Protein AF-A0A931KC04-F1 (afdb_monomer_lite)

Struc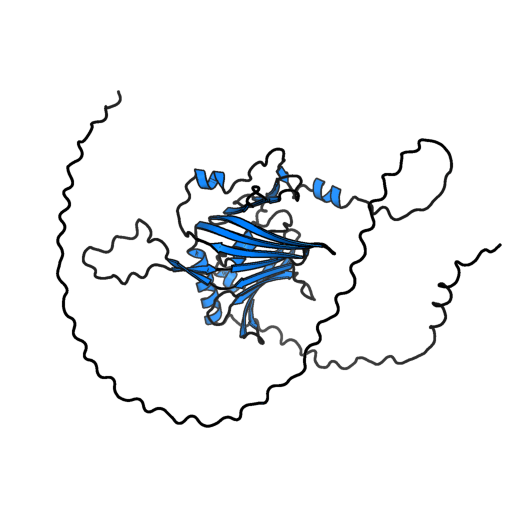ture (mmCIF, N/CA/C/O backbone):
data_AF-A0A931KC04-F1
#
_entry.id   AF-A0A931KC04-F1
#
loop_
_atom_site.group_PDB
_atom_site.id
_atom_site.type_symbol
_atom_site.label_atom_id
_atom_site.label_alt_id
_atom_site.label_comp_id
_atom_site.label_asym_id
_atom_site.label_entity_id
_atom_site.label_seq_id
_atom_site.pdbx_PDB_ins_code
_atom_site.Cartn_x
_atom_site.Cartn_y
_atom_site.Cartn_z
_atom_site.occupancy
_atom_site.B_iso_or_equiv
_atom_site.auth_seq_id
_atom_site.auth_comp_id
_atom_site.auth_asym_id
_atom_site.auth_atom_id
_atom_site.pdbx_PDB_model_num
ATOM 1 N N . MET A 1 1 ? 3.715 -12.683 71.658 1.00 38.19 1 MET A N 1
ATOM 2 C CA . MET A 1 1 ? 3.706 -13.572 70.476 1.00 38.19 1 MET A CA 1
ATOM 3 C C . MET A 1 1 ? 3.802 -12.689 69.244 1.00 38.19 1 MET A C 1
ATOM 5 O O . MET A 1 1 ? 2.843 -12.028 68.892 1.00 38.19 1 MET A O 1
ATOM 9 N N . GLU A 1 2 ? 5.024 -12.230 68.994 1.00 35.19 2 GLU A N 1
ATOM 10 C CA . GLU A 1 2 ? 5.916 -12.643 67.892 1.00 35.19 2 GLU A CA 1
ATOM 11 C C . GLU A 1 2 ? 5.737 -11.756 66.652 1.00 35.19 2 GLU A C 1
ATOM 13 O O . GLU A 1 2 ? 4.983 -12.035 65.729 1.00 35.19 2 GLU A O 1
ATOM 18 N N . ARG A 1 3 ? 6.481 -10.642 66.679 1.00 44.88 3 ARG A N 1
ATOM 19 C CA . ARG A 1 3 ? 6.839 -9.821 65.523 1.00 44.88 3 ARG A CA 1
ATOM 20 C C . ARG A 1 3 ? 8.064 -10.453 64.848 1.00 44.88 3 ARG A C 1
ATOM 22 O O . ARG A 1 3 ? 9.144 -10.430 65.430 1.00 44.88 3 ARG A O 1
ATOM 29 N N . ARG A 1 4 ? 7.896 -10.988 63.638 1.00 40.84 4 ARG A N 1
ATOM 30 C CA . ARG A 1 4 ? 8.939 -11.389 62.667 1.00 40.84 4 ARG A CA 1
ATOM 31 C C . ARG A 1 4 ? 8.294 -11.279 61.274 1.00 40.84 4 ARG A C 1
ATOM 33 O O . ARG A 1 4 ? 7.141 -11.650 61.143 1.00 40.84 4 ARG A O 1
ATOM 40 N N . GLY A 1 5 ? 8.897 -10.782 60.203 1.00 35.97 5 GLY A N 1
ATOM 41 C CA . GLY A 1 5 ? 10.205 -10.194 59.984 1.00 35.97 5 GLY A CA 1
ATOM 42 C C . GLY A 1 5 ? 10.139 -9.404 58.673 1.00 35.97 5 GLY A C 1
ATOM 43 O O . GLY A 1 5 ? 9.755 -9.945 57.643 1.00 35.97 5 GLY A O 1
ATOM 44 N N . SER A 1 6 ? 10.512 -8.129 58.734 1.00 50.41 6 SER A N 1
ATOM 45 C CA . SER A 1 6 ? 10.625 -7.234 57.578 1.00 50.41 6 SER A CA 1
ATOM 46 C C . SER A 1 6 ? 11.955 -6.489 57.624 1.00 50.41 6 SER A C 1
ATOM 48 O O . SER A 1 6 ? 11.953 -5.276 57.552 1.00 50.41 6 SER A O 1
ATOM 50 N N . TYR A 1 7 ? 13.088 -7.181 57.794 1.00 43.81 7 TYR A N 1
ATOM 51 C CA . TYR A 1 7 ? 14.429 -6.570 57.701 1.00 43.81 7 TYR A CA 1
ATOM 52 C C . TYR A 1 7 ? 15.500 -7.612 57.332 1.00 43.81 7 TYR A C 1
ATOM 54 O O . TYR A 1 7 ? 16.426 -7.856 58.099 1.00 43.81 7 TYR A O 1
ATOM 62 N N . LEU A 1 8 ? 15.383 -8.259 56.163 1.00 41.00 8 LEU A N 1
ATOM 63 C CA . LEU A 1 8 ? 16.445 -9.148 55.658 1.00 41.00 8 LEU A CA 1
ATOM 64 C C . LEU A 1 8 ? 16.651 -9.108 54.131 1.00 41.00 8 LEU A C 1
ATOM 66 O O . LEU A 1 8 ? 16.967 -10.129 53.536 1.00 41.00 8 LEU A O 1
ATOM 70 N N . ILE A 1 9 ? 16.487 -7.950 53.479 1.00 41.47 9 ILE A N 1
ATOM 71 C CA . ILE A 1 9 ? 16.925 -7.767 52.070 1.00 41.47 9 ILE A CA 1
ATOM 72 C C . ILE A 1 9 ? 17.733 -6.465 51.861 1.00 41.47 9 ILE A C 1
ATOM 74 O O . ILE A 1 9 ? 18.232 -6.205 50.775 1.00 41.47 9 ILE A O 1
ATOM 78 N N . ILE A 1 10 ? 17.984 -5.667 52.909 1.00 43.97 10 ILE A N 1
ATOM 79 C CA . ILE A 1 10 ? 18.759 -4.410 52.786 1.00 43.97 10 ILE A CA 1
ATOM 80 C C . ILE A 1 10 ? 20.227 -4.555 53.252 1.00 43.97 10 ILE A C 1
ATOM 82 O O . ILE A 1 10 ? 21.033 -3.659 53.041 1.00 43.97 10 ILE A O 1
ATOM 86 N N . VAL A 1 11 ? 20.645 -5.718 53.770 1.00 43.50 11 VAL A N 1
ATOM 87 C CA . VAL A 1 11 ? 22.047 -5.953 54.201 1.00 43.50 11 VAL A CA 1
ATOM 88 C C . VAL A 1 11 ? 22.865 -6.799 53.205 1.00 43.50 11 VAL A C 1
ATOM 90 O O . VAL A 1 11 ? 24.074 -6.922 53.354 1.00 43.50 11 VAL A O 1
ATOM 93 N N . LEU A 1 12 ? 22.274 -7.290 52.107 1.00 36.44 12 LEU A N 1
ATOM 94 C CA . LEU A 1 12 ? 23.018 -8.022 51.061 1.00 36.44 12 LEU A CA 1
ATOM 95 C C . LEU A 1 12 ? 23.485 -7.143 49.875 1.00 36.44 12 LEU A C 1
ATOM 97 O O . LEU A 1 12 ? 23.971 -7.663 48.878 1.00 36.44 12 LEU A O 1
ATOM 101 N N . MET A 1 13 ? 23.362 -5.815 49.977 1.00 39.72 13 MET A N 1
ATOM 102 C CA . MET A 1 13 ? 23.770 -4.840 48.943 1.00 39.72 13 MET A CA 1
ATOM 103 C C . MET A 1 13 ? 24.879 -3.881 49.418 1.00 39.72 13 MET A C 1
ATOM 105 O O . MET A 1 13 ? 25.086 -2.826 48.827 1.00 39.72 13 MET A O 1
ATOM 109 N N . ALA A 1 14 ? 25.606 -4.235 50.485 1.00 45.31 14 ALA A N 1
ATOM 110 C CA . ALA A 1 14 ? 26.661 -3.392 51.065 1.00 45.31 14 ALA A CA 1
ATOM 111 C C . ALA A 1 14 ? 27.985 -4.136 51.348 1.00 45.31 14 ALA A C 1
ATOM 113 O O . ALA A 1 14 ? 28.768 -3.699 52.185 1.00 45.31 14 ALA A O 1
ATOM 114 N N . ALA A 1 15 ? 28.259 -5.245 50.651 1.00 43.62 15 ALA A N 1
ATOM 115 C CA . ALA A 1 15 ? 29.505 -6.008 50.811 1.00 43.62 15 ALA A CA 1
ATOM 116 C C . ALA A 1 15 ? 30.060 -6.561 49.482 1.00 43.62 15 ALA A C 1
ATOM 118 O O . ALA A 1 15 ? 30.470 -7.713 49.408 1.00 43.62 15 ALA A O 1
ATOM 119 N N . LEU A 1 16 ? 30.062 -5.743 48.423 1.00 43.81 16 LEU A N 1
ATOM 120 C CA . LEU A 1 16 ? 30.743 -6.043 47.148 1.00 43.81 16 LEU A CA 1
ATOM 121 C C . LEU A 1 16 ? 31.359 -4.781 46.511 1.00 43.81 16 LEU A C 1
ATOM 123 O O . LEU A 1 16 ? 31.417 -4.628 45.295 1.00 43.81 16 LEU A O 1
ATOM 127 N N . ALA A 1 17 ? 31.851 -3.873 47.356 1.00 50.50 17 ALA A N 1
ATOM 128 C CA . ALA A 1 17 ? 32.826 -2.861 46.967 1.00 50.50 17 ALA A CA 1
ATOM 129 C C . ALA A 1 17 ? 34.198 -3.298 47.503 1.00 50.50 17 ALA A C 1
ATOM 131 O O . ALA A 1 17 ? 34.289 -3.718 48.652 1.00 50.50 17 ALA A O 1
ATOM 132 N N . PHE A 1 18 ? 35.232 -3.164 46.669 1.00 50.66 18 PHE A N 1
ATOM 133 C CA . PHE A 1 18 ? 36.649 -3.507 46.889 1.00 50.66 18 PHE A CA 1
ATOM 134 C C . PHE A 1 18 ? 37.103 -4.918 46.480 1.00 50.66 18 PHE A C 1
ATOM 136 O O . PHE A 1 18 ? 37.644 -5.682 47.272 1.00 50.66 18 PHE A O 1
ATOM 143 N N . ALA A 1 19 ? 37.027 -5.191 45.175 1.00 43.69 19 ALA A N 1
ATOM 144 C CA . ALA A 1 19 ? 38.070 -5.951 44.487 1.00 43.69 19 ALA A CA 1
ATOM 145 C C . ALA A 1 19 ? 38.654 -5.073 43.358 1.00 43.69 19 ALA A C 1
ATOM 147 O O . ALA A 1 19 ? 37.919 -4.714 42.434 1.00 43.69 19 ALA A O 1
ATOM 148 N N . PRO A 1 20 ? 39.942 -4.678 43.404 1.00 54.75 20 PRO A N 1
ATOM 149 C CA . PRO A 1 20 ? 40.611 -4.046 42.275 1.00 54.75 20 PRO A CA 1
ATOM 150 C C . PRO A 1 20 ? 40.942 -5.141 41.254 1.00 54.75 20 PRO A C 1
ATOM 152 O O . PRO A 1 20 ? 41.969 -5.805 41.343 1.00 54.75 20 PRO A O 1
ATOM 155 N N . GLY A 1 21 ? 40.029 -5.372 40.312 1.00 38.53 21 GLY A N 1
ATOM 156 C CA . GLY A 1 21 ? 40.157 -6.392 39.273 1.00 38.53 21 GLY A CA 1
ATOM 157 C C . GLY A 1 21 ? 40.035 -5.790 37.878 1.00 38.53 21 GLY A C 1
ATOM 158 O O . GLY A 1 21 ? 38.947 -5.434 37.448 1.00 38.53 21 GLY A O 1
ATOM 159 N N . CYS A 1 22 ? 41.173 -5.679 37.196 1.00 47.25 22 CYS A N 1
ATOM 160 C CA . CYS A 1 22 ? 41.347 -5.697 35.741 1.00 47.25 22 CYS A CA 1
ATOM 161 C C . CYS A 1 22 ? 40.380 -4.860 34.876 1.00 47.25 22 CYS A C 1
ATOM 163 O O . CYS A 1 22 ? 39.430 -5.364 34.283 1.00 47.25 22 CYS A O 1
ATOM 165 N N . ARG A 1 23 ? 40.760 -3.597 34.636 1.00 45.41 23 ARG A N 1
ATOM 166 C CA . ARG A 1 23 ? 40.491 -2.935 33.351 1.00 45.41 23 ARG A CA 1
ATOM 167 C C . ARG A 1 23 ? 41.344 -3.598 32.262 1.00 45.41 23 ARG A C 1
ATOM 169 O O . ARG A 1 23 ? 42.451 -3.146 31.989 1.00 45.41 23 ARG A O 1
ATOM 176 N N . THR A 1 24 ? 40.833 -4.646 31.630 1.00 45.47 24 THR A N 1
ATOM 177 C CA . THR A 1 24 ? 41.227 -4.986 30.257 1.00 45.47 24 THR A CA 1
ATOM 178 C C . THR A 1 24 ? 40.381 -4.086 29.348 1.00 45.47 24 THR A C 1
ATOM 180 O O . THR A 1 24 ? 39.177 -4.248 29.198 1.00 45.47 24 THR A O 1
ATOM 183 N N . LEU A 1 25 ? 40.889 -2.923 28.937 1.00 47.66 25 LEU A N 1
ATOM 184 C CA . LEU A 1 25 ? 41.586 -2.790 27.656 1.00 47.66 25 LEU A CA 1
ATOM 185 C C . LEU A 1 25 ? 40.969 -3.696 26.585 1.00 47.66 25 LEU A C 1
ATOM 187 O O . LEU A 1 25 ? 41.619 -4.582 26.047 1.00 47.66 25 LEU A O 1
ATOM 191 N N . ASN A 1 26 ? 39.711 -3.424 26.237 1.00 41.78 26 ASN A N 1
ATOM 192 C CA . ASN A 1 26 ? 39.147 -3.834 24.955 1.00 41.78 26 ASN A CA 1
ATOM 193 C C . ASN A 1 26 ? 39.674 -2.883 23.855 1.00 41.78 26 ASN A C 1
ATOM 195 O O . ASN A 1 26 ? 38.928 -2.198 23.163 1.00 41.78 26 ASN A O 1
ATOM 199 N N . LEU A 1 27 ? 41.006 -2.792 23.765 1.00 46.50 27 LEU A N 1
ATOM 200 C CA . LEU A 1 27 ? 41.762 -2.238 22.648 1.00 46.50 27 LEU A CA 1
ATOM 201 C C . LEU A 1 27 ? 42.165 -3.424 21.773 1.00 46.50 27 LEU A C 1
ATOM 203 O O . LEU A 1 27 ? 43.303 -3.862 21.833 1.00 46.50 27 LEU A O 1
ATOM 207 N N . ASN A 1 28 ? 41.199 -4.018 21.072 1.00 43.28 28 ASN A N 1
ATOM 208 C CA . ASN A 1 28 ? 41.420 -4.850 19.886 1.00 43.28 28 ASN A CA 1
ATOM 209 C C . ASN A 1 28 ? 40.065 -5.267 19.297 1.00 43.28 28 ASN A C 1
ATOM 211 O O . ASN A 1 28 ? 39.621 -6.406 19.386 1.00 43.28 28 ASN A O 1
ATOM 215 N N . SER A 1 29 ? 39.407 -4.320 18.636 1.00 40.38 29 SER A N 1
ATOM 216 C CA . SER A 1 29 ? 38.662 -4.657 17.424 1.00 40.38 29 SER A CA 1
ATOM 217 C C . SER A 1 29 ? 39.290 -3.891 16.264 1.00 40.38 29 SER A C 1
ATOM 219 O O . SER A 1 29 ? 38.784 -2.834 15.894 1.00 40.38 29 SER A O 1
ATOM 221 N N . PRO A 1 30 ? 40.381 -4.408 15.666 1.00 48.75 30 PRO A N 1
ATOM 222 C CA . PRO A 1 30 ? 40.899 -3.898 14.397 1.00 48.75 30 PRO A CA 1
ATOM 223 C C . PRO A 1 30 ? 39.979 -4.228 13.202 1.00 48.75 30 PRO A C 1
ATOM 225 O O . PRO A 1 30 ? 40.338 -3.963 12.066 1.00 48.75 30 PRO A O 1
ATOM 228 N N . ASN A 1 31 ? 38.764 -4.739 13.444 1.00 44.75 31 ASN A N 1
ATOM 229 C CA . ASN A 1 31 ? 37.735 -4.952 12.424 1.00 44.75 31 ASN A CA 1
ATOM 230 C C . ASN A 1 31 ? 36.616 -3.895 12.458 1.00 44.75 31 ASN A C 1
ATOM 232 O O . ASN A 1 31 ? 35.504 -4.158 12.006 1.00 44.75 31 ASN A O 1
ATOM 236 N N . ARG A 1 32 ? 36.900 -2.657 12.888 1.00 43.62 32 ARG A N 1
ATOM 237 C CA . ARG A 1 32 ? 36.335 -1.530 12.132 1.00 43.62 32 ARG A CA 1
ATOM 238 C C . ARG A 1 32 ? 37.148 -1.450 10.849 1.00 43.62 32 ARG A C 1
ATOM 240 O O . ARG A 1 32 ? 38.044 -0.629 10.725 1.00 43.62 32 ARG A O 1
ATOM 247 N N . LEU A 1 33 ? 36.828 -2.351 9.917 1.00 49.19 33 LEU A N 1
ATOM 248 C CA . LEU A 1 33 ? 36.960 -2.021 8.512 1.00 49.19 33 LEU A CA 1
ATOM 249 C C . LEU A 1 33 ? 36.303 -0.656 8.391 1.00 49.19 33 LEU A C 1
ATOM 251 O O . LEU A 1 33 ? 35.097 -0.529 8.633 1.00 49.19 33 LEU A O 1
ATOM 255 N N . ASP A 1 34 ? 37.122 0.354 8.120 1.00 42.31 34 ASP A N 1
ATOM 256 C CA . ASP A 1 34 ? 36.675 1.556 7.455 1.00 42.31 34 ASP A CA 1
ATOM 257 C C . ASP A 1 34 ? 35.666 1.087 6.423 1.00 42.31 34 ASP A C 1
ATOM 259 O O . ASP A 1 34 ? 36.009 0.356 5.491 1.00 42.31 34 ASP A O 1
ATOM 263 N N . ARG A 1 35 ? 34.386 1.381 6.674 1.00 44.12 35 ARG A N 1
ATOM 264 C CA . ARG A 1 35 ? 33.354 1.190 5.668 1.00 44.12 35 ARG A CA 1
ATOM 265 C C . ARG A 1 35 ? 33.909 1.990 4.499 1.00 44.12 35 ARG A C 1
ATOM 267 O O . ARG A 1 35 ? 34.032 3.204 4.688 1.00 44.12 35 ARG A O 1
ATOM 274 N N . PRO A 1 36 ? 34.346 1.345 3.395 1.00 46.69 36 PRO A N 1
ATOM 275 C CA . PRO A 1 36 ? 34.955 2.062 2.290 1.00 46.69 36 PRO A CA 1
ATOM 276 C C . PRO A 1 36 ? 33.978 3.178 1.995 1.00 46.69 36 PRO A C 1
ATOM 278 O O . PRO A 1 36 ? 32.783 2.879 1.856 1.00 46.69 36 PRO A O 1
ATOM 281 N N . GLY A 1 37 ? 34.454 4.426 2.109 1.00 47.09 37 GLY A N 1
ATOM 282 C CA . GLY A 1 37 ? 33.617 5.612 1.983 1.00 47.09 37 GLY A CA 1
ATOM 283 C C . GLY A 1 37 ? 32.679 5.341 0.834 1.00 47.09 37 GLY A C 1
ATOM 284 O O . GLY A 1 37 ? 33.176 4.946 -0.216 1.00 47.09 37 GLY A O 1
ATOM 285 N N . ALA A 1 38 ? 31.372 5.345 1.126 1.00 52.09 38 ALA A N 1
ATOM 286 C CA . ALA A 1 38 ? 30.349 4.842 0.231 1.00 52.09 38 ALA A CA 1
ATOM 287 C C . ALA A 1 38 ? 30.604 5.465 -1.134 1.00 52.09 38 ALA A C 1
ATOM 289 O O . ALA A 1 38 ? 30.276 6.630 -1.357 1.00 52.09 38 ALA A O 1
ATOM 290 N N . ASP A 1 39 ? 31.272 4.696 -1.996 1.00 46.88 39 ASP A N 1
ATOM 291 C CA . ASP A 1 39 ? 31.352 4.955 -3.409 1.00 46.88 39 ASP A CA 1
ATOM 292 C C . ASP A 1 39 ? 29.879 5.057 -3.744 1.00 46.88 39 ASP A C 1
ATOM 294 O O . ASP A 1 39 ? 29.155 4.058 -3.644 1.00 46.88 39 ASP A O 1
ATOM 298 N N . GLN A 1 40 ? 29.408 6.277 -3.999 1.00 49.22 40 GLN A N 1
ATOM 299 C CA . GLN A 1 40 ? 28.133 6.506 -4.649 1.00 49.22 40 GLN A CA 1
ATOM 300 C C . GLN A 1 40 ? 28.307 5.844 -6.005 1.00 49.22 40 GLN A C 1
ATOM 302 O O . GLN A 1 40 ? 28.717 6.472 -6.983 1.00 49.22 40 GLN A O 1
ATOM 307 N N . ARG A 1 41 ? 28.161 4.516 -6.019 1.00 54.69 41 ARG A N 1
ATOM 308 C CA . ARG A 1 41 ? 28.345 3.693 -7.191 1.00 54.69 41 ARG A CA 1
ATOM 309 C C . ARG A 1 41 ? 27.283 4.209 -8.116 1.00 54.69 41 ARG A C 1
ATOM 311 O O . ARG A 1 41 ? 26.097 4.010 -7.863 1.00 54.69 41 ARG A O 1
ATOM 318 N N . ARG A 1 42 ? 27.732 4.930 -9.146 1.00 58.44 42 ARG A N 1
ATOM 319 C CA . ARG A 1 42 ? 26.898 5.293 -10.281 1.00 58.44 42 ARG A CA 1
ATOM 320 C C . ARG A 1 42 ? 26.044 4.074 -10.587 1.00 58.44 42 ARG A C 1
ATOM 322 O O . ARG A 1 42 ? 26.592 2.981 -10.763 1.00 58.44 42 ARG A O 1
ATOM 329 N N . LEU A 1 43 ? 24.732 4.284 -10.546 1.00 65.75 43 LEU A N 1
ATOM 330 C CA . LEU A 1 43 ? 23.727 3.280 -10.848 1.00 65.75 43 LEU A CA 1
ATOM 331 C C . LEU A 1 43 ? 24.211 2.507 -12.073 1.00 65.75 43 LEU A C 1
ATOM 333 O O . LEU A 1 43 ? 24.533 3.118 -13.098 1.00 65.75 43 LEU A O 1
ATOM 337 N N . SER A 1 44 ? 24.350 1.185 -11.959 1.00 79.69 44 SER A N 1
ATOM 338 C CA . SER A 1 44 ? 24.633 0.421 -13.166 1.00 79.69 44 SER A CA 1
ATOM 339 C C . SER A 1 44 ? 23.433 0.623 -14.097 1.00 79.69 44 SER A C 1
ATOM 341 O O . SER A 1 44 ? 22.295 0.575 -13.620 1.00 79.69 44 SER A O 1
ATOM 343 N N . PRO A 1 45 ? 23.638 0.843 -15.405 1.00 83.62 45 PRO A N 1
ATOM 344 C CA . PRO A 1 45 ? 22.525 1.023 -16.336 1.00 83.62 45 PRO A CA 1
ATOM 345 C C . PRO A 1 45 ? 21.484 -0.102 -16.241 1.00 83.62 45 PRO A C 1
ATOM 347 O O . PRO A 1 45 ? 20.290 0.141 -16.361 1.00 83.62 45 PRO A O 1
ATOM 350 N N . ALA A 1 46 ? 21.931 -1.323 -15.931 1.00 86.75 46 ALA A N 1
ATOM 351 C CA . ALA A 1 46 ? 21.064 -2.473 -15.704 1.00 86.75 46 ALA A CA 1
ATOM 352 C C . ALA A 1 46 ? 20.144 -2.322 -14.476 1.00 86.75 46 ALA A C 1
ATOM 354 O O . ALA A 1 46 ? 18.988 -2.727 -14.532 1.00 86.75 46 ALA A O 1
ATOM 355 N N . ALA A 1 47 ? 20.626 -1.748 -13.370 1.00 87.69 47 ALA A N 1
ATOM 356 C CA . ALA A 1 47 ? 19.805 -1.567 -12.175 1.00 87.69 47 ALA A CA 1
ATOM 357 C C . ALA A 1 47 ? 18.730 -0.491 -12.386 1.00 87.69 47 ALA A C 1
ATOM 359 O O . ALA A 1 47 ? 17.588 -0.683 -11.975 1.00 87.69 47 ALA A O 1
ATOM 360 N N . THR A 1 48 ? 19.070 0.596 -13.085 1.00 88.50 48 THR A N 1
ATOM 361 C CA . THR A 1 48 ? 18.107 1.637 -13.475 1.00 88.50 48 THR A CA 1
ATOM 362 C C . THR A 1 48 ? 17.003 1.065 -14.363 1.00 88.50 48 THR A C 1
ATOM 364 O O . THR A 1 48 ? 15.831 1.264 -14.060 1.00 88.50 48 THR A O 1
ATOM 367 N N . GLN A 1 49 ? 17.358 0.265 -15.376 1.00 92.12 49 GLN A N 1
ATOM 368 C CA . GLN A 1 49 ? 16.386 -0.385 -16.268 1.00 92.12 49 GLN A CA 1
ATOM 369 C C . GLN A 1 49 ? 15.384 -1.274 -15.519 1.00 92.12 49 GLN A C 1
ATOM 371 O O . GLN A 1 49 ? 14.230 -1.393 -15.924 1.00 92.12 49 GLN A O 1
ATOM 376 N N . ILE A 1 50 ? 15.804 -1.905 -14.419 1.00 93.06 50 ILE A N 1
ATOM 377 C CA . ILE A 1 50 ? 14.919 -2.748 -13.608 1.00 93.06 50 ILE A CA 1
ATOM 378 C C . ILE A 1 50 ? 13.901 -1.894 -12.839 1.00 93.06 50 ILE A C 1
ATOM 380 O O . ILE A 1 50 ? 12.717 -2.231 -12.827 1.00 93.06 50 ILE A O 1
ATOM 384 N N . VAL A 1 51 ? 14.324 -0.764 -12.261 1.00 93.00 51 VAL A N 1
ATOM 385 C CA . VAL A 1 51 ? 13.399 0.176 -11.598 1.00 93.00 51 VAL A CA 1
ATOM 386 C C . VAL A 1 51 ? 12.448 0.811 -12.603 1.00 93.00 51 VAL A C 1
ATOM 388 O O . VAL A 1 51 ? 11.261 0.921 -12.316 1.00 93.00 51 VAL A O 1
ATOM 391 N N . GLU A 1 52 ? 12.946 1.195 -13.779 1.00 94.00 52 GLU A N 1
ATOM 392 C CA . GLU A 1 52 ? 12.129 1.739 -14.868 1.00 94.00 52 GLU A CA 1
ATOM 393 C C . GLU A 1 52 ? 11.063 0.731 -15.298 1.00 94.00 52 GLU A C 1
ATOM 395 O O . GLU A 1 52 ? 9.883 1.058 -15.273 1.00 94.00 52 GLU A O 1
ATOM 400 N N . LYS A 1 53 ? 11.438 -0.530 -15.551 1.00 94.19 53 LYS A N 1
ATOM 401 C CA . LYS A 1 53 ? 10.484 -1.601 -15.882 1.00 94.19 53 LYS A CA 1
ATOM 402 C C . LYS A 1 53 ? 9.409 -1.778 -14.804 1.00 94.19 53 LYS A C 1
ATOM 404 O O . LYS A 1 53 ? 8.238 -1.988 -15.127 1.00 94.19 53 LYS A O 1
ATOM 409 N N . TRP A 1 54 ? 9.789 -1.727 -13.528 1.00 95.00 54 TRP A N 1
ATOM 410 C CA . TRP A 1 54 ? 8.838 -1.824 -12.419 1.00 95.00 54 TRP A CA 1
ATOM 411 C C . TRP A 1 54 ? 7.909 -0.601 -12.352 1.00 95.00 54 TRP A C 1
ATOM 413 O O . TRP A 1 54 ? 6.694 -0.766 -12.236 1.00 95.00 54 TRP A O 1
ATOM 423 N N . SER A 1 55 ? 8.459 0.605 -12.508 1.00 95.56 55 SER A N 1
ATOM 424 C CA . SER A 1 55 ? 7.699 1.859 -12.580 1.00 95.56 55 SER A CA 1
ATOM 425 C C . SER A 1 55 ? 6.730 1.863 -13.768 1.00 95.56 55 SER A C 1
ATOM 427 O O . SER A 1 55 ? 5.577 2.257 -13.614 1.00 95.56 55 SER A O 1
ATOM 429 N N . ASP A 1 56 ? 7.140 1.338 -14.924 1.00 96.12 56 ASP A N 1
ATOM 430 C CA . ASP A 1 56 ? 6.306 1.195 -16.120 1.00 96.12 56 ASP A CA 1
ATOM 431 C C . ASP A 1 56 ? 5.172 0.187 -15.900 1.00 96.12 56 ASP A C 1
ATOM 433 O O . ASP A 1 56 ? 4.023 0.445 -16.265 1.00 96.12 56 ASP A O 1
ATOM 437 N N . ASN A 1 57 ? 5.457 -0.956 -15.264 1.00 96.62 57 ASN A N 1
ATOM 438 C CA . ASN A 1 57 ? 4.419 -1.909 -14.866 1.00 96.62 57 ASN A CA 1
ATOM 439 C C . ASN A 1 57 ? 3.399 -1.252 -13.931 1.00 96.62 57 ASN A C 1
ATOM 441 O O . ASN A 1 57 ? 2.192 -1.392 -14.139 1.00 96.62 57 ASN A O 1
ATOM 445 N N . ALA A 1 58 ? 3.875 -0.491 -12.942 1.00 96.75 58 ALA A N 1
ATOM 446 C CA . ALA A 1 58 ? 3.006 0.292 -12.087 1.00 96.75 58 ALA A CA 1
ATOM 447 C C . ALA A 1 58 ? 2.191 1.276 -12.937 1.00 96.75 58 ALA A C 1
ATOM 449 O O . ALA A 1 58 ? 0.966 1.279 -12.823 1.00 96.75 58 ALA A O 1
ATOM 450 N N . ALA A 1 59 ? 2.815 2.080 -13.804 1.00 96.50 59 ALA A N 1
ATOM 451 C CA . ALA A 1 59 ? 2.186 3.119 -14.629 1.00 96.50 59 ALA A CA 1
ATOM 452 C C . ALA A 1 59 ? 0.960 2.609 -15.412 1.00 96.50 59 ALA A C 1
ATOM 454 O O . ALA A 1 59 ? -0.051 3.308 -15.503 1.00 96.50 59 ALA A O 1
ATOM 455 N N . LYS A 1 60 ? 0.999 1.353 -15.864 1.00 96.62 60 LYS A N 1
ATOM 456 C CA . LYS A 1 60 ? -0.097 0.684 -16.583 1.00 96.62 60 LYS A CA 1
ATOM 457 C C . LYS A 1 60 ? -1.347 0.426 -15.742 1.00 96.62 60 LYS A C 1
ATOM 459 O O . LYS A 1 60 ? -2.437 0.331 -16.299 1.00 96.62 60 LYS A O 1
ATOM 464 N N . VAL A 1 61 ? -1.227 0.314 -14.421 1.00 97.44 61 VAL A N 1
ATOM 465 C CA . VAL A 1 61 ? -2.353 0.080 -13.502 1.00 97.44 61 VAL A CA 1
ATOM 466 C C . VAL A 1 61 ? -2.953 1.424 -13.075 1.00 97.44 61 VAL A C 1
ATOM 468 O O . VAL A 1 61 ? -2.452 2.079 -12.163 1.00 97.44 61 VAL A O 1
ATOM 471 N N . ARG A 1 62 ? -4.029 1.858 -13.743 1.00 97.06 62 ARG A N 1
ATOM 472 C CA . ARG A 1 62 ? -4.755 3.109 -13.430 1.00 97.06 62 ARG A CA 1
ATOM 473 C C . ARG A 1 62 ? -5.872 2.891 -12.418 1.00 97.06 62 ARG A C 1
ATOM 475 O O . ARG A 1 62 ? -6.042 3.700 -11.509 1.00 97.06 62 ARG A O 1
ATOM 482 N N . THR A 1 63 ? -6.613 1.799 -12.589 1.00 97.88 63 THR A N 1
ATOM 483 C CA . THR A 1 63 ? -7.641 1.341 -11.652 1.00 97.88 63 THR A CA 1
ATOM 484 C C . THR A 1 63 ? -7.419 -0.127 -11.316 1.00 97.88 63 THR A C 1
ATOM 486 O O . THR A 1 63 ? -6.962 -0.912 -12.152 1.00 97.88 63 THR A O 1
ATOM 489 N N . LEU A 1 64 ? -7.752 -0.504 -10.086 1.00 98.31 64 LEU A N 1
ATOM 490 C CA . LEU A 1 64 ? -7.703 -1.879 -9.609 1.00 98.31 64 LEU A CA 1
ATOM 491 C C . LEU A 1 64 ? -8.931 -2.155 -8.749 1.00 98.31 64 LEU A C 1
ATOM 493 O O . LEU A 1 64 ? -9.238 -1.399 -7.831 1.00 98.31 64 LEU A O 1
ATOM 497 N N . LYS A 1 65 ? -9.608 -3.270 -9.008 1.00 98.38 65 LYS A N 1
ATOM 498 C CA . LYS A 1 65 ? -10.637 -3.829 -8.130 1.00 98.38 65 LYS A CA 1
ATOM 499 C C . LYS A 1 65 ? -10.293 -5.276 -7.815 1.00 98.38 65 LYS A C 1
ATOM 501 O O . LYS A 1 65 ? -9.949 -6.027 -8.719 1.00 98.38 65 LYS A O 1
ATOM 506 N N . ALA A 1 66 ? -10.388 -5.678 -6.555 1.00 98.44 66 ALA A N 1
ATOM 507 C CA . ALA A 1 66 ? -10.079 -7.042 -6.133 1.00 98.44 66 ALA A CA 1
ATOM 508 C C . ALA A 1 66 ? -10.942 -7.476 -4.940 1.00 98.44 66 ALA A C 1
ATOM 510 O O . ALA A 1 66 ? -11.589 -6.661 -4.276 1.00 98.44 66 ALA A O 1
ATOM 511 N N . GLN A 1 67 ? -10.940 -8.778 -4.661 1.00 98.38 67 GLN A N 1
ATOM 512 C CA . GLN A 1 67 ? -11.639 -9.392 -3.529 1.00 98.38 67 GLN A CA 1
ATOM 513 C C . GLN A 1 67 ? -10.624 -10.085 -2.612 1.00 98.38 67 GLN A C 1
ATOM 515 O O . GLN A 1 67 ? -10.492 -11.307 -2.661 1.00 98.38 67 GLN A O 1
ATOM 520 N N . P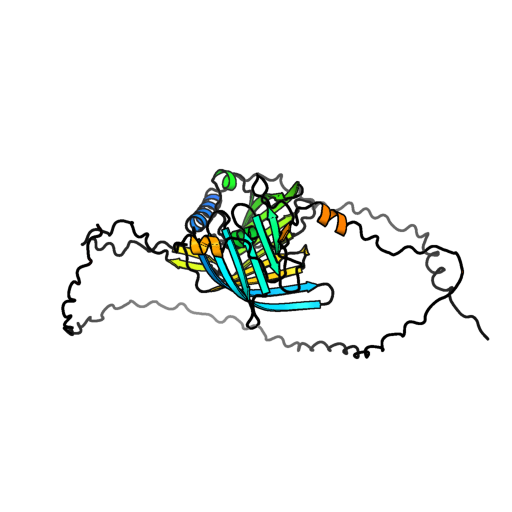RO A 1 68 ? -9.820 -9.339 -1.835 1.00 98.12 68 PRO A N 1
ATOM 521 C CA . PRO A 1 68 ? -8.765 -9.960 -1.052 1.00 98.12 68 PRO A CA 1
ATOM 522 C C . PRO A 1 68 ? -9.302 -10.834 0.085 1.00 98.12 68 PRO A C 1
ATOM 524 O O . PRO A 1 68 ? -10.282 -10.486 0.740 1.00 98.12 68 PRO A O 1
ATOM 527 N N . THR A 1 69 ? -8.590 -11.914 0.397 1.00 98.12 69 THR A N 1
ATOM 528 C CA . THR A 1 69 ? -8.683 -12.555 1.717 1.00 98.12 69 THR A CA 1
ATOM 529 C C . THR A 1 69 ? -7.609 -11.952 2.608 1.00 98.12 69 THR A C 1
ATOM 531 O O . THR A 1 69 ? -6.450 -11.869 2.200 1.00 98.12 69 THR A O 1
ATOM 534 N N . VAL A 1 70 ? -7.976 -11.535 3.819 1.00 97.38 70 VAL A N 1
ATOM 535 C CA . VAL A 1 70 ? -7.056 -10.890 4.756 1.00 97.38 70 VAL A CA 1
ATOM 536 C C . VAL A 1 70 ? -6.978 -11.688 6.049 1.00 97.38 70 VAL A C 1
ATOM 538 O O . VAL A 1 70 ? -7.996 -11.970 6.675 1.00 97.38 70 VAL A O 1
ATOM 541 N N . LYS A 1 71 ? -5.769 -12.035 6.480 1.00 97.00 71 LYS A N 1
ATOM 542 C CA . LYS A 1 71 ? -5.514 -12.613 7.800 1.00 97.00 71 LYS A CA 1
ATOM 543 C C . LYS A 1 71 ? -4.793 -11.588 8.660 1.00 97.00 71 LYS A C 1
ATOM 545 O O . LYS A 1 71 ? -3.668 -11.191 8.367 1.00 97.00 71 LYS A O 1
ATOM 550 N N . LEU A 1 72 ? -5.454 -11.185 9.736 1.00 93.31 72 LEU A N 1
ATOM 551 C CA . LEU A 1 72 ? -4.919 -10.272 10.732 1.00 93.31 72 LEU A CA 1
ATOM 552 C C . LEU A 1 72 ? -4.283 -11.082 11.854 1.00 93.31 72 LEU A C 1
ATOM 554 O O . LEU A 1 72 ? -4.899 -12.018 12.362 1.00 93.31 72 LEU A O 1
ATOM 558 N N . THR A 1 73 ? -3.075 -10.717 12.262 1.00 93.69 73 THR A N 1
ATOM 559 C CA . THR A 1 73 ? -2.453 -11.226 13.484 1.00 93.69 73 THR A CA 1
ATOM 560 C C . THR A 1 73 ? -1.874 -10.058 14.264 1.00 93.69 73 THR A C 1
ATOM 562 O O . THR A 1 73 ? -1.091 -9.291 13.720 1.00 93.69 73 THR A O 1
ATOM 565 N N . SER A 1 74 ? -2.244 -9.918 15.531 1.00 91.75 74 SER A N 1
ATOM 566 C CA . SER A 1 74 ? -1.702 -8.895 16.426 1.00 91.75 74 SER A CA 1
ATOM 567 C C . SER A 1 74 ? -1.266 -9.543 17.733 1.00 91.75 74 SER A C 1
ATOM 569 O O . SER A 1 74 ? -1.887 -10.505 18.205 1.00 91.75 74 SER A O 1
ATOM 571 N N . VAL A 1 75 ? -0.167 -9.045 18.289 1.00 90.44 75 VAL A N 1
ATOM 572 C CA . VAL A 1 75 ? 0.345 -9.451 19.595 1.00 90.44 75 VAL A CA 1
ATOM 573 C C . VAL A 1 75 ? 0.283 -8.236 20.511 1.00 90.44 75 VAL A C 1
ATOM 575 O O . VAL A 1 75 ? 1.064 -7.305 20.366 1.00 90.44 75 VAL A O 1
ATOM 578 N N . ASP A 1 76 ? -0.645 -8.260 21.465 1.00 85.06 76 ASP A N 1
ATOM 579 C CA . ASP A 1 76 ? -0.756 -7.238 22.504 1.00 85.06 76 ASP A CA 1
ATOM 580 C C . ASP A 1 76 ? -0.349 -7.845 23.852 1.00 85.06 76 ASP A C 1
ATOM 582 O O . ASP A 1 76 ? -1.100 -8.581 24.511 1.00 85.06 76 ASP A O 1
ATOM 586 N N . GLY A 1 77 ? 0.911 -7.613 24.224 1.00 83.56 77 GLY A N 1
ATOM 587 C CA . GLY A 1 77 ? 1.517 -8.139 25.443 1.00 83.56 77 GLY A CA 1
ATOM 588 C C . GLY A 1 77 ? 1.474 -9.670 25.513 1.00 83.56 77 GLY A C 1
ATOM 589 O O . GLY A 1 77 ? 2.282 -10.357 24.896 1.00 83.56 77 GLY A O 1
ATOM 590 N N . ARG A 1 78 ? 0.543 -10.217 26.309 1.00 84.44 78 ARG A N 1
ATOM 591 C CA . ARG A 1 78 ? 0.368 -11.673 26.500 1.00 84.44 78 ARG A CA 1
ATOM 592 C C . ARG A 1 78 ? -0.704 -12.292 25.601 1.00 84.44 78 ARG A C 1
ATOM 594 O O . ARG A 1 78 ? -0.863 -13.511 25.616 1.00 84.44 78 ARG A O 1
ATOM 601 N N . ARG A 1 79 ? -1.479 -11.489 24.868 1.00 84.94 79 ARG A N 1
ATOM 602 C CA . ARG A 1 79 ? -2.595 -11.971 24.046 1.00 84.94 79 ARG A CA 1
ATOM 603 C C . ARG A 1 79 ? -2.207 -11.919 22.577 1.00 84.94 79 ARG A C 1
ATOM 605 O O . ARG A 1 79 ? -1.808 -10.880 22.066 1.00 84.94 79 ARG A O 1
ATOM 612 N N . ARG A 1 80 ? -2.354 -13.053 21.894 1.00 88.44 80 ARG A N 1
ATOM 613 C CA . ARG A 1 80 ? -2.236 -13.139 20.439 1.00 88.44 80 ARG A CA 1
ATOM 614 C C . ARG A 1 80 ? -3.634 -13.250 19.856 1.00 88.44 80 ARG A C 1
ATOM 616 O O . ARG A 1 80 ? -4.339 -14.213 20.146 1.00 88.44 80 ARG A O 1
ATOM 623 N N . PHE A 1 81 ? -4.019 -12.278 19.044 1.00 87.88 81 PHE A N 1
ATOM 624 C CA . PHE A 1 81 ? -5.231 -12.349 18.242 1.00 87.88 81 PHE A CA 1
ATOM 625 C C . PHE A 1 81 ? -4.856 -12.757 16.820 1.00 87.88 81 PHE A C 1
ATOM 627 O O . PHE A 1 81 ? -3.903 -12.221 16.255 1.00 87.88 81 PHE A O 1
ATOM 634 N N . SER A 1 82 ? -5.586 -13.709 16.241 1.00 92.06 82 SER A N 1
ATOM 635 C CA . SER A 1 82 ? -5.471 -14.051 14.825 1.00 92.06 82 SER A CA 1
ATOM 636 C C . SER A 1 82 ? -6.853 -14.357 14.262 1.00 92.06 82 SER A C 1
ATOM 638 O O . SER A 1 82 ? -7.612 -15.107 14.873 1.00 92.06 82 SER A O 1
ATOM 640 N N . GLY A 1 83 ? -7.186 -13.769 13.115 1.00 93.38 83 GLY A N 1
ATOM 641 C CA . GLY A 1 83 ? -8.491 -13.928 12.481 1.00 93.38 83 GLY A CA 1
ATOM 642 C C . GLY A 1 83 ? -8.431 -13.683 10.978 1.00 93.38 83 GLY A C 1
ATOM 643 O O . GLY A 1 83 ? -7.664 -12.844 10.508 1.00 93.38 83 GLY A O 1
ATOM 644 N N . GLY A 1 84 ? -9.232 -14.439 10.227 1.00 95.62 84 GLY A N 1
ATOM 645 C CA . GLY A 1 84 ? -9.410 -14.266 8.786 1.00 95.62 84 GLY A CA 1
ATOM 646 C C . GLY A 1 84 ? -10.678 -13.475 8.477 1.00 95.62 84 GLY A C 1
ATOM 647 O O . GLY A 1 84 ? -11.721 -13.711 9.085 1.00 95.62 84 GLY A O 1
ATOM 648 N N . VAL A 1 85 ? -10.591 -12.548 7.528 1.00 97.38 85 VAL A N 1
ATOM 649 C CA . VAL A 1 85 ? -11.696 -11.712 7.053 1.00 97.38 85 VAL A CA 1
ATOM 650 C C . VAL A 1 85 ? -11.677 -11.654 5.526 1.00 97.38 85 VAL A C 1
ATOM 652 O O . VAL A 1 85 ? -10.630 -11.798 4.894 1.00 97.38 85 VAL A O 1
ATOM 655 N N . SER A 1 86 ? -12.845 -11.457 4.923 1.00 97.81 86 SER A N 1
ATOM 656 C CA . SER A 1 86 ? -12.964 -11.214 3.483 1.00 97.81 86 SER A CA 1
ATOM 657 C C . SER A 1 86 ? -12.982 -9.717 3.221 1.00 97.81 86 SER A C 1
ATOM 659 O O . SER A 1 86 ? -13.580 -8.955 3.984 1.00 97.81 86 SER A O 1
ATOM 661 N N . GLY A 1 87 ? -12.336 -9.295 2.143 1.00 97.44 87 GLY A N 1
ATOM 662 C CA . GLY A 1 87 ? -12.206 -7.897 1.786 1.00 97.44 87 GLY A CA 1
ATOM 663 C C . GLY A 1 87 ? -12.750 -7.568 0.403 1.00 97.44 87 GLY A C 1
ATOM 664 O O . GLY A 1 87 ? -12.850 -8.418 -0.482 1.00 97.44 87 GLY A O 1
ATOM 665 N N . ARG A 1 88 ? -13.064 -6.289 0.208 1.00 98.25 88 ARG A N 1
ATOM 666 C CA . ARG A 1 88 ? -13.218 -5.668 -1.110 1.00 98.25 88 ARG A CA 1
ATOM 667 C C . ARG A 1 88 ? -12.202 -4.548 -1.203 1.00 98.25 88 ARG A C 1
ATOM 669 O O . ARG A 1 88 ? -12.134 -3.716 -0.302 1.00 98.25 88 ARG A O 1
ATOM 676 N N . MET A 1 89 ? -11.428 -4.548 -2.277 1.00 98.31 89 MET A N 1
ATOM 677 C CA . MET A 1 89 ? -10.411 -3.540 -2.528 1.00 98.31 89 MET A CA 1
ATOM 678 C C . MET A 1 89 ? -10.737 -2.801 -3.820 1.00 98.31 89 MET A C 1
ATOM 680 O O . MET A 1 89 ? -11.075 -3.429 -4.827 1.00 98.31 89 MET A O 1
ATOM 684 N N . ALA A 1 90 ? -10.619 -1.480 -3.783 1.00 98.50 90 ALA A N 1
ATOM 685 C CA . ALA A 1 90 ? -10.637 -0.628 -4.958 1.00 98.50 90 ALA A CA 1
ATOM 686 C C . ALA A 1 90 ? -9.504 0.395 -4.861 1.00 98.50 90 ALA A C 1
ATOM 688 O O . ALA A 1 90 ? -9.211 0.906 -3.784 1.00 98.50 90 ALA A O 1
ATOM 689 N N . MET A 1 91 ? -8.874 0.690 -5.987 1.00 98.19 91 MET A N 1
ATOM 690 C CA . MET A 1 91 ? -7.863 1.727 -6.103 1.00 98.19 91 MET A CA 1
ATOM 691 C C . MET A 1 91 ? -8.018 2.439 -7.440 1.00 98.19 91 MET A C 1
ATOM 693 O O . MET A 1 91 ? -8.318 1.810 -8.457 1.00 98.19 91 MET A O 1
ATOM 697 N N . GLU A 1 92 ? -7.825 3.748 -7.422 1.00 97.88 92 GLU A N 1
ATOM 698 C CA . GLU A 1 92 ? -7.711 4.600 -8.594 1.00 97.88 92 GLU A CA 1
ATOM 699 C C . GLU A 1 92 ? -6.585 5.605 -8.347 1.00 97.88 92 GLU A C 1
ATOM 701 O O . GLU A 1 92 ? -6.433 6.165 -7.261 1.00 97.88 92 GLU A O 1
ATOM 706 N N . ARG A 1 93 ? -5.751 5.827 -9.357 1.00 96.00 93 ARG A N 1
ATOM 707 C CA . ARG A 1 93 ? -4.684 6.815 -9.228 1.00 96.00 93 ARG A CA 1
ATOM 708 C C . ARG A 1 93 ? -5.220 8.249 -9.133 1.00 96.00 93 ARG A C 1
ATOM 710 O O . ARG A 1 93 ? -6.239 8.544 -9.749 1.00 96.00 93 ARG A O 1
ATOM 717 N N . PRO A 1 94 ? -4.492 9.154 -8.450 1.00 93.50 94 PRO A N 1
ATOM 718 C CA . PRO A 1 94 ? -3.187 8.923 -7.817 1.00 93.50 94 PRO A CA 1
ATOM 719 C C . PRO A 1 94 ? -3.263 8.365 -6.387 1.00 93.50 94 PRO A C 1
ATOM 721 O O . PRO A 1 94 ? -2.345 7.648 -5.992 1.00 93.50 94 PRO A O 1
ATOM 724 N N . ARG A 1 95 ? -4.317 8.674 -5.619 1.00 95.06 95 ARG A N 1
ATOM 725 C CA . ARG A 1 95 ? -4.392 8.376 -4.172 1.00 95.06 95 ARG A CA 1
ATOM 726 C C . ARG A 1 95 ? -5.690 7.707 -3.720 1.00 95.06 95 ARG A C 1
ATOM 728 O O . ARG A 1 95 ? -5.809 7.364 -2.543 1.00 95.06 95 ARG A O 1
ATOM 735 N N . ASN A 1 96 ? -6.652 7.504 -4.617 1.00 97.88 96 ASN A N 1
ATOM 736 C CA . ASN A 1 96 ? -7.929 6.899 -4.262 1.00 97.88 96 ASN A CA 1
ATOM 737 C C . ASN A 1 96 ? -7.722 5.426 -3.912 1.00 97.88 96 ASN A C 1
ATOM 739 O O . ASN A 1 96 ? -7.323 4.617 -4.749 1.00 97.88 96 ASN A O 1
ATOM 743 N N . PHE A 1 97 ? -8.009 5.064 -2.669 1.00 98.12 97 PHE A N 1
ATOM 744 C CA . PHE A 1 97 ? -7.887 3.701 -2.178 1.00 98.12 97 PHE A CA 1
ATOM 745 C C . PHE A 1 97 ? -9.047 3.379 -1.249 1.00 98.12 97 PHE A C 1
ATOM 747 O O . PHE A 1 97 ? -9.504 4.214 -0.472 1.00 98.12 97 PHE A O 1
ATOM 754 N N . LYS A 1 98 ? -9.518 2.140 -1.311 1.00 98.19 98 LYS A N 1
ATOM 755 C CA . LYS A 1 98 ? -10.571 1.620 -0.455 1.00 98.19 98 LYS A CA 1
ATOM 756 C C . LYS A 1 98 ? -10.301 0.159 -0.145 1.00 98.19 98 LYS A C 1
ATOM 758 O O . LYS A 1 98 ? -10.103 -0.647 -1.052 1.00 98.19 98 LYS A O 1
ATOM 763 N N . LEU A 1 99 ? -10.353 -0.183 1.135 1.00 97.81 99 LEU A N 1
ATOM 764 C CA . LEU A 1 99 ? -10.321 -1.539 1.653 1.00 97.81 99 LEU A CA 1
ATOM 765 C C . LEU A 1 99 ? -11.435 -1.705 2.688 1.00 97.81 99 LEU A C 1
ATOM 767 O O . LEU A 1 99 ? -11.316 -1.286 3.839 1.00 97.81 99 LEU A O 1
ATOM 771 N N . ASP A 1 100 ? -12.514 -2.357 2.270 1.00 97.62 100 ASP A N 1
ATOM 772 C CA . ASP A 1 100 ? -13.590 -2.781 3.160 1.00 97.62 100 ASP A CA 1
ATOM 773 C C . ASP A 1 100 ? -13.315 -4.201 3.639 1.00 97.62 100 ASP A C 1
ATOM 775 O O . ASP A 1 100 ? -13.245 -5.112 2.815 1.00 97.62 100 ASP A O 1
ATOM 779 N N . LEU A 1 101 ? -13.228 -4.416 4.951 1.00 97.12 101 LEU A N 1
ATOM 780 C CA . LEU A 1 101 ? -13.068 -5.744 5.545 1.00 97.12 101 LEU A CA 1
ATOM 781 C C . LEU A 1 101 ? -14.347 -6.179 6.253 1.00 97.12 101 LEU A C 1
ATOM 783 O O . LEU A 1 101 ? -14.975 -5.415 6.991 1.00 97.12 101 LEU A O 1
ATOM 787 N N . SER A 1 102 ? -14.721 -7.439 6.061 1.00 96.94 102 SER A N 1
ATOM 788 C CA . SER A 1 102 ? -15.961 -8.005 6.580 1.00 96.94 102 SER A CA 1
ATOM 789 C C . SER A 1 102 ? -15.815 -9.468 6.988 1.00 96.94 102 SER A C 1
ATOM 791 O O . SER A 1 102 ? -14.972 -10.216 6.492 1.00 96.94 102 SER A O 1
ATOM 793 N N . THR A 1 103 ? -16.671 -9.867 7.919 1.00 96.38 103 THR A N 1
ATOM 794 C CA . THR A 1 103 ? -16.921 -11.261 8.289 1.00 96.38 103 THR A CA 1
ATOM 795 C C . THR A 1 103 ? -18.361 -11.609 7.926 1.00 96.38 103 THR A C 1
ATOM 797 O O . THR A 1 103 ? -19.148 -10.733 7.563 1.00 96.38 103 THR A O 1
ATOM 800 N N . ASN A 1 104 ? -18.758 -12.863 8.133 1.00 94.50 104 ASN A N 1
ATOM 801 C CA . ASN A 1 104 ? -20.161 -13.273 8.010 1.00 94.50 104 ASN A CA 1
ATOM 802 C C . ASN A 1 104 ? -21.100 -12.503 8.965 1.00 94.50 104 ASN A C 1
ATOM 804 O O . ASN A 1 104 ? -22.305 -12.475 8.745 1.00 94.50 104 ASN A O 1
ATOM 808 N N . PHE A 1 105 ? -20.557 -11.855 10.005 1.00 94.62 105 PHE A N 1
ATOM 809 C CA . PHE A 1 105 ? -21.301 -11.053 10.982 1.00 94.62 105 PHE A CA 1
ATOM 810 C C . PHE A 1 105 ? -21.303 -9.545 10.672 1.00 94.62 105 PHE A C 1
ATOM 812 O O . PHE A 1 105 ? -21.744 -8.743 11.497 1.00 94.62 105 PHE A O 1
ATOM 819 N N . GLY A 1 106 ? -20.797 -9.144 9.503 1.00 95.62 106 GLY A N 1
ATOM 820 C CA . GLY A 1 106 ? -20.806 -7.763 9.025 1.00 95.62 106 GLY A CA 1
ATOM 821 C C . GLY A 1 106 ? -19.419 -7.140 8.876 1.00 95.62 106 GLY A C 1
ATOM 822 O O . GLY A 1 106 ? -18.387 -7.805 9.005 1.00 95.62 106 GLY A O 1
ATOM 823 N N . GLN A 1 107 ? -19.410 -5.840 8.569 1.00 95.88 107 GLN A N 1
ATOM 824 C CA . GLN A 1 107 ? -18.189 -5.062 8.367 1.00 95.88 107 GLN A CA 1
ATOM 825 C C . GLN A 1 107 ? -17.404 -4.940 9.678 1.00 95.88 107 GLN A C 1
ATOM 827 O O . GLN A 1 107 ? -17.984 -4.679 10.733 1.00 95.88 107 GLN A O 1
ATOM 832 N N . VAL A 1 108 ? -16.089 -5.129 9.601 1.00 96.12 108 VAL A N 1
ATOM 833 C CA . VAL A 1 108 ? -15.180 -5.071 10.756 1.00 96.12 108 VAL A CA 1
ATOM 834 C C . VAL A 1 108 ? -14.108 -4.002 10.612 1.00 96.12 108 VAL A C 1
ATOM 836 O O . VAL A 1 108 ? -13.622 -3.511 11.623 1.00 96.12 108 VAL A O 1
ATOM 839 N N . ALA A 1 109 ? -13.764 -3.610 9.385 1.00 95.50 109 ALA A N 1
ATOM 840 C CA . ALA A 1 109 ? -12.921 -2.451 9.150 1.00 95.50 109 ALA A CA 1
ATOM 841 C C . ALA A 1 109 ? -13.272 -1.767 7.828 1.00 95.50 109 ALA A C 1
ATOM 843 O O . ALA A 1 109 ? -13.830 -2.376 6.910 1.00 95.50 109 ALA A O 1
ATOM 844 N N . ASP A 1 110 ? -12.939 -0.490 7.762 1.00 96.75 110 ASP A N 1
ATOM 845 C CA . ASP A 1 110 ? -13.052 0.359 6.588 1.00 96.75 110 ASP A CA 1
ATOM 846 C C . ASP A 1 110 ? -11.826 1.267 6.579 1.00 96.75 110 ASP A C 1
ATOM 848 O O . ASP A 1 110 ? -11.633 2.047 7.509 1.00 96.75 110 ASP A O 1
ATOM 852 N N . ILE A 1 111 ? -10.977 1.116 5.570 1.00 96.94 111 ILE A N 1
ATOM 853 C CA . ILE A 1 111 ? -9.771 1.917 5.384 1.00 96.94 111 ILE A CA 1
ATOM 854 C C . ILE A 1 111 ? -9.859 2.524 3.994 1.00 96.94 111 ILE A C 1
ATOM 856 O O . ILE A 1 111 ? -10.154 1.818 3.029 1.00 96.94 111 ILE A O 1
ATOM 860 N N . GLY A 1 112 ? -9.578 3.811 3.860 1.00 97.50 112 GLY A N 1
ATOM 861 C CA . GLY A 1 112 ? -9.514 4.416 2.544 1.00 97.50 112 GLY A CA 1
ATOM 862 C C . GLY A 1 112 ? -8.800 5.748 2.521 1.00 97.50 112 GLY A C 1
ATOM 863 O O . GLY A 1 112 ? -8.458 6.313 3.555 1.00 97.50 112 GLY A O 1
ATOM 864 N N . SER A 1 113 ? -8.550 6.219 1.313 1.00 98.00 113 SER A N 1
ATOM 865 C CA . SER A 1 113 ? -7.975 7.523 1.036 1.00 98.00 113 SER A CA 1
ATOM 866 C C . SER A 1 113 ? -8.538 8.079 -0.258 1.00 98.00 113 SER A C 1
ATOM 868 O O . SER A 1 113 ? -9.028 7.337 -1.114 1.00 98.00 113 SER A O 1
ATOM 870 N N . ASN A 1 114 ? -8.453 9.393 -0.388 1.00 97.50 114 ASN A N 1
ATOM 871 C CA . ASN A 1 114 ? -8.668 10.115 -1.631 1.00 97.50 114 ASN A CA 1
ATOM 872 C C . ASN A 1 114 ? -7.579 11.181 -1.797 1.00 97.50 114 ASN A C 1
ATOM 874 O O . ASN A 1 114 ? -6.515 11.056 -1.201 1.00 97.50 114 ASN A O 1
ATOM 878 N N . ASP A 1 115 ? -7.799 12.210 -2.608 1.00 96.31 115 ASP A N 1
ATOM 879 C CA . ASP A 1 115 ? -6.792 13.260 -2.805 1.00 96.31 115 ASP A CA 1
ATOM 880 C C . ASP A 1 115 ? -6.670 14.226 -1.610 1.00 96.31 115 ASP A C 1
ATOM 882 O O . ASP A 1 115 ? -5.668 14.926 -1.484 1.00 96.31 115 ASP A O 1
ATOM 886 N N . GLU A 1 116 ? -7.653 14.255 -0.706 1.00 96.62 116 GLU A N 1
ATOM 887 C CA . GLU A 1 116 ? -7.710 15.215 0.403 1.00 96.62 116 GLU A CA 1
ATOM 888 C C . GLU A 1 116 ? -7.333 14.605 1.754 1.00 96.62 116 GLU A C 1
ATOM 890 O O . GLU A 1 116 ? -6.754 15.281 2.612 1.00 96.62 116 GLU A O 1
ATOM 895 N N . MET A 1 117 ? -7.696 13.342 1.980 1.00 96.44 117 MET A N 1
ATOM 896 C CA . MET A 1 117 ? -7.579 12.724 3.294 1.00 96.44 117 MET A CA 1
ATOM 897 C C . MET A 1 117 ? -7.494 11.203 3.247 1.00 96.44 117 MET A C 1
ATOM 899 O O . MET A 1 117 ? -7.854 10.545 2.271 1.00 96.44 117 MET A O 1
ATOM 903 N N . ILE A 1 118 ? -7.077 10.657 4.379 1.00 97.06 118 ILE A N 1
ATOM 904 C CA . ILE A 1 118 ? -7.148 9.249 4.733 1.00 97.06 118 ILE A CA 1
ATOM 905 C C . ILE A 1 118 ? -8.206 9.098 5.819 1.00 97.06 118 ILE A C 1
ATOM 907 O O . ILE A 1 118 ? -8.310 9.935 6.721 1.00 97.06 118 ILE A O 1
ATOM 911 N N . TRP A 1 119 ? -8.963 8.009 5.764 1.00 96.94 119 TRP A N 1
ATOM 912 C CA . TRP A 1 119 ? -9.846 7.599 6.841 1.00 96.94 119 TRP A CA 1
ATOM 913 C C . TRP A 1 119 ? -9.623 6.146 7.224 1.00 96.94 119 TRP A C 1
ATOM 915 O O . TRP A 1 119 ? -9.289 5.293 6.397 1.00 96.94 119 TRP A O 1
ATOM 925 N N . PHE A 1 120 ? -9.865 5.849 8.495 1.00 95.88 120 PHE A N 1
ATOM 926 C CA . PHE A 1 120 ? -9.941 4.474 8.951 1.00 95.88 120 PHE A CA 1
ATOM 927 C C . PHE A 1 120 ? -10.962 4.299 10.071 1.00 95.88 120 PHE A C 1
ATOM 929 O O . PHE A 1 120 ? -11.221 5.185 10.889 1.00 95.88 120 PHE A O 1
ATOM 936 N N . TRP A 1 121 ? -11.541 3.111 10.101 1.00 95.38 121 TRP A N 1
ATOM 937 C CA . TRP A 1 121 ? -12.515 2.676 11.081 1.00 95.38 121 TRP A CA 1
ATOM 938 C C . TRP A 1 121 ? -12.322 1.191 11.359 1.00 95.38 121 TRP A C 1
ATOM 940 O O . TRP A 1 121 ? -12.142 0.400 10.430 1.00 95.38 121 TRP A O 1
ATOM 950 N N . VAL A 1 122 ? -12.395 0.807 12.633 1.00 93.31 122 VAL A N 1
ATOM 951 C CA . VAL A 1 122 ? -12.339 -0.593 13.064 1.00 93.31 122 VAL A CA 1
ATOM 952 C C . VAL A 1 122 ? -13.452 -0.829 14.071 1.00 93.31 122 VAL A C 1
ATOM 954 O O . VAL A 1 122 ? -13.547 -0.147 15.093 1.00 93.31 122 VAL A O 1
ATOM 957 N N . LYS A 1 123 ? -14.290 -1.825 13.791 1.00 92.00 123 LYS A N 1
ATOM 958 C CA . LYS A 1 123 ? -15.363 -2.243 14.686 1.00 92.00 123 LYS A CA 1
ATOM 959 C C . LYS A 1 123 ? -14.780 -2.627 16.044 1.00 92.00 123 LYS A C 1
ATOM 961 O O . LYS A 1 123 ? -13.819 -3.387 16.109 1.00 92.00 123 LYS A O 1
ATOM 966 N N . ASP A 1 124 ? -15.364 -2.081 17.106 1.00 87.81 124 ASP A N 1
ATOM 967 C CA . ASP A 1 124 ? -14.949 -2.279 18.502 1.00 87.81 124 ASP A CA 1
ATOM 968 C C . ASP A 1 124 ? -13.508 -1.812 18.825 1.00 87.81 124 ASP A C 1
ATOM 970 O O . ASP A 1 124 ? -13.038 -2.003 19.944 1.00 87.81 124 ASP A O 1
ATOM 974 N N . GLY A 1 125 ? -12.815 -1.173 17.872 1.00 82.00 125 GLY A N 1
ATOM 975 C CA . GLY A 1 125 ? -11.451 -0.656 18.027 1.00 82.00 125 GLY A CA 1
ATOM 976 C C . GLY A 1 125 ? -11.338 0.867 17.932 1.00 82.00 125 GLY A C 1
ATOM 977 O O . GLY A 1 125 ? -10.332 1.426 18.365 1.00 82.00 125 GLY A O 1
ATOM 978 N N . THR A 1 126 ? -12.348 1.551 17.387 1.00 84.75 126 THR A N 1
ATOM 979 C CA . THR A 1 126 ? -12.357 3.012 17.229 1.00 84.75 126 THR A CA 1
ATOM 980 C C . THR A 1 126 ? -13.609 3.647 17.839 1.00 84.75 126 THR A C 1
ATOM 982 O O . THR A 1 126 ? -14.702 3.082 17.794 1.00 84.75 126 THR A O 1
ATOM 985 N N . GLU A 1 127 ? -13.463 4.851 18.404 1.00 89.50 127 GLU A N 1
ATOM 986 C CA . GLU A 1 127 ? -14.594 5.641 18.935 1.00 89.50 127 GLU A CA 1
ATOM 987 C C . GLU A 1 127 ? -15.447 6.267 17.819 1.00 89.50 127 GLU A C 1
ATOM 989 O O . GLU A 1 127 ? -16.604 6.639 18.021 1.00 89.50 127 GLU A O 1
ATOM 994 N N . GLY A 1 128 ? -14.867 6.377 16.626 1.00 93.38 128 GLY A N 1
ATOM 995 C CA . GLY A 1 128 ? -15.491 6.943 15.446 1.00 93.38 128 GLY A CA 1
ATOM 996 C C . GLY A 1 128 ? -14.727 6.585 14.178 1.00 93.38 128 GLY A C 1
ATOM 997 O O . GLY A 1 128 ? -13.902 5.666 14.171 1.00 93.38 128 GLY A O 1
ATOM 998 N N . VAL A 1 129 ? -14.997 7.327 13.109 1.00 95.50 129 VAL A N 1
ATOM 999 C CA . VAL A 1 129 ? -14.214 7.263 11.873 1.00 95.50 129 VAL A CA 1
ATOM 1000 C C . VAL A 1 129 ? -13.094 8.286 11.990 1.00 95.50 129 VAL A C 1
ATOM 1002 O O . VAL A 1 129 ? -13.349 9.490 12.037 1.00 95.50 129 VAL A O 1
ATOM 1005 N N . TYR A 1 130 ? -11.859 7.807 12.079 1.00 95.31 130 TYR A N 1
ATOM 1006 C CA . TYR A 1 130 ? -10.695 8.672 12.207 1.00 95.31 130 TYR A CA 1
ATOM 1007 C C . TYR A 1 130 ? -10.292 9.218 10.843 1.00 95.31 130 TYR A C 1
ATOM 1009 O O . TYR A 1 130 ? -10.231 8.456 9.881 1.00 95.31 130 TYR A O 1
ATOM 1017 N N . LEU A 1 131 ? -10.014 10.519 10.777 1.00 96.00 131 LEU A N 1
ATOM 1018 C CA . LEU A 1 131 ? -9.631 11.238 9.564 1.00 96.00 131 LEU A CA 1
ATOM 1019 C C . LEU A 1 131 ? -8.263 11.899 9.746 1.00 96.00 131 LEU A C 1
ATOM 1021 O O . LEU A 1 131 ? -8.016 12.505 10.788 1.00 96.00 131 LEU A O 1
ATOM 1025 N N . ALA A 1 132 ? -7.413 11.837 8.724 1.00 94.81 132 ALA A N 1
ATOM 1026 C CA . ALA A 1 132 ? -6.178 12.612 8.631 1.00 94.81 132 ALA A CA 1
ATOM 1027 C C . ALA A 1 132 ? -6.087 13.250 7.244 1.00 94.81 132 ALA A C 1
ATOM 1029 O O . ALA A 1 132 ? -6.167 12.551 6.236 1.00 94.81 132 ALA A O 1
ATOM 1030 N N . ARG A 1 133 ? -5.932 14.573 7.182 1.00 95.25 133 ARG A N 1
ATOM 1031 C CA . ARG A 1 133 ? -5.771 15.295 5.911 1.00 95.25 133 ARG A CA 1
ATOM 1032 C C . ARG A 1 133 ? -4.356 15.133 5.378 1.00 95.25 133 ARG A C 1
ATOM 1034 O O . ARG A 1 133 ? -3.430 14.925 6.155 1.00 95.25 133 ARG A O 1
ATOM 1041 N N . TYR A 1 134 ? -4.177 15.274 4.074 1.00 94.25 134 TYR A N 1
ATOM 1042 C CA . TYR A 1 134 ? -2.837 15.445 3.525 1.00 94.25 134 TYR A CA 1
ATOM 1043 C C . TYR A 1 134 ? -2.325 16.873 3.758 1.00 94.25 134 TYR A C 1
ATOM 1045 O O . TYR A 1 134 ? -3.093 17.836 3.762 1.00 94.25 134 TYR A O 1
ATOM 1053 N N . THR A 1 135 ? -1.019 17.005 3.969 1.00 92.69 135 THR A N 1
ATOM 1054 C CA . THR A 1 135 ? -0.285 18.268 3.892 1.00 92.69 135 THR A CA 1
ATOM 1055 C C . THR A 1 135 ? -0.107 18.685 2.431 1.00 92.69 135 THR A C 1
ATOM 1057 O O . THR A 1 135 ? -0.398 17.914 1.515 1.00 92.69 135 THR A O 1
ATOM 1060 N N . GLU A 1 136 ? 0.409 19.892 2.194 1.00 90.38 136 GLU A N 1
ATOM 1061 C CA . GLU A 1 136 ? 0.730 20.375 0.841 1.00 90.38 136 GLU A CA 1
ATOM 1062 C C . GLU A 1 136 ? 1.738 19.463 0.118 1.00 90.38 136 GLU A C 1
ATOM 1064 O O . GLU A 1 136 ? 1.629 19.247 -1.087 1.00 90.38 136 GLU A O 1
ATOM 1069 N N . ASP A 1 137 ? 2.645 18.833 0.871 1.00 87.31 137 ASP A N 1
ATOM 1070 C CA . ASP A 1 137 ? 3.612 17.851 0.362 1.00 87.31 137 ASP A CA 1
ATOM 1071 C C . ASP A 1 137 ? 2.993 16.460 0.121 1.00 87.31 137 ASP A C 1
ATOM 1073 O O . ASP A 1 137 ? 3.676 15.504 -0.261 1.00 87.31 137 ASP A O 1
ATOM 1077 N N . GLY A 1 138 ? 1.691 16.311 0.376 1.00 88.06 138 GLY A N 1
ATOM 1078 C CA . GLY A 1 138 ? 0.968 15.061 0.209 1.00 88.06 138 GLY A CA 1
ATOM 1079 C C . GLY A 1 138 ? 1.292 14.005 1.268 1.00 88.06 138 GLY A C 1
ATOM 1080 O O . GLY A 1 138 ? 1.079 12.819 1.008 1.00 88.06 138 GLY A O 1
ATOM 1081 N N . GLN A 1 139 ? 1.813 14.402 2.432 1.00 89.06 139 GLN A N 1
ATOM 1082 C CA . GLN A 1 139 ? 2.015 13.519 3.587 1.00 89.06 139 GLN A CA 1
ATOM 1083 C C . GLN A 1 139 ? 0.797 13.571 4.514 1.00 89.06 139 GLN A C 1
ATOM 1085 O O . GLN A 1 139 ? 0.161 14.616 4.607 1.00 89.06 139 GLN A O 1
ATOM 1090 N N . PRO A 1 140 ? 0.429 12.492 5.218 1.00 90.38 140 PRO A N 1
ATOM 1091 C CA . PRO A 1 140 ? -0.635 12.558 6.217 1.00 90.38 140 PRO A CA 1
ATOM 1092 C C . PRO A 1 140 ? -0.286 13.560 7.330 1.00 90.38 140 PRO A C 1
ATOM 1094 O O . PRO A 1 140 ? 0.827 13.553 7.846 1.00 90.38 140 PRO A O 1
ATOM 1097 N N . SER A 1 141 ? -1.237 14.394 7.752 1.00 89.50 141 SER A N 1
ATOM 1098 C CA . SER A 1 141 ? -1.042 15.401 8.809 1.00 89.50 141 SER A CA 1
ATOM 1099 C C . SER A 1 141 ? -0.887 14.804 10.211 1.00 89.50 141 SER A C 1
ATOM 1101 O O . SER A 1 141 ? -0.546 15.510 11.160 1.00 89.50 141 SER A O 1
ATOM 1103 N N . ALA A 1 142 ? -1.144 13.505 10.357 1.00 86.94 142 ALA A N 1
ATOM 1104 C CA . ALA A 1 142 ? -0.990 12.761 11.592 1.00 86.94 142 ALA A CA 1
ATOM 1105 C C . ALA A 1 142 ? -0.461 11.348 11.298 1.00 86.94 142 ALA A C 1
ATOM 1107 O O . ALA A 1 142 ? -0.798 10.771 10.260 1.00 86.94 142 ALA A O 1
ATOM 1108 N N . PRO A 1 143 ? 0.337 10.760 12.208 1.00 81.56 143 PRO A N 1
ATOM 1109 C CA . PRO A 1 143 ? 0.802 9.390 12.054 1.00 81.56 143 PRO A CA 1
ATOM 1110 C C . PRO A 1 143 ? -0.381 8.417 12.122 1.00 81.56 143 PRO A C 1
ATOM 1112 O O . PRO A 1 143 ? -1.182 8.448 13.059 1.00 81.56 143 PRO A O 1
ATOM 1115 N N . LEU A 1 144 ? -0.467 7.539 11.126 1.00 82.62 144 LEU A N 1
ATOM 1116 C CA . LEU A 1 144 ? -1.467 6.481 11.028 1.00 82.62 144 LEU A CA 1
ATOM 1117 C C . LEU A 1 144 ? -0.797 5.119 11.172 1.00 82.62 144 LEU A C 1
ATOM 1119 O O . LEU A 1 144 ? 0.267 4.882 10.604 1.00 82.62 144 LEU A O 1
ATOM 1123 N N . ASN A 1 145 ? -1.457 4.201 11.879 1.00 81.81 145 ASN A N 1
ATOM 1124 C CA . ASN A 1 145 ? -0.964 2.828 12.015 1.00 81.81 145 ASN A CA 1
ATOM 1125 C C . ASN A 1 145 ? -0.977 2.092 10.670 1.00 81.81 145 ASN A C 1
ATOM 1127 O O . ASN A 1 145 ? -0.112 1.268 10.405 1.00 81.81 145 ASN A O 1
ATOM 1131 N N . ILE A 1 146 ? -1.957 2.393 9.812 1.00 86.31 146 ILE A N 1
ATOM 1132 C CA . ILE A 1 146 ? -2.064 1.832 8.467 1.00 86.31 146 ILE A CA 1
ATOM 1133 C C . ILE A 1 146 ? -2.170 2.991 7.483 1.00 86.31 146 ILE A C 1
ATOM 1135 O O . ILE A 1 146 ? -3.180 3.692 7.454 1.00 86.31 146 ILE A O 1
ATOM 1139 N N . ASP A 1 147 ? -1.128 3.168 6.677 1.00 90.81 147 ASP A N 1
ATOM 1140 C CA . ASP A 1 147 ? -1.119 4.098 5.553 1.00 90.81 147 ASP A CA 1
ATOM 1141 C C . ASP A 1 147 ? -1.561 3.358 4.272 1.00 90.81 147 ASP A C 1
ATOM 1143 O O . ASP A 1 147 ? -0.873 2.423 3.843 1.00 90.81 147 ASP A O 1
ATOM 1147 N N . PRO A 1 148 ? -2.689 3.742 3.641 1.00 94.19 148 PRO A N 1
ATOM 1148 C CA . PRO A 1 148 ? -3.105 3.210 2.344 1.00 94.19 148 PRO A CA 1
ATOM 1149 C C . PRO A 1 148 ? -2.014 3.267 1.276 1.00 94.19 148 PRO A C 1
ATOM 1151 O O . PRO A 1 148 ? -1.897 2.348 0.462 1.00 94.19 148 PRO A O 1
ATOM 1154 N N . GLN A 1 149 ? -1.179 4.309 1.297 1.00 92.19 149 GLN A N 1
ATOM 1155 C CA . GLN A 1 149 ? -0.081 4.443 0.353 1.00 92.19 149 GLN A CA 1
ATOM 1156 C C . GLN A 1 149 ? 0.949 3.330 0.546 1.00 92.19 149 GLN A C 1
ATOM 1158 O O . GLN A 1 149 ? 1.390 2.751 -0.443 1.00 92.19 149 GLN A O 1
ATOM 1163 N N . TRP A 1 150 ? 1.265 2.942 1.786 1.00 92.50 150 TRP A N 1
ATOM 1164 C CA . TRP A 1 150 ? 2.154 1.806 2.051 1.00 92.50 150 TRP A CA 1
ATOM 1165 C C . TRP A 1 150 ? 1.610 0.494 1.474 1.00 92.50 150 TRP A C 1
ATOM 1167 O O . TRP A 1 150 ? 2.369 -0.300 0.920 1.00 92.50 150 TRP A O 1
ATOM 1177 N N . VAL A 1 151 ? 0.291 0.279 1.536 1.00 93.81 151 VAL A N 1
ATOM 1178 C CA . VAL A 1 151 ? -0.352 -0.899 0.927 1.00 93.81 151 VAL A CA 1
ATOM 1179 C C . VAL A 1 151 ? -0.219 -0.868 -0.598 1.00 93.81 151 VAL A C 1
ATOM 1181 O O . VAL A 1 151 ? 0.113 -1.885 -1.203 1.00 93.81 151 VAL A O 1
ATOM 1184 N N . MET A 1 152 ? -0.435 0.289 -1.232 1.00 95.12 152 MET A N 1
ATOM 1185 C CA . MET A 1 152 ? -0.256 0.449 -2.681 1.00 95.12 152 MET A CA 1
ATOM 1186 C C . MET A 1 152 ? 1.202 0.278 -3.118 1.00 95.12 152 MET A C 1
ATOM 1188 O O . MET A 1 152 ? 1.469 -0.370 -4.131 1.00 95.12 152 MET A O 1
ATOM 1192 N N . GLU A 1 153 ? 2.149 0.813 -2.347 1.00 94.44 153 GLU A N 1
ATOM 1193 C CA . GLU A 1 153 ? 3.580 0.620 -2.584 1.00 94.44 153 GLU A CA 1
ATOM 1194 C C . GLU A 1 153 ? 3.960 -0.857 -2.479 1.00 94.44 153 GLU A C 1
ATOM 1196 O O . GLU A 1 153 ? 4.622 -1.368 -3.378 1.00 94.44 153 GLU A O 1
ATOM 1201 N N . ALA A 1 154 ? 3.468 -1.560 -1.454 1.00 94.88 154 ALA A N 1
ATOM 1202 C CA . ALA A 1 154 ? 3.689 -2.993 -1.274 1.00 94.88 154 ALA A CA 1
ATOM 1203 C C . ALA A 1 154 ? 3.063 -3.856 -2.381 1.00 94.88 154 ALA A C 1
ATOM 1205 O O . ALA A 1 154 ? 3.549 -4.951 -2.656 1.00 94.88 154 ALA A O 1
ATOM 1206 N N . MET A 1 155 ? 2.010 -3.364 -3.041 1.00 95.44 155 MET A N 1
ATOM 1207 C CA . MET A 1 155 ? 1.460 -3.978 -4.254 1.00 95.44 155 MET A CA 1
ATOM 1208 C C . MET A 1 155 ? 2.321 -3.730 -5.504 1.00 95.44 155 MET A C 1
ATOM 1210 O O . MET A 1 155 ? 1.972 -4.199 -6.585 1.00 95.44 155 MET A O 1
ATOM 1214 N N . GLY A 1 156 ? 3.425 -2.987 -5.390 1.00 94.62 156 GLY A N 1
ATOM 1215 C CA . GLY A 1 156 ? 4.270 -2.619 -6.520 1.00 94.62 156 GLY A CA 1
ATOM 1216 C C . GLY A 1 156 ? 3.638 -1.566 -7.431 1.00 94.62 156 GLY A C 1
ATOM 1217 O O . GLY A 1 156 ? 3.961 -1.523 -8.612 1.00 94.62 156 GLY A O 1
ATOM 1218 N N . LEU A 1 157 ? 2.715 -0.745 -6.915 1.00 95.69 157 LEU A N 1
ATOM 1219 C CA . LEU A 1 157 ? 1.920 0.199 -7.717 1.00 95.69 157 LEU A CA 1
ATOM 1220 C C . LEU A 1 157 ? 2.407 1.648 -7.618 1.00 95.69 157 LEU A C 1
ATOM 1222 O O . LEU A 1 157 ? 1.713 2.571 -8.059 1.00 95.69 157 LEU A O 1
ATOM 1226 N N . GLN A 1 158 ? 3.605 1.852 -7.074 1.00 93.94 158 GLN A N 1
ATOM 1227 C CA . GLN A 1 158 ? 4.247 3.157 -7.023 1.00 93.94 158 GLN A CA 1
ATOM 1228 C C . GLN A 1 158 ? 4.873 3.493 -8.378 1.00 93.94 158 GLN A C 1
ATOM 1230 O O . GLN A 1 158 ? 5.743 2.775 -8.858 1.00 93.94 158 GLN A O 1
ATOM 1235 N N . VAL A 1 159 ? 4.463 4.618 -8.960 1.00 94.88 159 VAL A N 1
ATOM 1236 C CA . VAL A 1 159 ? 5.151 5.200 -10.117 1.00 94.88 159 VAL A CA 1
ATOM 1237 C C . VAL A 1 159 ? 6.276 6.084 -9.602 1.00 94.88 159 VAL A C 1
ATOM 1239 O O . VAL A 1 159 ? 6.053 6.908 -8.714 1.00 94.88 159 VAL A O 1
ATOM 1242 N N . MET A 1 160 ? 7.470 5.909 -10.156 1.00 93.88 160 MET A N 1
ATOM 1243 C CA . MET A 1 160 ? 8.630 6.748 -9.877 1.00 93.88 160 MET A CA 1
ATOM 1244 C C . MET A 1 160 ? 8.962 7.622 -11.084 1.00 93.88 160 MET A C 1
ATOM 1246 O O . MET A 1 160 ? 8.968 7.145 -12.219 1.00 93.88 160 MET A O 1
ATOM 1250 N N . THR A 1 161 ? 9.271 8.895 -10.836 1.00 94.44 161 THR A N 1
ATOM 1251 C CA . THR A 1 161 ? 9.791 9.801 -11.867 1.00 94.44 161 THR A CA 1
ATOM 1252 C C . THR A 1 161 ? 11.276 9.528 -12.136 1.00 94.44 161 THR A C 1
ATOM 1254 O O . THR A 1 161 ? 11.970 9.004 -11.255 1.00 94.44 161 THR A O 1
ATOM 1257 N N . PRO A 1 162 ? 11.817 9.924 -13.302 1.00 92.62 162 PRO A N 1
ATOM 1258 C CA . PRO A 1 162 ? 13.247 9.785 -13.587 1.00 92.62 162 PRO A CA 1
ATOM 1259 C C . PRO A 1 162 ? 14.144 10.425 -12.515 1.00 92.62 162 PRO A C 1
ATOM 1261 O O . PRO A 1 162 ? 15.178 9.870 -12.146 1.00 92.62 162 PRO A O 1
ATOM 1264 N N . GLU A 1 163 ? 13.729 11.561 -11.948 1.00 92.94 163 GLU A N 1
ATOM 1265 C CA . GLU A 1 163 ? 14.458 12.259 -10.886 1.00 92.94 163 GLU A CA 1
ATOM 1266 C C . GLU A 1 163 ? 14.450 11.478 -9.570 1.00 92.94 163 GLU A C 1
ATOM 1268 O O . GLU A 1 163 ? 15.428 11.529 -8.824 1.00 92.94 163 GLU A O 1
ATOM 1273 N N . GLN A 1 164 ? 13.360 10.770 -9.262 1.00 92.62 164 GLN A N 1
ATOM 1274 C CA . GLN A 1 164 ? 13.292 9.892 -8.093 1.00 92.62 164 GLN A CA 1
ATOM 1275 C C . GLN A 1 164 ? 14.201 8.679 -8.279 1.00 92.62 164 GLN A C 1
ATOM 1277 O O . GLN A 1 164 ? 14.982 8.373 -7.382 1.00 92.62 164 GLN A O 1
ATOM 1282 N N . ILE A 1 165 ? 14.166 8.050 -9.458 1.00 93.00 165 ILE A N 1
ATOM 1283 C CA . ILE A 1 165 ? 15.024 6.904 -9.792 1.00 93.00 165 ILE A CA 1
ATOM 1284 C C . ILE A 1 165 ? 16.504 7.296 -9.691 1.00 93.00 165 ILE A C 1
ATOM 1286 O O . ILE A 1 165 ? 17.297 6.572 -9.091 1.00 93.00 165 ILE A O 1
ATOM 1290 N N . ALA A 1 166 ? 16.873 8.479 -10.191 1.00 91.06 166 ALA A N 1
ATOM 1291 C CA . ALA A 1 166 ? 18.239 8.994 -10.120 1.00 91.06 166 ALA A CA 1
ATOM 1292 C C . ALA A 1 166 ? 18.744 9.243 -8.683 1.00 91.06 166 ALA A C 1
ATOM 1294 O O . ALA A 1 166 ? 19.955 9.300 -8.467 1.00 91.06 166 ALA A O 1
ATOM 1295 N N . LYS A 1 167 ? 17.842 9.401 -7.704 1.00 92.00 167 LYS A N 1
ATOM 1296 C CA . LYS A 1 167 ? 18.171 9.626 -6.284 1.00 92.00 167 LYS A CA 1
ATOM 1297 C C . LYS A 1 167 ? 18.279 8.337 -5.464 1.00 92.00 167 LYS A C 1
ATOM 1299 O O . LYS A 1 167 ? 18.663 8.416 -4.297 1.00 92.00 167 LYS A O 1
ATOM 1304 N N . LEU A 1 168 ? 17.926 7.180 -6.026 1.00 93.38 168 LEU A N 1
ATOM 1305 C CA . LEU A 1 168 ? 17.978 5.907 -5.308 1.00 93.38 168 LEU A CA 1
ATOM 1306 C C . LEU A 1 168 ? 19.426 5.498 -5.025 1.00 93.38 168 LEU A C 1
ATOM 1308 O O . LEU A 1 168 ? 20.282 5.535 -5.907 1.00 93.38 168 LEU A O 1
ATOM 1312 N N . ASP A 1 169 ? 19.689 5.044 -3.801 1.00 93.00 169 ASP A N 1
ATOM 1313 C CA . ASP A 1 169 ? 20.933 4.345 -3.477 1.00 93.00 169 ASP A CA 1
ATOM 1314 C C . ASP A 1 169 ? 20.757 2.852 -3.769 1.00 93.00 169 ASP A C 1
ATOM 1316 O O . ASP A 1 169 ? 19.912 2.192 -3.160 1.00 93.00 169 ASP A O 1
ATOM 1320 N N . ILE A 1 170 ? 21.529 2.317 -4.716 1.00 91.62 170 ILE A N 1
ATOM 1321 C CA . ILE A 1 170 ? 21.426 0.918 -5.137 1.00 91.62 170 ILE A CA 1
ATOM 1322 C C . ILE A 1 170 ? 22.621 0.131 -4.638 1.00 91.62 170 ILE A C 1
ATOM 1324 O O . ILE A 1 170 ? 23.773 0.392 -4.991 1.00 91.62 170 ILE A O 1
ATOM 1328 N N . ARG A 1 171 ? 22.325 -0.938 -3.906 1.00 92.94 171 ARG A N 1
ATOM 1329 C CA . ARG A 1 171 ? 23.313 -1.922 -3.473 1.00 92.94 171 ARG A CA 1
ATOM 1330 C C . ARG A 1 171 ? 22.873 -3.324 -3.847 1.00 92.94 171 ARG A C 1
ATOM 1332 O O . ARG A 1 171 ? 21.691 -3.609 -3.992 1.00 92.94 171 ARG A O 1
ATOM 1339 N N . ARG A 1 172 ? 23.842 -4.226 -3.963 1.00 92.62 172 ARG A N 1
ATOM 1340 C CA . ARG A 1 172 ? 23.568 -5.659 -4.016 1.00 92.62 172 ARG A CA 1
ATOM 1341 C C . ARG A 1 172 ? 23.752 -6.230 -2.623 1.00 92.62 172 ARG A C 1
ATOM 1343 O O . ARG A 1 172 ? 24.805 -6.021 -2.021 1.00 92.62 172 ARG A O 1
ATOM 1350 N N . ASP A 1 173 ? 22.747 -6.924 -2.114 1.00 92.19 173 ASP A N 1
ATOM 1351 C CA . ASP A 1 173 ? 22.880 -7.639 -0.854 1.00 92.19 173 ASP A CA 1
ATOM 1352 C C . ASP A 1 173 ? 23.867 -8.808 -1.036 1.00 92.19 173 ASP A C 1
ATOM 1354 O O . ASP A 1 173 ? 23.701 -9.610 -1.960 1.00 92.19 173 ASP A O 1
ATOM 1358 N N . PRO A 1 174 ? 24.928 -8.915 -0.221 1.00 89.44 174 PRO A N 1
ATOM 1359 C CA . PRO A 1 174 ? 25.931 -9.960 -0.394 1.00 89.44 174 PRO A CA 1
ATOM 1360 C C . PRO A 1 174 ? 25.404 -11.365 -0.064 1.00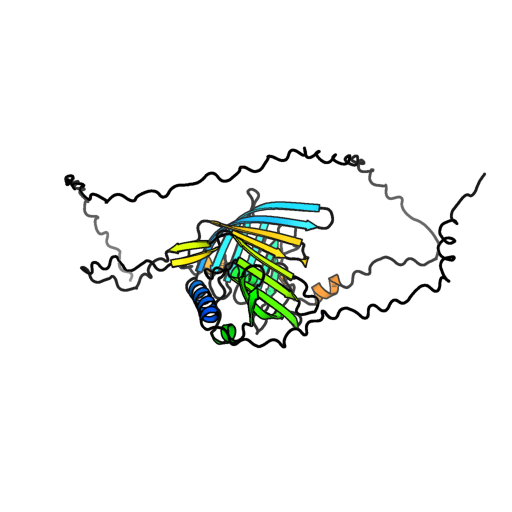 89.44 174 PRO A C 1
ATOM 1362 O O . PRO A 1 174 ? 25.913 -12.335 -0.625 1.00 89.44 174 PRO A O 1
ATOM 1365 N N . ALA A 1 175 ? 24.411 -11.486 0.821 1.00 92.31 175 ALA A N 1
ATOM 1366 C CA . ALA A 1 175 ? 23.874 -12.767 1.267 1.00 92.31 175 ALA A CA 1
ATOM 1367 C C . ALA A 1 175 ? 22.841 -13.316 0.279 1.00 92.31 175 ALA A C 1
ATOM 1369 O O . ALA A 1 175 ? 22.935 -14.470 -0.135 1.00 92.31 175 ALA A O 1
ATOM 1370 N N . THR A 1 176 ? 21.882 -12.488 -0.136 1.00 93.38 176 THR A N 1
ATOM 1371 C CA . THR A 1 176 ? 20.793 -12.920 -1.031 1.00 93.38 176 THR A CA 1
ATOM 1372 C C . THR A 1 176 ? 21.097 -12.674 -2.506 1.00 93.38 176 THR A C 1
ATOM 1374 O O . THR A 1 176 ? 20.436 -13.229 -3.378 1.00 93.38 176 THR A O 1
ATOM 1377 N N . ARG A 1 177 ? 22.103 -11.842 -2.815 1.00 92.25 177 ARG A N 1
ATOM 1378 C CA . ARG A 1 177 ? 22.395 -11.313 -4.162 1.00 92.25 177 ARG A CA 1
ATOM 1379 C C . ARG A 1 177 ? 21.269 -10.473 -4.765 1.00 92.25 177 ARG A C 1
ATOM 1381 O O . ARG A 1 177 ? 21.400 -10.094 -5.935 1.00 92.25 177 ARG A O 1
ATOM 1388 N N . HIS A 1 178 ? 20.230 -10.167 -3.988 1.00 94.88 178 HIS A N 1
ATOM 1389 C CA . HIS A 1 178 ? 19.141 -9.276 -4.367 1.00 94.88 178 HIS A CA 1
ATOM 1390 C C . HIS A 1 178 ? 19.668 -7.858 -4.569 1.00 94.88 178 HIS A C 1
ATOM 1392 O O . HIS A 1 178 ? 20.671 -7.454 -3.969 1.00 94.88 178 HIS A O 1
ATOM 1398 N N . MET A 1 179 ? 18.997 -7.096 -5.420 1.00 95.25 179 MET A N 1
ATOM 1399 C CA . MET A 1 179 ? 19.213 -5.658 -5.490 1.00 95.25 179 MET A CA 1
ATOM 1400 C C . MET A 1 179 ? 18.366 -4.977 -4.426 1.00 95.25 179 MET A C 1
ATOM 1402 O O . MET A 1 179 ? 17.200 -5.313 -4.251 1.00 95.25 179 MET A O 1
ATOM 1406 N N . VAL A 1 180 ? 18.959 -4.022 -3.722 1.00 96.12 180 VAL A N 1
ATOM 1407 C CA . VAL A 1 180 ? 18.298 -3.234 -2.687 1.00 96.12 180 VAL A CA 1
ATOM 1408 C C . VAL A 1 180 ? 18.383 -1.767 -3.079 1.00 96.12 180 VAL A C 1
ATOM 1410 O O . VAL A 1 180 ? 19.479 -1.223 -3.219 1.00 96.12 180 VAL A O 1
ATOM 1413 N N . PHE A 1 181 ? 17.221 -1.147 -3.246 1.00 95.38 181 PHE A N 1
ATOM 1414 C CA . PHE A 1 181 ? 17.047 0.260 -3.590 1.00 95.38 181 PHE A CA 1
ATOM 1415 C C . PHE A 1 181 ? 16.650 1.010 -2.329 1.00 95.38 181 PHE A C 1
ATOM 1417 O O . PHE A 1 181 ? 15.625 0.687 -1.733 1.00 95.38 181 PHE A O 1
ATOM 1424 N N . SER A 1 182 ? 17.445 1.992 -1.917 1.00 95.56 182 SER A N 1
ATOM 1425 C CA . SER A 1 182 ? 17.194 2.774 -0.709 1.00 95.56 182 SER A CA 1
ATOM 1426 C C . SER A 1 182 ? 16.764 4.193 -1.071 1.00 95.56 182 SER A C 1
ATOM 1428 O O . SER A 1 182 ? 17.445 4.894 -1.818 1.00 95.56 182 SER A O 1
ATOM 1430 N N . GLU A 1 183 ? 15.641 4.622 -0.510 1.00 95.06 183 GLU A N 1
ATOM 1431 C CA . GLU A 1 183 ? 15.034 5.939 -0.675 1.00 95.06 183 GLU A CA 1
ATOM 1432 C C . GLU A 1 183 ? 14.944 6.608 0.703 1.00 95.06 183 GLU A C 1
ATOM 1434 O O . GLU A 1 183 ? 14.444 6.008 1.657 1.00 95.06 183 GLU A O 1
ATOM 1439 N N . ARG A 1 184 ? 15.425 7.847 0.830 1.00 94.50 184 ARG A N 1
ATOM 1440 C CA . ARG A 1 184 ? 15.227 8.649 2.047 1.00 94.50 184 ARG A CA 1
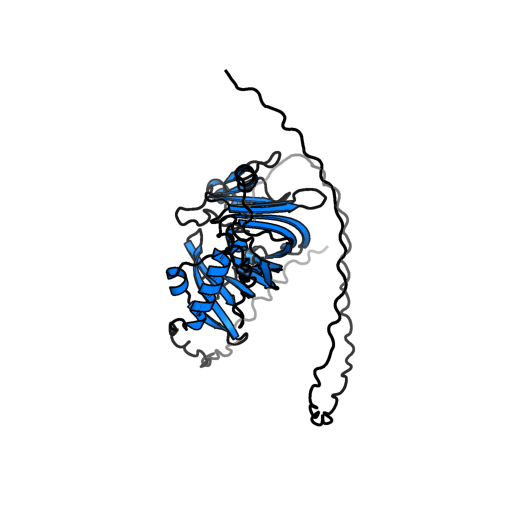ATOM 1441 C C . ARG A 1 184 ? 13.916 9.418 1.951 1.00 94.50 184 ARG A C 1
ATOM 1443 O O . ARG A 1 184 ? 13.641 10.008 0.910 1.00 94.50 184 ARG A O 1
ATOM 1450 N N . ARG A 1 185 ? 13.145 9.425 3.036 1.00 91.38 185 ARG A N 1
ATOM 1451 C CA . ARG A 1 185 ? 11.841 10.087 3.143 1.00 91.38 185 ARG A CA 1
ATOM 1452 C C . ARG A 1 185 ? 11.757 10.912 4.414 1.00 91.38 185 ARG A C 1
ATOM 1454 O O . ARG A 1 185 ? 12.381 10.559 5.414 1.00 91.38 185 ARG A O 1
ATOM 1461 N N . ASP A 1 186 ? 10.938 11.949 4.370 1.00 89.56 186 ASP A N 1
ATOM 1462 C CA . ASP A 1 186 ? 10.549 12.708 5.550 1.00 89.56 186 ASP A CA 1
ATOM 1463 C C . ASP A 1 186 ? 9.205 12.172 6.069 1.00 89.56 186 ASP A C 1
ATOM 1465 O O . ASP A 1 186 ? 8.279 11.910 5.300 1.00 89.56 186 ASP A O 1
ATOM 1469 N N . GLY A 1 187 ? 9.136 11.944 7.375 1.00 85.56 187 GLY A N 1
ATOM 1470 C CA . GLY A 1 187 ? 7.951 11.535 8.111 1.00 85.56 187 GLY A CA 1
ATOM 1471 C C . GLY A 1 187 ? 7.087 12.738 8.506 1.00 85.56 187 GLY A C 1
ATOM 1472 O O . GLY A 1 187 ? 7.534 13.887 8.450 1.00 85.56 187 GLY A O 1
ATOM 1473 N N . PRO A 1 188 ? 5.843 12.494 8.945 1.00 79.31 188 PRO A N 1
ATOM 1474 C CA . PRO A 1 188 ? 4.857 13.546 9.186 1.00 79.31 188 PRO A CA 1
ATOM 1475 C C . PRO A 1 188 ? 5.216 14.494 10.340 1.00 79.31 188 PRO A C 1
ATOM 1477 O O . PRO A 1 188 ? 4.729 15.621 10.362 1.00 79.31 188 PRO A O 1
ATOM 1480 N N . ALA A 1 189 ? 6.070 14.089 11.287 1.00 82.94 189 ALA A N 1
ATOM 1481 C CA . ALA A 1 189 ? 6.564 14.959 12.356 1.00 82.94 189 ALA A CA 1
ATOM 1482 C C . ALA A 1 189 ? 8.040 15.362 12.156 1.00 82.94 189 ALA A C 1
ATOM 1484 O O . ALA A 1 189 ? 8.723 15.754 13.106 1.00 82.94 189 ALA A O 1
ATOM 1485 N N . GLY A 1 190 ? 8.525 15.310 10.909 1.00 86.19 190 GLY A N 1
ATOM 1486 C CA . GLY A 1 190 ? 9.888 15.691 10.535 1.00 86.19 190 GLY A CA 1
ATOM 1487 C C . GLY A 1 190 ? 10.938 14.622 10.840 1.00 86.19 190 GLY A C 1
ATOM 1488 O O . GLY A 1 190 ? 12.137 14.895 10.752 1.00 86.19 190 GLY A O 1
ATOM 1489 N N . GLU A 1 191 ? 10.520 13.408 11.210 1.00 89.56 191 GLU A N 1
ATOM 1490 C CA . GLU A 1 191 ? 11.430 12.270 11.284 1.00 89.56 191 GLU A CA 1
ATOM 1491 C C . GLU A 1 191 ? 12.003 11.956 9.904 1.00 89.56 191 GLU A C 1
ATOM 1493 O O . GLU A 1 191 ? 11.372 12.202 8.885 1.00 89.56 191 GLU A O 1
ATOM 1498 N N . ARG A 1 192 ? 13.188 11.353 9.850 1.00 94.00 192 ARG A N 1
ATOM 1499 C CA . ARG A 1 192 ? 13.722 10.818 8.597 1.00 94.00 192 ARG A CA 1
ATOM 1500 C C . ARG A 1 192 ? 13.575 9.316 8.585 1.00 94.00 192 ARG A C 1
ATOM 1502 O O . ARG A 1 192 ? 13.925 8.650 9.563 1.00 94.00 192 ARG A O 1
ATOM 1509 N N . TRP A 1 193 ? 13.086 8.785 7.478 1.00 94.88 193 TRP A N 1
ATOM 1510 C CA . TRP A 1 193 ? 12.936 7.358 7.248 1.00 94.88 193 TRP A CA 1
ATOM 1511 C C . TRP A 1 193 ? 13.768 6.919 6.045 1.00 94.88 193 TRP A C 1
ATOM 1513 O O . TRP A 1 193 ? 14.032 7.690 5.123 1.00 94.88 193 TRP A O 1
ATOM 1523 N N . ILE A 1 194 ? 14.171 5.653 6.045 1.00 95.88 194 ILE A N 1
ATOM 1524 C CA . ILE A 1 194 ? 14.770 4.986 4.891 1.00 95.88 194 ILE A CA 1
ATOM 1525 C C . ILE A 1 194 ? 13.822 3.876 4.461 1.00 95.88 194 ILE A C 1
ATOM 1527 O O . ILE A 1 194 ? 13.589 2.938 5.225 1.00 95.88 194 ILE A O 1
ATOM 1531 N N . LYS A 1 195 ? 13.313 3.958 3.232 1.00 96.12 195 LYS A N 1
ATOM 1532 C CA . LYS A 1 195 ? 12.649 2.835 2.578 1.00 96.12 195 LYS A CA 1
ATOM 1533 C C . LYS A 1 195 ? 13.676 2.040 1.786 1.00 96.12 195 LYS A C 1
ATOM 1535 O O . LYS A 1 195 ? 14.353 2.599 0.937 1.00 96.12 195 LYS A O 1
ATOM 1540 N N . GLU A 1 196 ? 13.754 0.742 2.029 1.00 97.00 196 GLU A N 1
ATOM 1541 C CA . GLU A 1 196 ? 14.488 -0.207 1.202 1.00 97.00 196 GLU A CA 1
ATOM 1542 C C . GLU A 1 196 ? 13.492 -1.077 0.423 1.00 97.00 196 GLU A C 1
ATOM 1544 O O . GLU A 1 196 ? 12.617 -1.702 1.020 1.00 97.00 196 GLU A O 1
ATOM 1549 N N . THR A 1 197 ? 13.614 -1.121 -0.901 1.00 97.25 197 THR A N 1
ATOM 1550 C CA . THR A 1 197 ? 12.916 -2.076 -1.773 1.00 97.25 197 THR A CA 1
ATOM 1551 C C . THR A 1 197 ? 13.912 -3.142 -2.197 1.00 97.25 197 THR A C 1
ATOM 1553 O O . THR A 1 197 ? 14.992 -2.809 -2.674 1.00 97.25 197 THR A O 1
ATOM 1556 N N . GLU A 1 198 ? 13.564 -4.412 -2.042 1.00 96.94 198 GLU A N 1
ATOM 1557 C CA . GLU A 1 198 ? 14.387 -5.539 -2.468 1.00 96.94 198 GLU A CA 1
ATOM 1558 C C . GLU A 1 198 ? 13.787 -6.193 -3.703 1.00 96.94 198 GLU A C 1
ATOM 1560 O O . GLU A 1 198 ? 12.602 -6.528 -3.711 1.00 96.94 198 GLU A O 1
ATOM 1565 N N . MET A 1 199 ? 14.617 -6.412 -4.718 1.00 96.12 199 MET A N 1
ATOM 1566 C CA . MET A 1 199 ? 14.256 -7.148 -5.924 1.00 96.12 199 MET A CA 1
ATOM 1567 C C . MET A 1 199 ? 15.191 -8.333 -6.126 1.00 96.12 199 MET A C 1
ATOM 1569 O O . MET A 1 199 ? 16.397 -8.249 -5.864 1.00 96.12 199 MET A O 1
ATOM 1573 N N . ASP A 1 200 ? 14.633 -9.436 -6.604 1.00 94.62 200 ASP A N 1
ATOM 1574 C CA . ASP A 1 200 ? 15.400 -10.624 -6.949 1.00 94.62 200 ASP A CA 1
ATOM 1575 C C . ASP A 1 200 ? 16.187 -10.450 -8.266 1.00 94.62 200 ASP A C 1
ATOM 1577 O O . ASP A 1 200 ? 16.309 -9.359 -8.828 1.00 94.62 200 ASP A O 1
ATOM 1581 N N . ALA A 1 201 ? 16.780 -11.540 -8.758 1.00 90.31 201 ALA A N 1
ATOM 1582 C CA . ALA A 1 201 ? 17.546 -11.522 -10.002 1.00 90.31 201 ALA A CA 1
ATOM 1583 C C . ALA A 1 201 ? 16.678 -11.391 -11.271 1.00 90.31 201 ALA A C 1
ATOM 1585 O O . ALA A 1 201 ? 17.213 -11.008 -12.312 1.00 90.31 201 ALA A O 1
ATOM 1586 N N . ALA A 1 202 ? 15.381 -11.712 -11.204 1.00 90.62 202 ALA A N 1
ATOM 1587 C CA . ALA A 1 202 ? 14.430 -11.521 -12.300 1.00 90.62 202 ALA A CA 1
ATOM 1588 C C . ALA A 1 202 ? 13.918 -10.068 -12.374 1.00 90.62 202 ALA A C 1
ATOM 1590 O O . ALA A 1 202 ? 13.383 -9.648 -13.406 1.00 90.62 202 ALA A O 1
ATOM 1591 N N . GLY A 1 203 ? 14.150 -9.291 -11.311 1.00 91.19 203 GLY A N 1
ATOM 1592 C CA . GLY A 1 203 ? 13.683 -7.917 -11.164 1.00 91.19 203 GLY A CA 1
ATOM 1593 C C . GLY A 1 203 ? 12.306 -7.826 -10.509 1.00 91.19 203 GLY A C 1
ATOM 1594 O O . GLY A 1 203 ? 11.699 -6.758 -10.545 1.00 91.19 203 GLY A O 1
ATOM 1595 N N . ASP A 1 204 ? 11.819 -8.919 -9.919 1.00 93.19 204 ASP A N 1
ATOM 1596 C CA . ASP A 1 204 ? 10.560 -8.936 -9.188 1.00 93.19 204 ASP A CA 1
ATOM 1597 C C . ASP A 1 204 ? 10.792 -8.425 -7.764 1.00 93.19 204 ASP A C 1
ATOM 1599 O O . ASP A 1 204 ? 11.789 -8.761 -7.116 1.00 93.19 204 ASP A O 1
ATOM 1603 N N . VAL A 1 205 ? 9.875 -7.598 -7.254 1.00 96.19 205 VAL A N 1
ATOM 1604 C CA . VAL A 1 205 ? 9.967 -7.104 -5.876 1.00 96.19 205 VAL A CA 1
ATOM 1605 C C . VAL A 1 205 ? 9.632 -8.242 -4.914 1.00 96.19 205 VAL A C 1
ATOM 1607 O O . VAL A 1 205 ? 8.588 -8.880 -5.027 1.00 96.19 205 VAL A O 1
ATOM 1610 N N . VAL A 1 206 ? 10.515 -8.483 -3.947 1.00 97.50 206 VAL A N 1
ATOM 1611 C CA . VAL A 1 206 ? 10.353 -9.535 -2.930 1.00 97.50 206 VAL A CA 1
ATOM 1612 C C . VAL A 1 206 ? 10.091 -8.967 -1.542 1.00 97.50 206 VAL A C 1
ATOM 1614 O O . VAL A 1 206 ? 9.447 -9.620 -0.721 1.00 97.50 206 VAL A O 1
ATOM 1617 N N . ALA A 1 207 ? 10.551 -7.742 -1.269 1.00 98.12 207 ALA A N 1
ATOM 1618 C CA . ALA A 1 207 ? 10.265 -7.079 -0.008 1.00 98.12 207 ALA A CA 1
ATOM 1619 C C . ALA A 1 207 ? 10.332 -5.552 -0.096 1.00 98.12 207 ALA A C 1
ATOM 1621 O O . ALA A 1 207 ? 11.089 -4.985 -0.881 1.00 98.12 207 ALA A O 1
ATOM 1622 N N . HIS A 1 208 ? 9.613 -4.892 0.806 1.00 97.88 208 HIS A N 1
ATOM 1623 C CA . HIS A 1 208 ? 9.872 -3.514 1.206 1.00 97.88 208 HIS A CA 1
ATOM 1624 C C . HIS A 1 208 ? 10.140 -3.461 2.707 1.00 97.88 208 HIS A C 1
ATOM 1626 O O . HIS A 1 208 ? 9.518 -4.186 3.483 1.00 97.88 208 HIS A O 1
ATOM 1632 N N . ARG A 1 209 ? 11.038 -2.584 3.148 1.00 97.50 209 ARG A N 1
ATOM 1633 C CA . ARG A 1 209 ? 11.301 -2.324 4.566 1.00 97.50 209 ARG A CA 1
ATOM 1634 C C . ARG A 1 209 ? 11.413 -0.832 4.799 1.00 97.50 209 ARG A C 1
ATOM 1636 O O . ARG A 1 209 ? 12.053 -0.133 4.026 1.00 97.50 209 ARG A O 1
ATOM 1643 N N . LEU A 1 210 ? 10.797 -0.353 5.865 1.00 96.00 210 LEU A N 1
ATOM 1644 C CA . LEU A 1 210 ? 10.834 1.037 6.282 1.00 96.00 210 LEU A CA 1
ATOM 1645 C C . LEU A 1 210 ? 11.552 1.116 7.623 1.00 96.00 210 LEU A C 1
ATOM 1647 O O . LEU A 1 210 ? 11.163 0.449 8.583 1.00 96.00 210 LEU A O 1
ATOM 1651 N N . PHE A 1 211 ? 12.599 1.927 7.686 1.00 96.50 211 PHE A N 1
ATOM 1652 C CA . PHE A 1 211 ? 13.427 2.117 8.868 1.00 96.50 211 PHE A CA 1
ATOM 1653 C C . PHE A 1 211 ? 13.410 3.573 9.312 1.00 96.50 211 PHE A C 1
ATOM 1655 O O . PHE A 1 211 ? 13.331 4.471 8.479 1.00 96.50 211 PHE A O 1
ATOM 1662 N N . GLU A 1 212 ? 13.587 3.814 10.606 1.00 94.94 212 GLU A N 1
ATOM 1663 C CA . GLU A 1 212 ? 14.017 5.127 11.085 1.00 94.94 212 GLU A CA 1
ATOM 1664 C C . GLU A 1 212 ? 15.476 5.391 10.654 1.00 94.94 212 GLU A C 1
ATOM 1666 O O . GLU A 1 212 ? 16.334 4.505 10.751 1.00 94.94 212 GLU A O 1
ATOM 1671 N N . ASP A 1 213 ? 15.776 6.611 10.199 1.00 93.44 213 ASP A N 1
ATOM 1672 C CA . ASP A 1 213 ? 17.110 7.052 9.762 1.00 93.44 213 ASP A CA 1
ATOM 1673 C C . ASP A 1 213 ? 17.989 7.466 10.959 1.00 93.44 213 ASP A C 1
ATOM 1675 O O . ASP A 1 213 ? 18.479 8.590 11.068 1.00 93.44 213 ASP A O 1
ATOM 1679 N N . HIS A 1 214 ? 18.159 6.545 11.910 1.00 90.44 214 HIS A N 1
ATOM 1680 C CA . HIS A 1 214 ? 19.122 6.660 13.006 1.00 90.44 214 HIS A CA 1
ATOM 1681 C C . HIS A 1 214 ? 19.991 5.396 13.096 1.00 90.44 214 HIS A C 1
ATOM 1683 O O . HIS A 1 214 ? 19.752 4.396 12.419 1.00 90.44 214 HIS A O 1
ATOM 1689 N N . THR A 1 215 ? 21.059 5.444 13.897 1.00 86.56 215 THR A N 1
ATOM 1690 C CA . THR A 1 215 ? 21.945 4.290 14.125 1.00 86.56 215 THR A CA 1
ATOM 1691 C C . THR A 1 215 ? 21.830 3.838 15.584 1.00 86.56 215 THR A C 1
ATOM 1693 O O . THR A 1 215 ? 22.113 4.653 16.463 1.00 86.56 215 THR A O 1
ATOM 1696 N N . PRO A 1 216 ? 21.464 2.572 15.874 1.00 90.25 216 PRO A N 1
ATOM 1697 C CA . PRO A 1 216 ? 21.115 1.500 14.931 1.00 90.25 216 PRO A CA 1
ATOM 1698 C C . PRO A 1 216 ? 19.776 1.754 14.222 1.00 90.25 216 PRO A C 1
ATOM 1700 O O . PRO A 1 216 ? 18.885 2.347 14.810 1.00 90.25 216 PRO A O 1
ATOM 1703 N N . ARG A 1 217 ? 19.617 1.281 12.977 1.00 94.25 217 ARG A N 1
ATOM 1704 C CA . ARG A 1 217 ? 18.344 1.418 12.249 1.00 94.25 217 ARG A CA 1
ATOM 1705 C C . ARG A 1 217 ? 17.254 0.610 12.950 1.00 94.25 217 ARG A C 1
ATOM 1707 O O . ARG A 1 217 ? 17.421 -0.592 13.159 1.00 94.25 217 ARG A O 1
ATOM 1714 N N . LYS A 1 218 ? 16.126 1.247 13.254 1.00 95.50 218 LYS A N 1
ATOM 1715 C CA . LYS A 1 218 ? 14.945 0.594 13.827 1.00 95.50 218 LYS A CA 1
ATOM 1716 C C . LYS A 1 218 ? 13.908 0.345 12.737 1.00 95.50 218 LYS A C 1
ATOM 1718 O O . LYS A 1 218 ? 13.549 1.268 12.013 1.00 95.50 218 LYS A O 1
ATOM 1723 N N . LEU A 1 219 ? 13.440 -0.898 12.615 1.00 96.44 219 LEU A N 1
ATOM 1724 C CA . LEU A 1 219 ? 12.378 -1.263 11.675 1.00 96.44 219 LEU A CA 1
ATOM 1725 C C . LEU A 1 219 ? 11.046 -0.653 12.136 1.00 96.44 219 LEU A C 1
ATOM 1727 O O . LEU A 1 219 ? 10.653 -0.836 13.287 1.00 96.44 219 LEU A O 1
ATOM 1731 N N . LEU A 1 220 ? 10.365 0.043 11.230 1.00 93.62 220 LEU A N 1
ATOM 1732 C CA . LEU A 1 220 ? 9.028 0.603 11.424 1.00 93.62 220 LEU A CA 1
ATOM 1733 C C . LEU A 1 220 ? 7.966 -0.309 10.817 1.00 93.62 220 LEU A C 1
ATOM 1735 O O . LEU A 1 220 ? 7.011 -0.692 11.491 1.00 93.62 220 LEU A O 1
ATOM 1739 N N . ALA A 1 221 ? 8.168 -0.683 9.555 1.00 95.75 221 ALA A N 1
ATOM 1740 C CA . ALA A 1 221 ? 7.264 -1.544 8.813 1.00 95.75 221 ALA A CA 1
ATOM 1741 C C . ALA A 1 221 ? 8.019 -2.384 7.780 1.00 95.75 221 ALA A C 1
ATOM 1743 O O . ALA A 1 221 ? 9.108 -2.019 7.334 1.00 95.75 221 ALA A O 1
ATOM 1744 N N . SER A 1 222 ? 7.436 -3.503 7.372 1.00 97.81 222 SER A N 1
ATOM 1745 C CA . SER A 1 222 ? 7.912 -4.292 6.240 1.00 97.81 222 SER A CA 1
ATOM 1746 C C . SER A 1 222 ? 6.752 -4.881 5.450 1.00 97.81 222 SER A C 1
ATOM 1748 O O . SER A 1 222 ? 5.659 -5.074 5.974 1.00 97.81 222 SER A O 1
ATOM 1750 N N . ALA A 1 223 ? 7.003 -5.175 4.184 1.00 98.31 223 ALA A N 1
ATOM 1751 C CA . ALA A 1 223 ? 6.126 -5.925 3.306 1.00 98.31 223 ALA A CA 1
ATOM 1752 C C . ALA A 1 223 ? 6.944 -7.055 2.679 1.00 98.31 223 ALA A C 1
ATOM 1754 O O . ALA A 1 223 ? 8.010 -6.790 2.135 1.00 98.31 223 ALA A O 1
ATOM 1755 N N . GLU A 1 224 ? 6.471 -8.292 2.760 1.00 98.31 224 GLU A N 1
ATOM 1756 C CA . GLU A 1 224 ? 7.038 -9.446 2.052 1.00 98.31 224 GLU A CA 1
ATOM 1757 C C . GLU A 1 224 ? 6.070 -9.835 0.933 1.00 98.31 224 GLU A C 1
ATOM 1759 O O . GLU A 1 224 ? 4.868 -9.969 1.180 1.00 98.31 224 GLU A O 1
ATOM 1764 N N . ILE A 1 225 ? 6.574 -9.980 -0.292 1.00 98.19 225 ILE A N 1
ATOM 1765 C CA . ILE A 1 225 ? 5.771 -10.353 -1.457 1.00 98.19 225 ILE A CA 1
ATOM 1766 C C . ILE A 1 225 ? 5.990 -11.841 -1.729 1.00 98.19 225 ILE A C 1
ATOM 1768 O O . ILE A 1 225 ? 7.112 -12.297 -1.936 1.00 98.19 225 ILE A O 1
ATOM 1772 N N . GLU A 1 226 ? 4.900 -12.602 -1.735 1.00 97.25 226 GLU A N 1
ATOM 1773 C CA . GLU A 1 226 ? 4.892 -14.040 -1.979 1.00 97.25 226 GLU A CA 1
ATOM 1774 C C . GLU A 1 226 ? 4.160 -14.329 -3.296 1.00 97.25 226 GLU A C 1
ATOM 1776 O O . GLU A 1 226 ? 2.943 -14.521 -3.330 1.00 97.25 226 GLU A O 1
ATOM 1781 N N . GLY A 1 227 ? 4.928 -14.370 -4.384 1.00 96.44 227 GLY A N 1
ATOM 1782 C CA . GLY A 1 227 ? 4.428 -14.708 -5.714 1.00 96.44 227 GLY A CA 1
ATOM 1783 C C . GLY A 1 227 ? 3.804 -13.535 -6.470 1.00 96.44 227 GLY A C 1
ATOM 1784 O O . GLY A 1 227 ? 3.279 -12.579 -5.894 1.00 96.44 227 GLY A O 1
ATOM 1785 N N . TRP A 1 228 ? 3.856 -13.646 -7.794 1.00 97.31 228 TRP A N 1
ATOM 1786 C CA . TRP A 1 228 ? 3.334 -12.674 -8.746 1.00 97.31 228 TRP A CA 1
ATOM 1787 C C . TRP A 1 228 ? 2.369 -13.361 -9.707 1.00 97.31 228 TRP A C 1
ATOM 1789 O O . TRP A 1 228 ? 2.593 -14.496 -10.126 1.00 97.31 228 TRP A O 1
ATOM 1799 N N . GLN A 1 229 ? 1.303 -12.659 -10.070 1.00 97.62 229 GLN A N 1
ATOM 1800 C CA . GLN A 1 229 ? 0.326 -13.084 -11.063 1.00 97.62 229 GLN A CA 1
ATOM 1801 C C . GLN A 1 229 ? 0.341 -12.126 -12.254 1.00 97.62 229 GLN A C 1
ATOM 1803 O O . GLN A 1 229 ? 0.426 -10.905 -12.099 1.00 97.62 229 GLN A O 1
ATOM 1808 N N . THR A 1 230 ? 0.249 -12.693 -13.453 1.00 97.25 230 THR A N 1
ATOM 1809 C CA . THR A 1 230 ? 0.157 -11.939 -14.703 1.00 97.25 230 THR A CA 1
ATOM 1810 C C . THR A 1 230 ? -1.303 -11.704 -15.061 1.00 97.25 230 THR A C 1
ATOM 1812 O O . THR A 1 230 ? -2.105 -12.636 -15.075 1.00 97.25 230 THR A O 1
ATOM 1815 N N . ILE A 1 231 ? -1.642 -10.462 -15.390 1.00 97.06 231 ILE A N 1
ATOM 1816 C CA . ILE A 1 231 ? -2.991 -10.050 -15.770 1.00 97.06 231 ILE A CA 1
ATOM 1817 C C . ILE A 1 231 ? -2.920 -9.444 -17.164 1.00 97.06 231 ILE A C 1
ATOM 1819 O O . ILE A 1 231 ? -2.176 -8.491 -17.393 1.00 97.06 231 ILE A O 1
ATOM 1823 N N . ALA A 1 232 ? -3.704 -9.989 -18.090 1.00 95.75 232 ALA A N 1
ATOM 1824 C CA . ALA A 1 232 ? -3.883 -9.389 -19.402 1.00 95.75 232 ALA A CA 1
ATOM 1825 C C . ALA A 1 232 ? -4.767 -8.142 -19.278 1.00 95.75 232 ALA A C 1
ATOM 1827 O O . ALA A 1 232 ? -5.862 -8.195 -18.710 1.00 95.75 232 ALA A O 1
ATOM 1828 N N . LEU A 1 233 ? -4.299 -7.020 -19.812 1.00 93.75 233 LEU A N 1
ATOM 1829 C CA . LEU A 1 233 ? -5.081 -5.800 -19.886 1.00 93.75 233 LEU A CA 1
ATOM 1830 C C . LEU A 1 233 ? -6.110 -5.899 -21.018 1.00 93.75 233 LEU A C 1
ATOM 1832 O O . LEU A 1 233 ? -5.798 -6.405 -22.102 1.00 93.75 233 LEU A O 1
ATOM 1836 N N . PRO A 1 234 ? -7.337 -5.392 -20.805 1.00 86.75 234 PRO A N 1
ATOM 1837 C CA . PRO A 1 234 ? -8.279 -5.231 -21.897 1.00 86.75 234 PRO A CA 1
ATOM 1838 C C . PRO A 1 234 ? -7.687 -4.251 -22.914 1.00 86.75 234 PRO A C 1
ATOM 1840 O O . PRO A 1 234 ? -7.225 -3.168 -22.551 1.00 86.75 234 PRO A O 1
ATOM 1843 N N . ARG A 1 235 ? -7.712 -4.625 -24.195 1.00 82.94 235 ARG A N 1
ATOM 1844 C CA . ARG A 1 235 ? -7.329 -3.724 -25.287 1.00 82.94 235 ARG A CA 1
ATOM 1845 C C . ARG A 1 235 ? -8.229 -2.491 -25.215 1.00 82.94 235 ARG A C 1
ATOM 1847 O O . ARG A 1 235 ? -9.451 -2.641 -25.192 1.00 82.94 235 ARG A O 1
ATOM 1854 N N . GLU A 1 236 ? -7.643 -1.296 -25.138 1.00 79.81 236 GLU A N 1
ATOM 1855 C CA . GLU A 1 236 ? -8.432 -0.066 -25.029 1.00 79.81 236 GLU A CA 1
ATOM 1856 C C . GLU A 1 236 ? -9.436 0.011 -26.186 1.00 79.81 236 GLU A C 1
ATOM 1858 O O . GLU A 1 236 ? -9.066 -0.133 -27.356 1.00 79.81 236 GLU A O 1
ATOM 1863 N N . ALA A 1 237 ? -10.712 0.219 -25.851 1.00 63.91 237 ALA A N 1
ATOM 1864 C CA . ALA A 1 237 ? -11.793 0.399 -26.811 1.00 63.91 237 ALA A CA 1
ATOM 1865 C C . ALA A 1 237 ? -11.568 1.718 -27.570 1.00 63.91 237 ALA A C 1
ATOM 1867 O O . ALA A 1 237 ? -12.031 2.776 -27.162 1.00 63.91 237 ALA A O 1
ATOM 1868 N N . GLY A 1 238 ? -10.771 1.659 -28.634 1.00 64.19 238 GLY A N 1
ATOM 1869 C CA . GLY A 1 238 ? -10.278 2.833 -29.355 1.00 64.19 238 GLY A CA 1
ATOM 1870 C C . GLY A 1 238 ? -8.900 2.625 -29.980 1.00 64.19 238 GLY A C 1
ATOM 1871 O O . GLY A 1 238 ? -8.576 3.295 -30.958 1.00 64.19 238 GLY A O 1
ATOM 1872 N N . SER A 1 239 ? -8.120 1.650 -29.496 1.00 68.25 239 SER A N 1
ATOM 1873 C CA . SER A 1 239 ? -6.972 1.151 -30.253 1.00 68.25 239 SER A CA 1
ATOM 1874 C C . SER A 1 239 ? -7.491 0.574 -31.562 1.00 68.25 239 SER A C 1
ATOM 1876 O O . SER A 1 239 ? -8.271 -0.380 -31.535 1.00 68.25 239 SER A O 1
ATOM 1878 N N . ALA A 1 240 ? -7.097 1.203 -32.674 1.00 67.25 240 ALA A N 1
ATOM 1879 C CA . ALA A 1 240 ? -7.578 0.910 -34.016 1.00 67.25 240 ALA A CA 1
ATOM 1880 C C . ALA A 1 240 ? -7.762 -0.598 -34.207 1.00 67.25 240 ALA A C 1
ATOM 1882 O O . ALA A 1 240 ? -6.844 -1.389 -33.952 1.00 67.25 240 ALA A O 1
ATOM 1883 N N . VAL A 1 241 ? -8.978 -0.981 -34.607 1.00 68.75 241 VAL A N 1
ATOM 1884 C CA . VAL A 1 241 ? -9.254 -2.348 -35.041 1.00 68.75 241 VAL A CA 1
ATOM 1885 C C . VAL A 1 241 ? -8.211 -2.650 -36.115 1.00 68.75 241 VAL A C 1
ATOM 1887 O O . VAL A 1 241 ? -8.128 -1.880 -37.079 1.00 68.75 241 VAL A O 1
ATOM 1890 N N . PRO A 1 242 ? -7.364 -3.677 -35.929 1.00 70.88 242 PRO A N 1
ATOM 1891 C CA . PRO A 1 242 ? -6.375 -4.014 -36.934 1.00 70.88 242 PRO A CA 1
ATOM 1892 C C . PRO A 1 242 ? -7.106 -4.217 -38.269 1.00 70.88 242 PRO A C 1
ATOM 1894 O O . PRO A 1 242 ? -8.219 -4.758 -38.274 1.00 70.88 242 PRO A O 1
ATOM 1897 N N . PRO A 1 243 ? -6.565 -3.693 -39.381 1.00 76.19 243 PRO A N 1
ATOM 1898 C CA . PRO A 1 243 ? -7.264 -3.693 -40.656 1.00 76.19 243 PRO A CA 1
ATOM 1899 C C . PRO A 1 243 ? -7.708 -5.119 -41.014 1.00 76.19 243 PRO A C 1
ATOM 1901 O O . PRO A 1 243 ? -6.931 -6.062 -40.842 1.00 76.19 243 PRO A O 1
ATOM 1904 N N . PRO A 1 244 ? -8.951 -5.307 -41.496 1.00 75.81 244 PRO A N 1
ATOM 1905 C CA . PRO A 1 244 ? -9.450 -6.631 -41.844 1.00 75.81 244 PRO A CA 1
ATOM 1906 C C . PRO A 1 244 ? -8.512 -7.271 -42.877 1.00 75.81 244 PRO A C 1
ATOM 1908 O O . PRO A 1 244 ? -8.331 -6.736 -43.968 1.00 75.81 244 PRO A O 1
ATOM 1911 N N . GLY A 1 245 ? -7.889 -8.394 -42.508 1.00 78.19 245 GLY A N 1
ATOM 1912 C CA . GLY A 1 245 ? -6.906 -9.103 -43.335 1.00 78.19 245 GLY A CA 1
ATOM 1913 C C . GLY A 1 245 ? -5.455 -9.022 -42.850 1.00 78.19 245 GLY A C 1
ATOM 1914 O O . GLY A 1 245 ? -4.607 -9.714 -43.410 1.00 78.19 245 GLY A O 1
ATOM 1915 N N . SER A 1 246 ? -5.140 -8.249 -41.804 1.00 74.38 246 SER A N 1
ATOM 1916 C CA . SER A 1 246 ? -3.867 -8.440 -41.106 1.00 74.38 246 SER A CA 1
ATOM 1917 C C . SER A 1 246 ? -3.948 -9.731 -40.290 1.00 74.38 246 SER A C 1
ATOM 1919 O O . SER A 1 246 ? -4.628 -9.761 -39.266 1.00 74.38 246 SER A O 1
ATOM 1921 N N . ASN A 1 247 ? -3.226 -10.776 -40.704 1.00 69.25 247 ASN A N 1
ATOM 1922 C CA . ASN A 1 247 ? -2.982 -11.996 -39.912 1.00 69.25 247 ASN A CA 1
ATOM 1923 C C . ASN A 1 247 ? -2.071 -11.728 -38.699 1.00 69.25 247 ASN A C 1
ATOM 1925 O O . ASN A 1 247 ? -1.323 -12.598 -38.257 1.00 69.25 247 ASN A O 1
ATOM 1929 N N . ASP A 1 248 ? -2.095 -10.501 -38.187 1.00 65.88 248 ASP A N 1
ATOM 1930 C CA . ASP A 1 248 ? -1.310 -10.074 -37.046 1.00 65.88 248 ASP A CA 1
ATOM 1931 C C . ASP A 1 248 ? -2.066 -10.463 -35.766 1.00 65.88 248 ASP A C 1
ATOM 1933 O O . ASP A 1 248 ? -2.416 -9.641 -34.920 1.00 65.88 248 ASP A O 1
ATOM 1937 N N . ASP A 1 249 ? -2.303 -11.772 -35.628 1.00 57.97 249 ASP A N 1
ATOM 1938 C CA . ASP A 1 249 ? -2.709 -12.429 -34.378 1.00 57.97 249 ASP A CA 1
ATOM 1939 C C . ASP A 1 249 ? -1.631 -12.261 -33.282 1.00 57.97 249 ASP A C 1
ATOM 1941 O O . ASP A 1 249 ? -1.809 -12.681 -32.140 1.00 57.97 249 ASP A O 1
ATOM 1945 N N . SER A 1 250 ? -0.504 -11.620 -33.615 1.00 58.44 250 SER A N 1
ATOM 1946 C CA . SER A 1 250 ? 0.654 -11.403 -32.757 1.00 58.44 250 SER A CA 1
ATOM 1947 C C . SER A 1 250 ? 0.669 -10.044 -32.047 1.00 58.44 250 SER A C 1
ATOM 1949 O O . SER A 1 250 ? 1.695 -9.679 -31.463 1.00 58.44 250 SER A O 1
ATOM 1951 N N . ALA A 1 251 ? -0.441 -9.297 -32.027 1.00 66.75 251 ALA A N 1
ATOM 1952 C CA . ALA A 1 251 ? -0.597 -8.194 -31.080 1.00 66.75 251 ALA A CA 1
ATOM 1953 C C . ALA A 1 251 ? -0.766 -8.777 -29.667 1.00 66.75 251 ALA A C 1
ATOM 1955 O O . ALA A 1 251 ? -1.884 -8.909 -29.163 1.00 66.75 251 ALA A O 1
ATOM 1956 N N . ALA A 1 252 ? 0.355 -9.189 -29.067 1.00 75.06 252 ALA A N 1
ATOM 1957 C CA . ALA A 1 252 ? 0.413 -9.764 -27.734 1.00 75.06 252 ALA A CA 1
ATOM 1958 C C . ALA A 1 252 ? -0.362 -8.865 -26.767 1.00 75.06 252 ALA A C 1
ATOM 1960 O O . ALA A 1 252 ? -0.115 -7.658 -26.700 1.00 75.06 252 ALA A O 1
ATOM 1961 N N . ALA A 1 253 ? -1.330 -9.452 -26.058 1.00 85.38 253 ALA A N 1
ATOM 1962 C CA . ALA A 1 253 ? -2.090 -8.732 -25.051 1.00 85.38 253 ALA A CA 1
ATOM 1963 C C . ALA A 1 253 ? -1.110 -8.071 -24.078 1.00 85.38 253 ALA A C 1
ATOM 1965 O O . ALA A 1 253 ? -0.172 -8.714 -23.601 1.00 85.38 253 ALA A O 1
ATOM 1966 N N . GLU A 1 254 ? -1.308 -6.783 -23.809 1.00 92.44 254 GLU A N 1
ATOM 1967 C CA . GLU A 1 254 ? -0.476 -6.095 -22.838 1.00 92.44 254 GLU A CA 1
ATOM 1968 C C . GLU A 1 254 ? -0.672 -6.748 -21.467 1.00 92.44 254 GLU A C 1
ATOM 1970 O O . GLU A 1 254 ? -1.801 -7.000 -21.046 1.00 92.44 254 GLU A O 1
ATOM 1975 N N . ILE A 1 255 ? 0.428 -7.049 -20.782 1.00 95.62 255 ILE A N 1
ATOM 1976 C CA . ILE A 1 255 ? 0.407 -7.707 -19.478 1.00 95.62 255 ILE A CA 1
ATOM 1977 C C . ILE A 1 255 ? 0.851 -6.753 -18.374 1.00 95.62 255 ILE A C 1
ATOM 1979 O O . ILE A 1 255 ? 1.739 -5.919 -18.573 1.00 95.62 255 ILE A O 1
ATOM 1983 N N . VAL A 1 256 ? 0.259 -6.928 -17.195 1.00 97.19 256 VAL A N 1
ATOM 1984 C CA . VAL A 1 256 ? 0.723 -6.335 -15.938 1.00 97.19 256 VAL A CA 1
ATOM 1985 C C . VAL A 1 256 ? 0.970 -7.422 -14.902 1.00 97.19 256 VAL A C 1
ATOM 1987 O O . VAL A 1 256 ? 0.308 -8.461 -14.897 1.00 97.19 256 VAL A O 1
ATOM 1990 N N . LEU A 1 257 ? 1.933 -7.176 -14.025 1.00 97.50 257 LEU A N 1
ATOM 1991 C CA . LEU A 1 257 ? 2.273 -8.030 -12.895 1.00 97.50 257 LEU A CA 1
ATOM 1992 C C . LEU A 1 257 ? 1.702 -7.418 -11.619 1.00 97.50 257 LEU A C 1
ATOM 1994 O O . LEU A 1 257 ? 1.962 -6.249 -11.329 1.00 97.50 257 LEU A O 1
ATOM 1998 N N . LEU A 1 258 ? 0.949 -8.212 -10.859 1.00 98.00 258 LEU A N 1
ATOM 1999 C CA . LEU A 1 258 ? 0.501 -7.877 -9.506 1.00 98.00 258 LEU A CA 1
ATOM 2000 C C . LEU A 1 258 ? 0.956 -8.961 -8.525 1.00 98.00 258 LEU A C 1
ATOM 2002 O O . LEU A 1 258 ? 1.053 -10.123 -8.920 1.00 98.00 258 LEU A O 1
ATOM 2006 N N . PRO A 1 259 ? 1.167 -8.640 -7.243 1.00 97.94 259 PRO A N 1
ATOM 2007 C CA . PRO A 1 259 ? 1.384 -9.662 -6.230 1.00 97.94 259 PRO A CA 1
ATOM 2008 C C . PRO A 1 259 ? 0.191 -10.615 -6.103 1.00 97.94 259 PRO A C 1
ATOM 2010 O O . PRO A 1 259 ? -0.971 -10.218 -6.230 1.00 97.94 259 PRO A O 1
ATOM 2013 N N . GLU A 1 260 ? 0.456 -11.886 -5.823 1.00 98.00 260 GLU A N 1
ATOM 2014 C CA . GLU A 1 260 ? -0.597 -12.828 -5.428 1.00 98.00 260 GLU A CA 1
ATOM 2015 C C . GLU A 1 260 ? -0.886 -12.704 -3.930 1.00 98.00 260 GLU A C 1
ATOM 2017 O O . GLU A 1 260 ? -2.045 -12.632 -3.503 1.00 98.00 260 GLU A O 1
ATOM 2022 N N . LYS A 1 261 ? 0.180 -12.647 -3.130 1.00 98.19 261 LYS A N 1
ATOM 2023 C CA . LYS A 1 261 ? 0.116 -12.550 -1.678 1.00 98.19 261 LYS A CA 1
ATOM 2024 C C . LYS A 1 261 ? 1.143 -11.546 -1.164 1.00 98.19 261 LYS A C 1
ATOM 2026 O O . LYS A 1 261 ? 2.279 -11.503 -1.623 1.00 98.19 261 LYS A O 1
ATOM 2031 N N . ILE A 1 262 ? 0.730 -10.747 -0.187 1.00 98.19 262 ILE A N 1
ATOM 2032 C CA . ILE A 1 262 ? 1.564 -9.747 0.478 1.00 98.19 262 ILE A CA 1
ATOM 2033 C C . ILE A 1 262 ? 1.405 -9.925 1.980 1.00 98.19 262 ILE A C 1
ATOM 2035 O O . ILE A 1 262 ? 0.287 -10.035 2.483 1.00 98.19 262 ILE A O 1
ATOM 2039 N N . LYS A 1 263 ? 2.510 -9.920 2.713 1.00 98.06 263 LYS A N 1
ATOM 2040 C CA . LYS A 1 263 ? 2.523 -9.929 4.171 1.00 98.06 263 LYS A CA 1
ATOM 2041 C C . LYS A 1 263 ? 3.102 -8.622 4.681 1.00 98.06 263 LYS A C 1
ATOM 2043 O O . LYS A 1 263 ? 4.297 -8.373 4.581 1.00 98.06 263 LYS A O 1
ATOM 2048 N N . LEU A 1 264 ? 2.233 -7.791 5.229 1.00 97.19 264 LEU A N 1
ATOM 2049 C CA . LEU A 1 264 ? 2.566 -6.504 5.815 1.00 97.19 264 LEU A CA 1
ATOM 2050 C C . LEU A 1 264 ? 2.809 -6.684 7.311 1.00 97.19 264 LEU A C 1
ATOM 2052 O O . LEU A 1 264 ? 2.072 -7.409 7.980 1.00 97.19 264 LEU A O 1
ATOM 2056 N N . PHE A 1 265 ? 3.819 -6.012 7.840 1.00 96.25 265 PHE A N 1
ATOM 2057 C CA . PHE A 1 265 ? 4.165 -6.020 9.251 1.00 96.25 265 PHE A CA 1
ATOM 2058 C C . PHE A 1 265 ? 4.445 -4.599 9.727 1.00 96.25 265 PHE A C 1
ATOM 2060 O O . PHE A 1 265 ? 5.228 -3.889 9.102 1.00 96.25 265 PHE A O 1
ATOM 2067 N N . TRP A 1 266 ? 3.850 -4.209 10.851 1.00 94.81 266 TRP A N 1
ATOM 2068 C CA . TRP A 1 266 ? 4.139 -2.963 11.556 1.00 94.81 266 TRP A CA 1
ATOM 2069 C C . TRP A 1 266 ? 4.756 -3.291 12.906 1.00 94.81 266 TRP A C 1
ATOM 2071 O O . TRP A 1 266 ? 4.129 -3.921 13.761 1.00 94.81 266 TRP A O 1
ATOM 2081 N N . ALA A 1 267 ? 6.001 -2.860 13.093 1.00 94.12 267 ALA A N 1
ATOM 2082 C CA . ALA A 1 267 ? 6.801 -3.223 14.253 1.00 94.12 267 ALA A CA 1
ATOM 2083 C C . ALA A 1 267 ? 6.272 -2.593 15.546 1.00 94.12 267 ALA A C 1
ATOM 2085 O O . ALA A 1 267 ? 6.301 -3.242 16.591 1.00 94.12 267 ALA A O 1
ATOM 2086 N N . LEU A 1 268 ? 5.774 -1.353 15.471 1.00 90.25 268 LEU A N 1
ATOM 2087 C CA . LEU A 1 268 ? 5.271 -0.619 16.634 1.00 90.25 268 LEU A CA 1
ATOM 2088 C C . LEU A 1 268 ? 4.040 -1.299 17.250 1.00 90.25 268 LEU A C 1
ATOM 2090 O O . LEU A 1 268 ? 3.990 -1.484 18.463 1.00 90.25 268 LEU A O 1
ATOM 2094 N N . ASP A 1 269 ? 3.098 -1.719 16.406 1.00 90.25 269 ASP A N 1
ATOM 2095 C CA . ASP A 1 269 ? 1.833 -2.335 16.826 1.00 90.25 269 ASP A CA 1
ATOM 2096 C C . ASP A 1 269 ? 1.905 -3.870 16.915 1.00 90.25 269 ASP A C 1
ATOM 2098 O O . ASP A 1 269 ? 0.904 -4.526 17.210 1.00 90.25 269 ASP A O 1
ATOM 2102 N N . GLN A 1 270 ? 3.063 -4.462 16.589 1.00 93.62 270 GLN A N 1
ATOM 2103 C CA . GLN A 1 270 ? 3.234 -5.908 16.386 1.00 93.62 270 GLN A CA 1
ATOM 2104 C C . GLN A 1 270 ? 2.109 -6.508 15.523 1.00 93.62 270 GLN A C 1
ATOM 2106 O O . GLN A 1 270 ? 1.585 -7.596 15.789 1.00 93.62 270 GLN A O 1
ATOM 2111 N N . LEU A 1 271 ? 1.718 -5.760 14.492 1.00 93.06 271 LEU A N 1
ATOM 2112 C CA . LEU A 1 271 ? 0.589 -6.060 13.629 1.00 93.06 271 LEU A CA 1
ATOM 2113 C C . LEU A 1 271 ? 1.091 -6.712 12.350 1.00 93.06 271 LEU A C 1
ATOM 2115 O O . LEU A 1 271 ? 1.941 -6.161 11.662 1.00 93.06 271 LEU A O 1
ATOM 2119 N N . THR A 1 272 ? 0.547 -7.874 12.014 1.00 95.75 272 THR A N 1
ATOM 2120 C CA . THR A 1 272 ? 0.771 -8.556 10.739 1.00 95.75 272 THR A CA 1
ATOM 2121 C C . THR A 1 272 ? -0.542 -8.644 9.975 1.00 95.75 272 THR A C 1
ATOM 2123 O O . THR A 1 272 ? -1.544 -9.120 10.512 1.00 95.75 272 THR A O 1
ATOM 2126 N N . ILE A 1 273 ? -0.530 -8.221 8.715 1.00 95.19 273 ILE A N 1
ATOM 2127 C CA . ILE A 1 273 ? -1.649 -8.340 7.782 1.00 95.19 273 ILE A CA 1
ATOM 2128 C C . ILE A 1 273 ? -1.169 -9.154 6.586 1.00 95.19 273 ILE A C 1
ATOM 2130 O O . ILE A 1 273 ? -0.346 -8.691 5.805 1.00 95.19 273 ILE A O 1
ATOM 2134 N N . GLU A 1 274 ? -1.686 -10.366 6.428 1.00 97.62 274 GLU A N 1
ATOM 2135 C CA . GLU A 1 274 ? -1.483 -11.155 5.213 1.00 97.62 274 GLU A CA 1
ATOM 2136 C C . GLU A 1 274 ? -2.664 -10.916 4.273 1.00 97.62 274 GLU A C 1
ATOM 2138 O O . GLU A 1 274 ? -3.807 -11.191 4.632 1.00 97.62 274 GLU A O 1
ATOM 2143 N N . VAL A 1 275 ? -2.393 -10.409 3.077 1.00 97.62 275 VAL A N 1
ATOM 2144 C CA . VAL A 1 275 ? -3.372 -10.116 2.031 1.00 97.62 275 VAL A CA 1
ATOM 2145 C C . VAL A 1 275 ? -3.133 -11.077 0.878 1.00 97.62 275 VAL A C 1
ATOM 2147 O O . VAL A 1 275 ? -2.032 -11.123 0.340 1.00 97.62 275 VAL A O 1
ATOM 2150 N N . ARG A 1 276 ? -4.157 -11.825 0.467 1.00 98.38 276 ARG A N 1
ATOM 2151 C CA . ARG A 1 276 ? -4.141 -12.601 -0.779 1.00 98.38 276 ARG A CA 1
ATOM 2152 C C . ARG A 1 276 ? -5.131 -11.995 -1.757 1.00 98.38 276 ARG A C 1
ATOM 2154 O O . ARG A 1 276 ? -6.310 -11.886 -1.428 1.00 98.38 276 ARG A O 1
ATOM 2161 N N . LEU A 1 277 ? -4.661 -11.583 -2.929 1.00 98.06 277 LEU A N 1
ATOM 2162 C CA . LEU A 1 277 ? -5.481 -10.927 -3.941 1.00 98.06 277 LEU A CA 1
ATOM 2163 C C . LEU A 1 277 ? -6.214 -11.968 -4.789 1.00 98.06 277 LEU A C 1
ATOM 2165 O O . LEU A 1 277 ? -5.590 -12.794 -5.450 1.00 98.06 277 LEU A O 1
ATOM 2169 N N . HIS A 1 278 ? -7.546 -11.898 -4.802 1.00 98.00 278 HIS A N 1
ATOM 2170 C CA . HIS A 1 278 ? -8.387 -12.717 -5.673 1.00 98.00 278 HIS A CA 1
ATOM 2171 C C . HIS A 1 278 ? -9.131 -11.852 -6.685 1.00 98.00 278 HIS A C 1
ATOM 2173 O O . HIS A 1 278 ? -9.563 -10.738 -6.369 1.00 98.00 278 HIS A O 1
ATOM 2179 N N . ASN A 1 279 ? -9.320 -12.412 -7.882 1.00 97.62 279 ASN A N 1
ATOM 2180 C CA . ASN A 1 279 ? -10.083 -11.819 -8.979 1.00 97.62 279 ASN A CA 1
ATOM 2181 C C . ASN A 1 279 ? -9.694 -10.356 -9.280 1.00 97.62 279 ASN A C 1
ATOM 2183 O O . ASN A 1 279 ? -10.582 -9.498 -9.315 1.00 97.62 279 ASN A O 1
ATOM 2187 N N . PRO A 1 280 ? -8.394 -10.036 -9.450 1.00 98.06 280 PRO A N 1
ATOM 2188 C CA . PRO A 1 280 ? -7.990 -8.673 -9.752 1.00 98.06 280 PRO A CA 1
ATOM 2189 C C . PRO A 1 280 ? -8.522 -8.249 -11.126 1.00 98.06 280 PRO A C 1
ATOM 2191 O O . PRO A 1 280 ? -8.341 -8.928 -12.134 1.00 98.06 280 PRO A O 1
ATOM 2194 N N . GLN A 1 281 ? -9.182 -7.099 -11.157 1.00 97.81 281 GLN A N 1
ATOM 2195 C CA . GLN A 1 281 ? -9.682 -6.441 -12.354 1.00 97.81 281 GLN A CA 1
ATOM 2196 C C . GLN A 1 281 ? -8.922 -5.129 -12.520 1.00 97.81 281 GLN A C 1
ATOM 2198 O O . GLN A 1 281 ? -9.074 -4.217 -11.706 1.00 97.81 281 GLN A O 1
ATOM 2203 N N . VAL A 1 282 ? -8.098 -5.048 -13.562 1.00 97.56 282 VAL A N 1
ATOM 2204 C CA . VAL A 1 282 ? -7.239 -3.890 -13.836 1.00 97.56 282 VAL A CA 1
ATOM 2205 C C . VAL A 1 282 ? -7.833 -3.053 -14.962 1.00 97.56 282 VAL A C 1
ATOM 2207 O O . VAL A 1 282 ? -8.348 -3.601 -15.938 1.00 97.56 282 VAL A O 1
ATOM 2210 N N . ASN A 1 283 ? -7.747 -1.728 -14.830 1.00 96.56 283 ASN A N 1
ATOM 2211 C CA . ASN A 1 283 ? -8.175 -0.749 -15.834 1.00 96.56 283 ASN A CA 1
ATOM 2212 C C . ASN A 1 283 ? -9.648 -0.877 -16.251 1.00 96.56 283 ASN A C 1
ATOM 2214 O O . ASN A 1 283 ? -10.028 -0.476 -17.350 1.00 96.56 283 ASN A O 1
ATOM 2218 N N . GLN A 1 284 ? -10.490 -1.412 -15.364 1.00 94.88 284 GLN A N 1
ATOM 2219 C CA . GLN A 1 284 ? -11.936 -1.324 -15.528 1.00 94.88 284 GLN A CA 1
ATOM 2220 C C . GLN A 1 284 ? -12.378 0.108 -15.201 1.00 94.88 284 GLN A C 1
ATOM 2222 O O . GLN A 1 284 ? -11.958 0.647 -14.170 1.00 94.88 284 GLN A O 1
ATOM 2227 N N . PRO A 1 285 ? -13.200 0.743 -16.051 1.00 93.75 285 PRO A N 1
ATOM 2228 C CA . PRO A 1 285 ? -13.637 2.106 -15.811 1.00 93.75 285 PRO A CA 1
ATOM 2229 C C . PRO A 1 285 ? -14.499 2.163 -14.550 1.00 93.75 285 PRO A C 1
ATOM 2231 O O . PRO A 1 285 ? -15.447 1.394 -14.384 1.00 93.75 285 PRO A O 1
ATOM 2234 N N . PHE A 1 286 ? -14.182 3.104 -13.667 1.00 97.00 286 PHE A N 1
ATOM 2235 C CA . PHE A 1 286 ? -15.077 3.490 -12.586 1.00 97.00 286 PHE A CA 1
ATOM 2236 C C . PHE A 1 286 ? -16.015 4.581 -13.097 1.00 97.00 286 PHE A C 1
ATOM 2238 O O . PHE A 1 286 ? -15.588 5.503 -13.795 1.00 97.00 286 PHE A O 1
ATOM 2245 N N . ASN A 1 287 ? -17.305 4.450 -12.799 1.00 97.19 287 ASN A N 1
ATOM 2246 C CA . ASN A 1 287 ? -18.265 5.525 -13.017 1.00 97.19 287 ASN A CA 1
ATOM 2247 C C . ASN A 1 287 ? -18.258 6.473 -11.805 1.00 97.19 287 ASN A C 1
ATOM 2249 O O . ASN A 1 287 ? -17.718 6.146 -10.746 1.00 97.19 287 ASN A O 1
ATOM 2253 N N . ASP A 1 288 ? -18.848 7.655 -11.957 1.00 97.38 288 ASP A N 1
ATOM 2254 C CA . ASP A 1 288 ? -18.791 8.685 -10.912 1.00 97.38 288 ASP A CA 1
ATOM 2255 C C . ASP A 1 288 ? -19.531 8.265 -9.641 1.00 97.38 288 ASP A C 1
ATOM 2257 O O . ASP A 1 288 ? -19.067 8.530 -8.535 1.00 97.38 288 ASP A O 1
ATOM 2261 N N . GLU A 1 289 ? -20.628 7.520 -9.786 1.00 97.62 289 GLU A N 1
ATOM 2262 C CA . GLU A 1 289 ? -21.351 6.929 -8.659 1.00 97.62 289 GLU A CA 1
ATOM 2263 C C . GLU A 1 289 ? -20.449 5.998 -7.836 1.00 97.62 289 GLU A C 1
ATOM 2265 O O . GLU A 1 289 ? -20.407 6.088 -6.609 1.00 97.62 289 GLU A O 1
ATOM 2270 N N . PHE A 1 290 ? -19.668 5.142 -8.499 1.00 97.31 290 PHE A N 1
ATOM 2271 C CA . PHE A 1 290 ? -18.717 4.257 -7.837 1.00 97.31 290 PHE A CA 1
ATOM 2272 C C . PHE A 1 290 ? -17.628 5.051 -7.117 1.00 97.31 290 PHE A C 1
ATOM 2274 O O . PHE A 1 290 ? -17.325 4.737 -5.967 1.00 97.31 290 PHE A O 1
ATOM 2281 N N . ARG A 1 291 ? -17.067 6.093 -7.746 1.00 97.62 291 ARG A N 1
ATOM 2282 C CA . ARG A 1 291 ? -16.043 6.941 -7.111 1.00 97.62 291 ARG A CA 1
ATOM 2283 C C . ARG A 1 291 ? -16.567 7.602 -5.843 1.00 97.62 291 ARG A C 1
ATOM 2285 O O . ARG A 1 291 ? -15.931 7.500 -4.798 1.00 97.62 291 ARG A O 1
ATOM 2292 N N . LEU A 1 292 ? -17.750 8.212 -5.918 1.00 96.06 292 LEU A N 1
ATOM 2293 C CA . LEU A 1 292 ? -18.394 8.864 -4.778 1.00 96.06 292 LEU A CA 1
ATOM 2294 C C . LEU A 1 292 ? -18.728 7.871 -3.658 1.00 96.06 292 LEU A C 1
ATOM 2296 O O . LEU A 1 292 ? -18.600 8.206 -2.484 1.00 96.06 292 LEU A O 1
ATOM 2300 N N . ALA A 1 293 ? -19.119 6.642 -4.003 1.00 96.56 293 ALA A N 1
ATOM 2301 C CA . ALA A 1 293 ? -19.441 5.612 -3.021 1.00 96.56 293 ALA A CA 1
ATOM 2302 C C . ALA A 1 293 ? -18.201 4.984 -2.360 1.00 96.56 293 ALA A C 1
ATOM 2304 O O . ALA A 1 293 ? -18.259 4.593 -1.195 1.00 96.56 293 ALA A O 1
ATOM 2305 N N . GLN A 1 294 ? -17.097 4.820 -3.096 1.00 97.19 294 GLN A N 1
ATOM 2306 C CA . GLN A 1 294 ? -15.918 4.097 -2.608 1.00 97.19 294 GLN A CA 1
ATOM 2307 C C . GLN A 1 294 ? -14.857 5.007 -1.990 1.00 97.19 294 GLN A C 1
ATOM 2309 O O . GLN A 1 294 ? -14.261 4.628 -0.983 1.00 97.19 294 GLN A O 1
ATOM 2314 N N . PHE A 1 295 ? -14.631 6.192 -2.558 1.00 98.00 295 PHE A N 1
ATOM 2315 C CA . PHE A 1 295 ? -13.512 7.074 -2.201 1.00 98.00 295 PHE A CA 1
ATOM 2316 C C . PHE A 1 295 ? -13.944 8.281 -1.363 1.00 98.00 295 PHE A C 1
ATOM 2318 O O . PHE A 1 295 ? -13.355 9.360 -1.427 1.00 98.00 295 PHE A O 1
ATOM 2325 N N . GLN A 1 296 ? -14.984 8.080 -0.556 1.00 97.44 296 GLN A N 1
ATOM 2326 C CA . GLN A 1 296 ? -15.443 9.034 0.444 1.00 97.44 296 GLN A CA 1
ATOM 2327 C C . GLN A 1 296 ? -15.574 8.350 1.807 1.00 97.44 296 GLN A C 1
ATOM 2329 O O . GLN A 1 296 ? -16.027 7.194 1.871 1.00 97.44 296 GLN A O 1
ATOM 2334 N N . PRO A 1 297 ? -15.229 9.050 2.903 1.00 95.88 297 PRO A N 1
ATOM 2335 C CA . PRO A 1 297 ? -15.433 8.532 4.240 1.00 95.88 297 PRO A CA 1
ATOM 2336 C C . PRO A 1 297 ? -16.933 8.333 4.474 1.00 95.88 297 PRO A C 1
ATOM 2338 O O . PRO A 1 297 ? -17.750 9.219 4.228 1.00 95.88 297 PRO A O 1
ATOM 2341 N N . GLN A 1 298 ? -17.305 7.141 4.930 1.00 94.44 298 GLN A N 1
ATOM 2342 C CA . GLN A 1 298 ? -18.704 6.783 5.147 1.00 94.44 298 GLN A CA 1
ATOM 2343 C C . GLN A 1 298 ? -19.055 6.943 6.619 1.00 94.44 298 GLN A C 1
ATOM 2345 O O . GLN A 1 298 ? -18.353 6.413 7.485 1.00 94.44 298 GLN A O 1
ATOM 2350 N N . GLU A 1 299 ? -20.174 7.608 6.903 1.00 92.25 299 GLU A N 1
ATOM 2351 C CA . GLU A 1 299 ? -20.716 7.629 8.256 1.00 92.25 299 GLU A CA 1
ATOM 2352 C C . GLU A 1 299 ? -21.053 6.203 8.698 1.00 92.25 299 GLU A C 1
ATOM 2354 O O . GLU A 1 299 ? -21.751 5.447 8.015 1.00 92.25 299 GLU A O 1
ATOM 2359 N N . LYS A 1 300 ? -20.546 5.816 9.868 1.00 93.38 300 LYS A N 1
ATOM 2360 C CA . LYS A 1 300 ? -20.928 4.561 10.514 1.00 93.38 300 LYS A CA 1
ATOM 2361 C C . LYS A 1 300 ? -22.035 4.862 11.513 1.00 93.38 300 LYS A C 1
ATOM 2363 O O . LYS A 1 300 ? -22.022 5.890 12.186 1.00 93.38 300 LYS A O 1
ATOM 2368 N N . ARG A 1 301 ? -23.022 3.971 11.611 1.00 91.75 301 ARG A N 1
ATOM 2369 C CA . ARG A 1 301 ? -24.220 4.186 12.436 1.00 91.75 301 ARG A CA 1
ATOM 2370 C C . ARG A 1 301 ? -23.843 4.565 13.876 1.00 91.75 301 ARG A C 1
ATOM 2372 O O . ARG A 1 301 ? -23.273 3.751 14.596 1.00 91.75 301 ARG A O 1
ATOM 2379 N N . GLY A 1 302 ? -24.212 5.779 14.287 1.00 91.75 302 GLY A N 1
ATOM 2380 C CA . GLY A 1 302 ? -23.972 6.295 15.640 1.00 91.75 302 GLY A CA 1
ATOM 2381 C C . GLY A 1 302 ? -22.535 6.743 15.920 1.00 91.75 302 GLY A C 1
ATOM 2382 O O . GLY A 1 302 ? -22.218 7.046 17.066 1.00 91.75 302 GLY A O 1
ATOM 2383 N N . GLN A 1 303 ? -21.675 6.795 14.905 1.00 93.81 303 GLN A N 1
ATOM 2384 C CA . GLN A 1 303 ? -20.283 7.195 15.042 1.00 93.81 303 GLN A CA 1
ATOM 2385 C C . GLN A 1 303 ? -20.016 8.542 14.381 1.00 93.81 303 GLN A C 1
ATOM 2387 O O . GLN A 1 303 ? -20.604 8.874 13.357 1.00 93.81 303 GLN A O 1
ATOM 2392 N N . LYS A 1 304 ? -19.108 9.312 14.979 1.00 95.38 304 LYS A N 1
ATOM 2393 C CA . LYS A 1 304 ? -18.707 10.631 14.484 1.00 95.38 304 LYS A CA 1
ATOM 2394 C C . LYS A 1 304 ? -17.391 10.541 13.721 1.00 95.38 304 LYS A C 1
ATOM 2396 O O . LYS A 1 304 ? -16.584 9.645 13.973 1.00 95.38 304 LYS A O 1
ATOM 2401 N N . PHE A 1 305 ? -17.163 11.507 12.840 1.00 96.75 305 PHE A N 1
ATOM 2402 C CA . PHE A 1 305 ? -15.834 11.767 12.302 1.00 96.75 305 PHE A CA 1
ATOM 2403 C C . PHE A 1 305 ? -14.955 12.409 13.373 1.00 96.75 305 PHE A C 1
ATOM 2405 O O . PHE A 1 305 ? -15.388 13.323 14.078 1.00 96.75 305 PHE A O 1
ATOM 2412 N N . ILE A 1 306 ? -13.731 11.911 13.503 1.00 95.38 306 ILE A N 1
ATOM 2413 C CA . ILE A 1 306 ? -12.745 12.379 14.472 1.00 95.38 306 ILE A CA 1
ATOM 2414 C C . ILE A 1 306 ? -11.478 12.732 13.698 1.00 95.38 306 ILE A C 1
ATOM 2416 O O . ILE A 1 306 ? -10.789 11.847 13.194 1.00 95.38 306 ILE A O 1
ATOM 2420 N N . ASP A 1 307 ? -11.170 14.022 13.601 1.00 94.81 307 ASP A N 1
ATOM 2421 C CA . ASP A 1 307 ? -9.929 14.489 12.985 1.00 94.81 307 ASP A CA 1
ATOM 2422 C C . ASP A 1 307 ? -8.756 14.229 13.936 1.00 94.81 307 ASP A C 1
ATOM 2424 O O . ASP A 1 307 ? -8.630 14.882 14.972 1.00 94.81 307 ASP A O 1
ATOM 2428 N N . ILE A 1 308 ? -7.902 13.259 13.605 1.00 92.19 308 ILE A N 1
ATOM 2429 C CA . ILE A 1 308 ? -6.771 12.879 14.462 1.00 92.19 308 ILE A CA 1
ATOM 2430 C C . ILE A 1 308 ? -5.616 13.881 14.411 1.00 92.19 308 ILE A C 1
ATOM 2432 O O . ILE A 1 308 ? -4.697 13.786 15.226 1.00 92.19 308 ILE A O 1
ATOM 2436 N N . SER A 1 309 ? -5.670 14.844 13.489 1.00 87.31 309 SER A N 1
ATOM 2437 C CA . SER A 1 309 ? -4.735 15.963 13.455 1.00 87.31 309 SER A CA 1
ATOM 2438 C C . SER A 1 309 ? -5.139 17.106 14.388 1.00 87.31 309 SER A C 1
ATOM 2440 O O . SER A 1 309 ? -4.340 18.016 14.605 1.00 87.31 309 SER A O 1
ATOM 2442 N N . ASP A 1 310 ? -6.326 17.045 15.016 1.00 90.94 310 ASP A N 1
ATOM 2443 C CA . ASP A 1 310 ? -6.728 18.036 16.016 1.00 90.94 310 ASP A CA 1
ATOM 2444 C C . ASP A 1 310 ? -5.783 17.970 17.240 1.00 90.94 310 ASP A C 1
ATOM 2446 O O . ASP A 1 310 ? -5.773 16.973 17.983 1.00 90.94 310 ASP A O 1
ATOM 2450 N N . PRO A 1 311 ? -5.013 19.040 17.527 1.00 83.25 311 PRO A N 1
ATOM 2451 C CA . PRO A 1 311 ? -4.083 19.074 18.653 1.00 83.25 311 PRO A CA 1
ATOM 2452 C C . PRO A 1 311 ? -4.771 18.852 20.008 1.00 83.25 311 PRO A C 1
ATOM 2454 O O . PRO A 1 311 ? -4.119 18.422 20.964 1.00 83.25 311 PRO A O 1
ATOM 2457 N N . ARG A 1 312 ? -6.086 19.091 20.114 1.00 87.69 312 ARG A N 1
ATOM 2458 C CA . ARG A 1 312 ? -6.863 18.842 21.337 1.00 87.69 312 ARG A CA 1
ATOM 2459 C C . ARG A 1 312 ? -6.902 17.357 21.700 1.00 87.69 312 ARG A C 1
ATOM 2461 O O . ARG A 1 312 ? -6.799 17.016 22.880 1.00 87.69 312 ARG A O 1
ATOM 2468 N N . LEU A 1 313 ? -6.979 16.468 20.708 1.00 83.06 313 LEU A N 1
ATOM 2469 C CA . LEU A 1 313 ? -6.950 15.022 20.939 1.00 83.06 313 LEU A CA 1
ATOM 2470 C C . LEU A 1 313 ? -5.560 14.561 21.386 1.00 83.06 313 LEU A C 1
ATOM 2472 O O . LEU A 1 313 ? -5.445 13.763 22.320 1.00 83.06 313 LEU A O 1
ATOM 2476 N N . LEU A 1 314 ? -4.502 15.120 20.796 1.00 74.12 314 LEU A N 1
ATOM 2477 C CA . LEU A 1 314 ? -3.117 14.821 21.176 1.00 74.12 314 LEU A CA 1
ATOM 2478 C C . LEU A 1 314 ? -2.790 15.296 22.601 1.00 74.12 314 LEU A C 1
ATOM 2480 O O . LEU A 1 314 ? -2.126 14.580 23.358 1.00 74.12 314 LEU A O 1
ATOM 2484 N N . ALA A 1 315 ? -3.297 16.466 23.001 1.00 71.38 315 ALA A N 1
ATOM 2485 C CA . ALA A 1 315 ? -3.103 17.009 24.345 1.00 71.38 315 ALA A CA 1
ATOM 2486 C C . ALA A 1 315 ? -3.770 16.144 25.431 1.00 71.38 315 ALA A C 1
ATOM 2488 O O . ALA A 1 315 ? -3.187 15.932 26.500 1.00 71.38 315 ALA A O 1
ATOM 2489 N N . SER A 1 316 ? -4.955 15.591 25.145 1.00 71.38 316 SER A N 1
ATOM 2490 C CA . SER A 1 316 ? -5.706 14.749 26.088 1.00 71.38 316 SER A CA 1
ATOM 2491 C C . SER A 1 316 ? -4.999 13.428 26.435 1.00 71.38 316 SER A C 1
ATOM 2493 O O . SER A 1 316 ? -5.073 12.963 27.573 1.00 71.38 316 SER A O 1
ATOM 2495 N N . LYS A 1 317 ? -4.237 12.843 25.496 1.00 60.62 317 LYS A N 1
ATOM 2496 C CA . LYS A 1 317 ? -3.473 11.603 25.737 1.00 60.62 317 LYS A CA 1
ATOM 2497 C C . LYS A 1 317 ? -2.228 11.819 26.600 1.00 60.62 317 LYS A C 1
ATOM 2499 O O . LYS A 1 317 ? -1.867 10.929 27.366 1.00 60.62 317 LYS A O 1
ATOM 2504 N N . ARG A 1 318 ? -1.577 12.986 26.516 1.00 55.44 318 ARG A N 1
ATOM 2505 C CA . ARG A 1 318 ? -0.369 13.300 27.311 1.00 55.44 318 ARG A CA 1
ATOM 2506 C C . ARG A 1 318 ? -0.663 13.652 28.769 1.00 55.44 318 ARG A C 1
ATOM 2508 O O . ARG A 1 318 ? 0.235 13.593 29.599 1.00 55.44 318 ARG A O 1
ATOM 2515 N N . SER A 1 319 ? -1.902 14.018 29.082 1.00 50.09 319 SER A N 1
ATOM 2516 C CA . SER A 1 319 ? -2.295 14.579 30.377 1.00 50.09 319 SER A CA 1
ATOM 2517 C C . SER A 1 319 ? -2.994 13.582 31.304 1.00 50.09 319 SER A C 1
ATOM 2519 O O . SER A 1 319 ? -3.625 14.000 32.268 1.00 50.09 319 SER A O 1
ATOM 2521 N N . ARG A 1 320 ? -2.846 12.264 31.091 1.00 40.34 320 ARG A N 1
ATOM 2522 C CA . ARG A 1 320 ? -3.102 11.280 32.156 1.00 40.34 320 ARG A CA 1
ATOM 2523 C C . ARG A 1 320 ? -1.857 11.193 33.047 1.00 40.34 320 ARG A C 1
ATOM 2525 O O . ARG A 1 320 ? -0.930 10.467 32.684 1.00 40.34 320 ARG A O 1
ATOM 2532 N N . PRO A 1 321 ? -1.786 11.919 34.184 1.00 43.91 321 PRO A N 1
ATOM 2533 C CA . PRO A 1 321 ? -0.727 11.693 35.152 1.00 43.91 321 PRO A CA 1
ATOM 2534 C C . PRO A 1 321 ? -0.784 10.226 35.566 1.00 43.91 321 PRO A C 1
ATOM 2536 O O . PRO A 1 321 ? -1.828 9.723 35.984 1.00 43.91 321 PRO A O 1
ATOM 2539 N N . SER A 1 322 ? 0.341 9.534 35.407 1.00 43.06 322 SER A N 1
ATOM 2540 C CA . SER A 1 322 ? 0.531 8.212 35.981 1.00 43.06 322 SER A CA 1
ATOM 2541 C C . SER A 1 322 ? 0.346 8.362 37.488 1.00 43.06 322 SER A C 1
ATOM 2543 O O . SER A 1 322 ? 1.191 8.948 38.165 1.00 43.06 322 SER A O 1
ATOM 2545 N N . ALA A 1 323 ? -0.805 7.931 38.004 1.00 44.81 323 ALA A N 1
ATOM 2546 C CA . ALA A 1 323 ? -1.129 7.970 39.421 1.00 44.81 323 ALA A CA 1
ATOM 2547 C C . ALA A 1 323 ? -0.264 6.934 40.150 1.00 44.81 323 ALA A C 1
ATOM 2549 O O . ALA A 1 323 ? -0.715 5.851 40.498 1.00 44.81 323 ALA A O 1
ATOM 2550 N N . THR A 1 324 ? 1.019 7.247 40.316 1.00 52.81 324 THR A N 1
ATOM 2551 C CA . THR A 1 324 ? 1.954 6.518 41.172 1.00 52.81 324 THR A CA 1
ATOM 2552 C C . THR A 1 324 ? 2.894 7.519 41.840 1.00 52.81 324 THR A C 1
ATOM 2554 O O . THR A 1 324 ? 4.050 7.656 41.460 1.00 52.81 324 THR A O 1
ATOM 2557 N N . ALA A 1 325 ? 2.382 8.250 42.829 1.00 42.41 325 ALA A N 1
ATOM 2558 C CA . ALA A 1 325 ? 3.184 8.844 43.898 1.00 42.41 325 ALA A CA 1
ATOM 2559 C C . ALA A 1 325 ? 2.248 9.236 45.046 1.00 42.41 325 ALA A C 1
ATOM 2561 O O . ALA A 1 325 ? 1.694 10.331 45.081 1.00 42.41 325 ALA A O 1
ATOM 2562 N N . GLY A 1 326 ? 2.036 8.299 45.969 1.00 46.06 326 GLY A N 1
ATOM 2563 C CA . GLY A 1 326 ? 1.500 8.618 47.284 1.00 46.06 326 GLY A CA 1
ATOM 2564 C C . GLY A 1 326 ? 2.574 9.270 48.156 1.00 46.06 326 GLY A C 1
ATOM 2565 O O . GLY A 1 326 ? 3.703 8.790 48.199 1.00 46.06 326 GLY A O 1
ATOM 2566 N N . SER A 1 327 ? 2.197 10.351 48.838 1.00 44.66 327 SER A N 1
ATOM 2567 C CA . SER A 1 327 ? 2.752 10.884 50.096 1.00 44.66 327 SER A CA 1
ATOM 2568 C C . SER A 1 327 ? 1.979 12.181 50.389 1.00 44.66 327 SER A C 1
ATOM 2570 O O . SER A 1 327 ? 1.965 13.055 49.533 1.00 44.66 327 SER A O 1
ATOM 2572 N N . GLY A 1 328 ? 1.262 12.430 51.484 1.00 45.84 328 GLY A N 1
ATOM 2573 C CA . GLY A 1 328 ? 0.936 11.704 52.706 1.00 45.84 328 GLY A CA 1
ATOM 2574 C C . GLY A 1 328 ? 0.098 12.642 53.609 1.00 45.84 328 GLY A C 1
ATOM 2575 O O . GLY A 1 328 ? 0.258 13.855 53.543 1.00 45.84 328 GLY A O 1
ATOM 2576 N N . ASN A 1 329 ? -0.762 12.048 54.444 1.00 50.91 329 ASN A N 1
ATOM 2577 C CA . ASN A 1 329 ? -1.399 12.559 55.676 1.00 50.91 329 ASN A CA 1
ATOM 2578 C C . ASN A 1 329 ? -2.352 13.779 55.666 1.00 50.91 329 ASN A C 1
ATOM 2580 O O . ASN A 1 329 ? -1.913 14.922 55.721 1.00 50.91 329 ASN A O 1
ATOM 2584 N N . ALA A 1 330 ? -3.648 13.505 55.880 1.00 36.69 330 ALA A N 1
ATOM 2585 C CA . ALA A 1 330 ? -4.466 14.108 56.950 1.00 36.69 330 ALA A CA 1
ATOM 2586 C C . ALA A 1 330 ? -5.725 13.241 57.218 1.00 36.69 330 ALA A C 1
ATOM 2588 O O . ALA A 1 330 ? -6.179 12.560 56.296 1.00 36.69 330 ALA A O 1
ATOM 2589 N N . PRO A 1 331 ? -6.270 13.211 58.453 1.00 59.84 331 PRO A N 1
ATOM 2590 C CA . PRO A 1 331 ? -7.301 12.257 58.851 1.00 59.84 331 PRO A CA 1
ATOM 2591 C C . PRO A 1 331 ? -8.725 12.836 58.795 1.00 59.84 331 PRO A C 1
ATOM 2593 O O . PRO A 1 331 ? -8.917 14.043 58.944 1.00 59.84 331 PRO A O 1
ATOM 2596 N N . SER A 1 332 ? -9.689 11.910 58.762 1.00 43.12 332 SER A N 1
ATOM 2597 C CA . SER A 1 332 ? -11.032 11.934 59.387 1.00 43.12 332 SER A CA 1
ATOM 2598 C C . SER A 1 332 ? -12.216 11.769 58.424 1.00 43.12 332 SER A C 1
ATOM 2600 O O . SER A 1 332 ? -12.501 12.624 57.594 1.00 43.12 332 SER A O 1
ATOM 2602 N N . ASP A 1 333 ? -12.921 10.665 58.682 1.00 38.59 333 ASP A N 1
ATOM 2603 C CA . ASP A 1 333 ? -14.373 10.511 58.790 1.00 38.59 333 ASP A CA 1
ATOM 2604 C C . ASP A 1 333 ? -15.297 10.377 57.565 1.00 38.59 333 ASP A C 1
ATOM 2606 O O . ASP A 1 333 ? -15.546 11.301 56.801 1.00 38.59 333 ASP A O 1
ATOM 2610 N N . ASN A 1 334 ? -15.957 9.205 57.575 1.00 41.09 334 ASN A N 1
ATOM 2611 C CA . ASN A 1 334 ? -17.360 8.951 57.242 1.00 41.09 334 ASN A CA 1
ATOM 2612 C C . ASN A 1 334 ? -17.788 9.093 55.771 1.00 41.09 334 ASN A C 1
ATOM 2614 O O . ASN A 1 334 ? -18.105 10.183 55.321 1.00 41.09 334 ASN A O 1
ATOM 2618 N N . LEU A 1 335 ? -17.973 7.961 55.071 1.00 36.81 335 LEU A N 1
ATOM 2619 C CA . LEU A 1 335 ? -19.307 7.436 54.708 1.00 36.81 335 LEU A CA 1
ATOM 2620 C C . LEU A 1 335 ? -19.235 6.206 53.776 1.00 36.81 335 LEU A C 1
ATOM 2622 O O . LEU A 1 335 ? -18.397 6.118 52.889 1.00 36.81 335 LEU A O 1
ATOM 2626 N N . ALA A 1 336 ? -20.239 5.340 53.951 1.00 36.28 336 ALA A N 1
ATOM 2627 C CA . ALA A 1 336 ? -20.811 4.381 52.999 1.00 36.28 336 ALA A CA 1
ATOM 2628 C C . ALA A 1 336 ? -19.967 3.166 52.549 1.00 36.28 336 ALA A C 1
ATOM 2630 O O . ALA A 1 336 ? -19.197 3.200 51.594 1.00 36.28 336 ALA A O 1
ATOM 2631 N N . LYS A 1 337 ? -20.271 2.022 53.185 1.00 41.38 337 LYS A N 1
ATOM 2632 C CA . LYS A 1 337 ? -20.070 0.667 52.650 1.00 41.38 337 LYS A CA 1
ATOM 2633 C C . LYS A 1 337 ? -20.723 0.551 51.267 1.00 41.38 337 LYS A C 1
ATOM 2635 O O . LYS A 1 337 ? -21.946 0.480 51.170 1.00 41.38 337 LYS A O 1
ATOM 2640 N N . VAL A 1 338 ? -19.902 0.472 50.228 1.00 36.25 338 VAL A N 1
ATOM 2641 C CA . VAL A 1 338 ? -20.274 -0.098 48.931 1.00 36.25 338 VAL A CA 1
ATOM 2642 C C . VAL A 1 338 ? -19.819 -1.553 48.952 1.00 36.25 338 VAL A C 1
ATOM 2644 O O . VAL A 1 338 ? -18.673 -1.842 49.282 1.00 36.25 338 VAL A O 1
ATOM 2647 N N . SER A 1 339 ? -20.754 -2.464 48.697 1.00 37.06 339 SER A N 1
ATOM 2648 C CA . SER A 1 339 ? -20.534 -3.907 48.680 1.00 37.06 339 SER A CA 1
ATOM 2649 C C . SER A 1 339 ? -19.489 -4.311 47.641 1.00 37.06 339 SER A C 1
ATOM 2651 O O . SER A 1 339 ? -19.567 -3.895 46.485 1.00 37.06 339 SER A O 1
ATOM 2653 N N . AS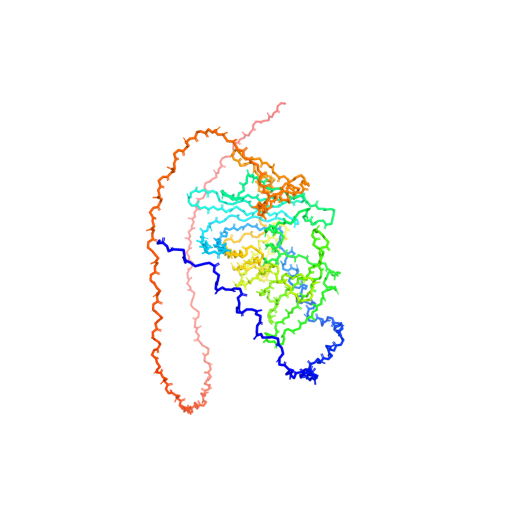P A 1 340 ? -18.552 -5.163 48.056 1.00 36.88 340 ASP A N 1
ATOM 2654 C CA . ASP A 1 340 ? -17.577 -5.794 47.173 1.00 36.88 340 ASP A CA 1
ATOM 2655 C C . ASP A 1 340 ? -18.283 -6.639 46.094 1.00 36.88 340 ASP A C 1
ATOM 2657 O O . ASP A 1 340 ? -19.213 -7.392 46.411 1.00 36.88 340 ASP A O 1
ATOM 2661 N N . PRO A 1 341 ? -17.861 -6.563 44.818 1.00 40.41 341 PRO A N 1
ATOM 2662 C CA . PRO A 1 341 ? -18.308 -7.507 43.805 1.00 40.41 341 PRO A CA 1
ATOM 2663 C C . PRO A 1 341 ? -17.762 -8.917 44.105 1.00 40.41 341 PRO A C 1
ATOM 2665 O O . PRO A 1 341 ? -16.681 -9.060 44.686 1.00 40.41 341 PRO A O 1
ATOM 2668 N N . PRO A 1 342 ? -18.486 -9.980 43.709 1.00 39.84 342 PRO A N 1
ATOM 2669 C CA . PRO A 1 342 ? -18.114 -11.349 44.037 1.00 39.84 342 PRO A CA 1
ATOM 2670 C C . PRO A 1 342 ? -16.783 -11.741 43.375 1.00 39.84 342 PRO A C 1
ATOM 2672 O O . PRO A 1 342 ? -16.482 -11.290 42.264 1.00 39.84 342 PRO A O 1
ATOM 2675 N N . PRO A 1 343 ? -15.987 -12.615 44.016 1.00 35.59 343 PRO A N 1
ATOM 2676 C CA . PRO A 1 343 ? -14.718 -13.059 43.465 1.00 35.59 343 PRO A CA 1
ATOM 2677 C C . PRO A 1 343 ? -14.967 -13.905 42.213 1.00 35.59 343 PRO A C 1
ATOM 2679 O O . PRO A 1 343 ? -15.575 -14.975 42.272 1.00 35.59 343 PRO A O 1
ATOM 2682 N N . LEU A 1 344 ? -14.468 -13.433 41.071 1.00 33.12 344 LEU A N 1
ATOM 2683 C CA . LEU A 1 344 ? -14.369 -14.246 39.864 1.00 33.12 344 LEU A CA 1
ATOM 2684 C C . LEU A 1 344 ? -13.448 -15.439 40.143 1.00 33.12 344 LEU A C 1
ATOM 2686 O O . LEU A 1 344 ? -12.333 -15.292 40.650 1.00 33.12 344 LEU A O 1
ATOM 2690 N N . ALA A 1 345 ? -13.955 -16.629 39.830 1.00 34.91 345 ALA A N 1
ATOM 2691 C CA . ALA A 1 345 ? -13.298 -17.904 40.050 1.00 34.91 345 ALA A CA 1
ATOM 2692 C C . ALA A 1 345 ? -11.876 -17.926 39.461 1.00 34.91 345 ALA A C 1
ATOM 2694 O O . ALA A 1 345 ? -11.667 -17.653 38.278 1.00 34.91 345 ALA A O 1
ATOM 2695 N N . ARG A 1 346 ? -10.899 -18.305 40.298 1.00 32.66 346 ARG A N 1
ATOM 2696 C CA . ARG A 1 346 ? -9.545 -18.675 39.870 1.00 32.66 346 ARG A CA 1
ATOM 2697 C C . ARG A 1 346 ? -9.636 -19.862 38.910 1.00 32.66 346 ARG A C 1
ATOM 2699 O O . ARG A 1 346 ? -9.829 -20.997 39.344 1.00 32.66 346 ARG A O 1
ATOM 2706 N N . LEU A 1 347 ? -9.465 -19.605 37.618 1.00 34.72 347 LEU A N 1
ATOM 2707 C CA . LEU A 1 347 ? -9.115 -20.646 36.657 1.00 34.72 347 LEU A CA 1
ATOM 2708 C C . LEU A 1 347 ? -7.693 -21.124 36.970 1.00 34.72 347 LEU A C 1
ATOM 2710 O O . LEU A 1 347 ? -6.775 -20.313 37.104 1.00 34.72 347 LEU A O 1
ATOM 2714 N N . LYS A 1 348 ? -7.554 -22.442 37.150 1.00 33.50 348 LYS A N 1
ATOM 2715 C CA . LYS A 1 348 ? -6.283 -23.124 37.405 1.00 33.50 348 LYS A CA 1
ATOM 2716 C C . LYS A 1 348 ? -5.270 -22.784 36.313 1.00 33.50 348 LYS A C 1
ATOM 2718 O O . LYS A 1 348 ? -5.583 -22.827 35.126 1.00 33.50 348 LYS A O 1
ATOM 2723 N N . GLU A 1 349 ? -4.065 -22.473 36.763 1.00 37.50 349 GLU A N 1
ATOM 2724 C CA . GLU A 1 349 ? -2.859 -22.331 35.957 1.00 37.50 349 GLU A CA 1
ATOM 2725 C C . GLU A 1 349 ? -2.635 -23.624 35.145 1.00 37.50 349 GLU A C 1
ATOM 2727 O O . GLU A 1 349 ? -2.697 -24.711 35.730 1.00 37.50 349 GLU A O 1
ATOM 2732 N N . PRO A 1 350 ? -2.469 -23.557 33.811 1.00 36.53 350 PRO A N 1
ATOM 2733 C CA . PRO A 1 350 ? -2.218 -24.749 33.0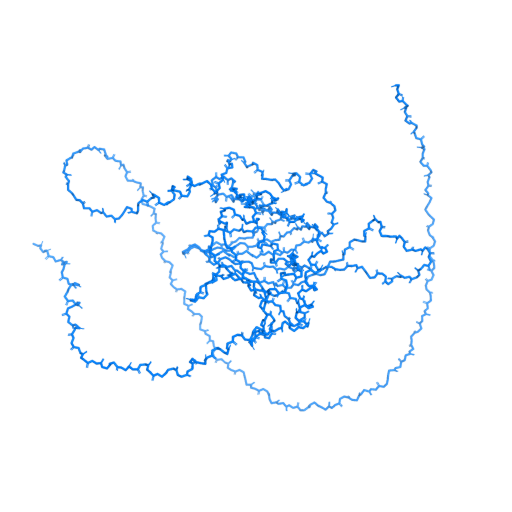13 1.00 36.53 350 PRO A CA 1
ATOM 2734 C C . PRO A 1 350 ? -0.808 -25.274 33.296 1.00 36.53 350 PRO A C 1
ATOM 2736 O O . PRO A 1 350 ? 0.157 -24.508 33.303 1.00 36.53 350 PRO A O 1
ATOM 2739 N N . GLU A 1 351 ? -0.702 -26.585 33.518 1.00 41.88 351 GLU A N 1
ATOM 2740 C CA . GLU A 1 351 ? 0.586 -27.260 33.669 1.00 41.88 351 GLU A CA 1
ATOM 2741 C C . GLU A 1 351 ? 1.482 -27.041 32.437 1.00 41.88 351 GLU A C 1
ATOM 2743 O O . GLU A 1 351 ? 0.989 -26.999 31.303 1.00 41.88 351 GLU A O 1
ATOM 2748 N N . PRO A 1 352 ? 2.807 -26.922 32.635 1.00 41.22 352 PRO A N 1
ATOM 2749 C CA . PRO A 1 352 ? 3.745 -26.771 31.537 1.00 41.22 352 PRO A CA 1
ATOM 2750 C C . PRO A 1 352 ? 3.742 -28.023 30.652 1.00 41.22 352 PRO A C 1
ATOM 2752 O O . PRO A 1 352 ? 4.020 -29.135 31.101 1.00 41.22 352 PRO A O 1
ATOM 2755 N N . LEU A 1 353 ? 3.455 -27.818 29.364 1.00 39.88 353 LEU A N 1
ATOM 2756 C CA . LEU A 1 353 ? 3.583 -28.830 28.320 1.00 39.88 353 LEU A CA 1
ATOM 2757 C C . LEU A 1 353 ? 5.020 -29.368 28.288 1.00 39.88 353 LEU A C 1
ATOM 2759 O O . LEU A 1 353 ? 5.973 -28.633 28.022 1.00 39.88 353 LEU A O 1
ATOM 2763 N N . LYS A 1 354 ? 5.155 -30.671 28.551 1.00 41.09 354 LYS A N 1
ATOM 2764 C CA . LYS A 1 354 ? 6.388 -31.443 28.375 1.00 41.09 354 LYS A CA 1
ATOM 2765 C C . LYS A 1 354 ? 6.829 -31.355 26.910 1.00 41.09 354 LYS A C 1
ATOM 2767 O O . LYS A 1 354 ? 6.040 -31.639 26.010 1.00 41.09 354 LYS A O 1
ATOM 2772 N N . ALA A 1 355 ? 8.080 -30.960 26.683 1.00 44.59 355 ALA A N 1
ATOM 2773 C CA . ALA A 1 355 ? 8.679 -30.943 25.353 1.00 44.59 355 ALA A CA 1
ATOM 2774 C C . ALA A 1 355 ? 8.688 -32.364 24.749 1.00 44.59 355 ALA A C 1
ATOM 2776 O O . ALA A 1 355 ? 8.973 -33.318 25.479 1.00 44.59 355 ALA A O 1
ATOM 2777 N N . PRO A 1 356 ? 8.381 -32.528 23.450 1.00 41.47 356 PRO A N 1
ATOM 2778 C CA . PRO A 1 356 ? 8.496 -33.820 22.789 1.00 41.47 356 PRO A CA 1
ATOM 2779 C C . PRO A 1 356 ? 9.970 -34.234 22.694 1.00 41.47 356 PRO A C 1
ATOM 2781 O O . PRO A 1 356 ? 10.816 -33.466 22.234 1.00 41.47 356 PRO A O 1
ATOM 2784 N N . GLU A 1 357 ? 10.267 -35.456 23.135 1.00 41.66 357 GLU A N 1
ATOM 2785 C CA . GLU A 1 357 ? 11.556 -36.110 22.917 1.00 41.66 357 GLU A CA 1
ATOM 2786 C C . GLU A 1 357 ? 11.756 -36.336 21.414 1.00 41.66 357 GLU A C 1
ATOM 2788 O O . GLU A 1 357 ? 10.943 -36.979 20.749 1.00 41.66 357 GLU A O 1
ATOM 2793 N N . ILE A 1 358 ? 12.838 -35.775 20.872 1.00 47.84 358 ILE A N 1
ATOM 2794 C CA . ILE A 1 358 ? 13.270 -35.989 19.491 1.00 47.84 358 ILE A CA 1
ATOM 2795 C C . ILE A 1 358 ? 14.079 -37.296 19.468 1.00 47.84 358 ILE A C 1
ATOM 2797 O O . ILE A 1 358 ? 15.124 -37.354 20.120 1.00 47.84 358 ILE A O 1
ATOM 2801 N N . PRO A 1 359 ? 13.651 -38.344 18.743 1.00 42.38 359 PRO A N 1
ATOM 2802 C CA . PRO A 1 359 ? 14.468 -39.536 18.569 1.00 42.38 359 PRO A CA 1
ATOM 2803 C C . PRO A 1 359 ? 15.669 -39.229 17.664 1.00 42.38 359 PRO A C 1
ATOM 2805 O O . PRO A 1 359 ? 15.525 -38.906 16.485 1.00 42.38 359 PRO A O 1
ATOM 2808 N N . SER A 1 360 ? 16.868 -39.360 18.229 1.00 43.34 360 SER A N 1
ATOM 2809 C CA . SER A 1 360 ? 18.140 -39.336 17.506 1.00 43.34 360 SER A CA 1
ATOM 2810 C C . SER A 1 360 ? 18.313 -40.628 16.708 1.00 43.34 360 SER A C 1
ATOM 2812 O O . SER A 1 360 ? 18.822 -41.618 17.228 1.00 43.34 360 SER A O 1
ATOM 2814 N N . VAL A 1 361 ? 17.910 -40.627 15.437 1.00 44.00 361 VAL A N 1
ATOM 2815 C CA . VAL A 1 361 ? 18.315 -41.654 14.466 1.00 44.00 361 VAL A CA 1
ATOM 2816 C C . VAL A 1 361 ? 18.821 -40.950 13.212 1.00 44.00 361 VAL A C 1
ATOM 2818 O O . VAL A 1 361 ? 18.045 -40.364 12.462 1.00 44.00 361 VAL A O 1
ATOM 2821 N N . LEU A 1 362 ? 20.140 -40.992 13.012 1.00 44.59 362 LEU A N 1
ATOM 2822 C CA . LEU A 1 362 ? 20.803 -40.618 11.763 1.00 44.59 362 LEU A CA 1
ATOM 2823 C C . LEU A 1 362 ? 20.583 -41.731 10.720 1.00 44.59 362 LEU A C 1
ATOM 2825 O O . LEU A 1 362 ? 20.996 -42.865 10.973 1.00 44.59 362 LEU A O 1
ATOM 2829 N N . PRO A 1 363 ? 20.002 -41.443 9.543 1.00 41.66 363 PRO A N 1
ATOM 2830 C CA . PRO A 1 363 ? 20.138 -42.298 8.373 1.00 41.66 363 PRO A CA 1
ATOM 2831 C C . PRO A 1 363 ? 21.499 -42.047 7.708 1.00 41.66 363 PRO A C 1
ATOM 2833 O O . PRO A 1 363 ? 21.897 -40.901 7.513 1.00 41.66 363 PRO A O 1
ATOM 2836 N N . GLY A 1 364 ? 22.213 -43.130 7.395 1.00 43.66 364 GLY A N 1
ATOM 2837 C CA . GLY A 1 364 ? 23.538 -43.100 6.779 1.00 43.66 364 GLY A CA 1
ATOM 2838 C C . GLY A 1 364 ? 23.547 -42.597 5.334 1.00 43.66 364 GLY A C 1
ATOM 2839 O O . GLY A 1 364 ? 22.572 -42.743 4.596 1.00 43.66 364 GLY A O 1
ATOM 2840 N N . ASP A 1 365 ? 24.690 -42.027 4.956 1.00 41.78 365 ASP A N 1
ATOM 2841 C CA . ASP A 1 365 ? 25.003 -41.536 3.616 1.00 41.78 365 ASP A CA 1
ATOM 2842 C C . ASP A 1 365 ? 24.988 -42.661 2.563 1.00 41.78 365 ASP A C 1
ATOM 2844 O O . ASP A 1 365 ? 25.689 -43.666 2.730 1.00 41.78 365 ASP A O 1
ATOM 2848 N N . PRO A 1 366 ? 24.273 -42.497 1.434 1.00 50.75 366 PRO A N 1
ATOM 2849 C CA . PRO A 1 366 ? 24.479 -43.332 0.264 1.00 50.75 366 PRO A CA 1
ATOM 2850 C C . PRO A 1 366 ? 25.675 -42.834 -0.563 1.00 50.75 366 PRO A C 1
ATOM 2852 O O . PRO A 1 366 ? 25.780 -41.671 -0.950 1.00 50.75 366 PRO A O 1
ATOM 2855 N N . THR A 1 367 ? 26.576 -43.768 -0.848 1.00 49.25 367 THR A N 1
ATOM 2856 C CA . THR A 1 367 ? 27.739 -43.641 -1.735 1.00 49.25 367 THR A CA 1
ATOM 2857 C C . THR A 1 367 ? 27.299 -43.380 -3.189 1.00 49.25 367 THR A C 1
ATOM 2859 O O . THR A 1 367 ? 26.281 -43.932 -3.613 1.00 49.25 367 THR A O 1
ATOM 2862 N N . PRO A 1 368 ? 28.035 -42.584 -3.992 1.00 48.78 368 PRO A N 1
ATOM 2863 C CA . PRO A 1 368 ? 27.652 -42.305 -5.373 1.00 48.78 368 PRO A CA 1
ATOM 2864 C C . PRO A 1 368 ? 28.138 -43.415 -6.319 1.00 48.78 368 PRO A C 1
ATOM 2866 O O . PRO A 1 368 ? 29.325 -43.498 -6.635 1.00 48.78 368 PRO A O 1
ATOM 2869 N N . GLU A 1 369 ? 27.216 -44.251 -6.801 1.00 40.72 369 GLU A N 1
ATOM 2870 C CA . GLU A 1 369 ? 27.447 -45.135 -7.951 1.00 40.72 369 GLU A CA 1
ATOM 2871 C C . GLU A 1 369 ? 27.116 -44.434 -9.277 1.00 40.72 369 GLU A C 1
ATOM 2873 O O . GLU A 1 369 ? 26.203 -43.614 -9.387 1.00 40.72 369 GLU A O 1
ATOM 2878 N N . GLY A 1 370 ? 27.940 -44.737 -10.281 1.00 39.06 370 GLY A N 1
ATOM 2879 C CA . GLY A 1 370 ? 28.111 -43.970 -11.505 1.00 39.06 370 GLY A CA 1
ATOM 2880 C C . GLY A 1 370 ? 26.940 -44.019 -12.483 1.00 39.06 370 GLY A C 1
ATOM 2881 O O . GLY A 1 370 ? 26.393 -45.071 -12.806 1.00 39.06 370 GLY A O 1
ATOM 2882 N N . VAL A 1 371 ? 26.633 -42.852 -13.048 1.00 41.94 371 VAL A N 1
ATOM 2883 C CA . VAL A 1 371 ? 25.706 -42.697 -14.169 1.00 41.94 371 VAL A CA 1
ATOM 2884 C C . VAL A 1 371 ? 26.513 -42.593 -15.462 1.00 41.94 371 VAL A C 1
ATOM 2886 O O . VAL A 1 371 ? 27.222 -41.617 -15.700 1.00 41.94 371 VAL A O 1
ATOM 2889 N N . ALA A 1 372 ? 26.399 -43.621 -16.303 1.00 44.25 372 ALA A N 1
ATOM 2890 C CA . ALA A 1 372 ? 26.925 -43.635 -17.663 1.00 44.25 372 ALA A CA 1
ATOM 2891 C C . ALA A 1 372 ? 26.116 -42.697 -18.591 1.00 44.25 372 ALA A C 1
ATOM 2893 O O . ALA A 1 372 ? 24.903 -42.543 -18.412 1.00 44.25 372 ALA A O 1
ATOM 2894 N N . PRO A 1 373 ? 26.743 -42.084 -19.613 1.00 45.81 373 PRO A N 1
ATOM 2895 C CA . PRO A 1 373 ? 26.075 -41.130 -20.494 1.00 45.81 373 PRO A CA 1
ATOM 2896 C C . PRO A 1 373 ? 25.086 -41.812 -21.455 1.00 45.81 373 PRO A C 1
ATOM 2898 O O . PRO A 1 373 ? 25.433 -42.720 -22.213 1.00 45.81 373 PRO A O 1
ATOM 2901 N N . ARG A 1 374 ? 23.839 -41.325 -21.460 1.00 41.47 374 ARG A N 1
ATOM 2902 C CA . ARG A 1 374 ? 22.786 -41.704 -22.415 1.00 41.47 374 ARG A CA 1
ATOM 2903 C C . ARG A 1 374 ? 23.109 -41.157 -23.813 1.00 41.47 374 ARG A C 1
ATOM 2905 O O . ARG A 1 374 ? 23.173 -39.948 -24.014 1.00 41.47 374 ARG A O 1
ATOM 2912 N N . ARG A 1 375 ? 23.250 -42.063 -24.788 1.00 39.72 375 ARG A N 1
ATOM 2913 C CA . ARG A 1 375 ? 23.248 -41.770 -26.233 1.00 39.72 375 ARG A CA 1
ATOM 2914 C C . ARG A 1 375 ? 21.889 -41.204 -26.657 1.00 39.72 375 ARG A C 1
ATOM 2916 O O . ARG A 1 375 ? 20.862 -41.843 -26.440 1.00 39.72 375 ARG A O 1
ATOM 2923 N N . VAL A 1 376 ? 21.906 -40.045 -27.309 1.00 45.44 376 VAL A N 1
ATOM 2924 C CA . VAL A 1 376 ? 20.759 -39.457 -28.013 1.00 45.44 376 VAL A CA 1
ATOM 2925 C C . VAL A 1 376 ? 20.667 -40.102 -29.399 1.00 45.44 376 VAL A C 1
ATOM 2927 O O . VAL A 1 376 ? 21.601 -40.000 -30.192 1.00 45.44 376 VAL A O 1
ATOM 2930 N N . GLY A 1 377 ? 19.570 -40.814 -29.663 1.00 46.28 377 GLY A N 1
ATOM 2931 C CA . GLY A 1 377 ? 19.213 -41.318 -30.992 1.00 46.28 377 GLY A CA 1
ATOM 2932 C C . GLY A 1 377 ? 18.392 -40.290 -31.788 1.00 46.28 377 GLY A C 1
ATOM 2933 O O . GLY A 1 377 ? 17.789 -39.403 -31.181 1.00 46.28 377 GLY A O 1
ATOM 2934 N N . PRO A 1 378 ? 18.372 -40.379 -33.131 1.00 49.19 378 PRO A N 1
ATOM 2935 C CA . PRO A 1 378 ? 17.755 -39.376 -33.995 1.00 49.19 378 PRO A CA 1
ATOM 2936 C C . PRO A 1 378 ? 16.221 -39.431 -33.973 1.00 49.19 378 PRO A C 1
ATOM 2938 O O . PRO A 1 378 ? 15.609 -40.500 -33.967 1.00 49.19 378 PRO A O 1
ATOM 2941 N N . VAL A 1 379 ? 15.618 -38.242 -33.983 1.00 46.16 379 VAL A N 1
ATOM 2942 C CA . VAL A 1 379 ? 14.173 -37.993 -34.027 1.00 46.16 379 VAL A CA 1
ATOM 2943 C C . VAL A 1 379 ? 13.645 -38.254 -35.439 1.00 46.16 379 VAL A C 1
ATOM 2945 O O . VAL A 1 379 ? 14.164 -37.715 -36.413 1.00 46.16 379 VAL A O 1
ATOM 2948 N N . ASN A 1 380 ? 12.598 -39.071 -35.528 1.00 42.81 380 ASN A N 1
ATOM 2949 C CA . ASN A 1 380 ? 11.866 -39.402 -36.749 1.00 42.81 380 ASN A CA 1
ATOM 2950 C C . ASN A 1 380 ? 10.590 -38.532 -36.805 1.00 42.81 380 ASN A C 1
ATOM 2952 O O . ASN A 1 380 ? 9.778 -38.648 -35.882 1.00 42.81 380 ASN A O 1
ATOM 2956 N N . PRO A 1 381 ? 10.370 -37.669 -37.816 1.00 50.72 381 PRO A N 1
ATOM 2957 C CA . PRO A 1 381 ? 9.156 -36.868 -37.910 1.00 50.72 381 PRO A CA 1
ATOM 2958 C C . PRO A 1 381 ? 8.220 -37.430 -38.985 1.00 50.72 381 PRO A C 1
ATOM 2960 O O . PRO A 1 381 ? 8.428 -37.193 -40.168 1.00 50.72 381 PRO A O 1
ATOM 2963 N N . SER A 1 382 ? 7.170 -38.141 -38.572 1.00 38.53 382 SER A N 1
ATOM 2964 C CA . SER A 1 382 ? 6.030 -38.468 -39.439 1.00 38.53 382 SER A CA 1
ATOM 2965 C C . SER A 1 382 ? 4.785 -38.691 -38.589 1.00 38.53 382 SER A C 1
ATOM 2967 O O . SER A 1 382 ? 4.645 -39.741 -37.965 1.00 38.53 382 SER A O 1
ATOM 2969 N N . LEU A 1 383 ? 3.863 -37.728 -38.580 1.00 44.59 383 LEU A N 1
ATOM 2970 C CA . LEU A 1 383 ? 2.484 -37.985 -38.171 1.00 44.59 383 LEU A CA 1
ATOM 2971 C C . LEU A 1 383 ? 1.516 -37.171 -39.028 1.00 44.59 383 LEU A C 1
ATOM 2973 O O . LEU A 1 383 ? 1.561 -35.945 -39.090 1.00 44.59 383 LEU A O 1
ATOM 2977 N N . ASN A 1 384 ? 0.687 -37.945 -39.722 1.00 37.94 384 ASN A N 1
ATOM 2978 C CA . ASN A 1 384 ? -0.363 -37.563 -40.646 1.00 37.94 384 ASN A CA 1
ATOM 2979 C C . ASN A 1 384 ? -1.409 -36.658 -39.989 1.00 37.94 384 ASN A C 1
ATOM 2981 O O . ASN A 1 384 ? -1.936 -36.975 -38.924 1.00 37.94 384 ASN A O 1
ATOM 2985 N N . VAL A 1 385 ? -1.784 -35.599 -40.703 1.00 40.53 385 VAL A N 1
ATOM 2986 C CA . VAL A 1 385 ? -3.004 -34.826 -40.459 1.00 40.53 385 VAL A CA 1
ATOM 2987 C C . VAL A 1 385 ? -4.103 -35.399 -41.352 1.00 40.53 385 VAL A C 1
ATOM 2989 O O . VAL A 1 385 ? -3.974 -35.395 -42.575 1.00 40.53 385 VAL A O 1
ATOM 2992 N N . ALA A 1 386 ? -5.182 -35.890 -40.745 1.00 43.31 386 ALA A N 1
ATOM 2993 C CA . ALA A 1 386 ? -6.445 -36.171 -41.424 1.00 43.31 386 ALA A CA 1
ATOM 2994 C C . ALA A 1 386 ? -7.449 -35.041 -41.111 1.00 43.31 386 ALA A C 1
ATOM 2996 O O . ALA A 1 386 ? -7.504 -34.596 -39.962 1.00 43.31 386 ALA A O 1
ATOM 2997 N N . PRO A 1 387 ? -8.246 -34.567 -42.087 1.00 52.81 387 PRO A N 1
ATOM 2998 C CA . PRO A 1 387 ? -9.228 -33.511 -41.866 1.00 52.81 387 PRO A CA 1
ATOM 2999 C C . PRO A 1 387 ? -10.564 -34.087 -41.370 1.00 52.81 387 PRO A C 1
ATOM 3001 O O . PRO A 1 387 ? -11.107 -35.014 -41.969 1.00 52.81 387 PRO A O 1
ATOM 3004 N N . SER A 1 388 ? -11.121 -33.508 -40.301 1.00 42.03 388 SER A N 1
ATOM 3005 C CA . SER A 1 388 ? -12.481 -33.803 -39.838 1.00 42.03 388 SER A CA 1
ATOM 3006 C C . SER A 1 388 ? -13.445 -32.692 -40.253 1.00 42.03 388 SER A C 1
ATOM 3008 O O . SER A 1 388 ? -13.417 -31.585 -39.726 1.00 42.03 388 SER A O 1
ATOM 3010 N N . SER A 1 389 ? -14.271 -33.055 -41.228 1.00 44.62 389 SER A N 1
ATOM 3011 C CA . SER A 1 389 ? -15.642 -32.657 -41.549 1.00 44.62 389 SER A CA 1
ATOM 3012 C C . SER A 1 389 ? -16.289 -31.471 -40.824 1.00 44.62 389 SER A C 1
ATOM 3014 O O . SER A 1 389 ? -16.485 -31.461 -39.610 1.00 44.62 389 SER A O 1
ATOM 3016 N N . ALA A 1 390 ? -16.771 -30.552 -41.660 1.00 41.22 390 ALA A N 1
ATOM 3017 C CA . ALA A 1 390 ? -17.745 -29.514 -41.374 1.00 41.22 390 ALA A CA 1
ATOM 3018 C C . ALA A 1 390 ? -19.073 -30.068 -40.822 1.00 41.22 390 ALA A C 1
ATOM 3020 O O . ALA A 1 390 ? -19.588 -31.075 -41.307 1.00 41.22 390 ALA A O 1
ATOM 3021 N N . SER A 1 391 ? -19.668 -29.340 -39.874 1.00 43.94 391 SER A N 1
ATOM 3022 C CA . SER A 1 391 ? -21.078 -29.471 -39.506 1.00 43.94 391 SER A CA 1
ATOM 3023 C C . SER A 1 391 ? -21.738 -28.098 -39.572 1.00 43.94 391 SER A C 1
ATOM 3025 O O . SER A 1 391 ? -21.371 -27.160 -38.866 1.00 43.94 391 SER A O 1
ATOM 3027 N N . THR A 1 392 ? -22.678 -27.988 -40.502 1.00 43.75 392 THR A N 1
ATOM 3028 C CA . THR A 1 392 ? -23.526 -26.832 -40.766 1.00 43.75 392 THR A CA 1
ATOM 3029 C C . THR A 1 392 ? -24.719 -26.869 -39.815 1.00 43.75 392 THR A C 1
ATOM 3031 O O . THR A 1 392 ? -25.532 -27.785 -39.894 1.00 43.75 392 THR A O 1
ATOM 3034 N N . ALA A 1 393 ? -24.879 -25.854 -38.967 1.00 46.72 393 ALA A N 1
ATOM 3035 C CA . ALA A 1 393 ? -26.131 -25.606 -38.258 1.00 46.72 393 ALA A CA 1
ATOM 3036 C C . ALA A 1 393 ? -26.607 -24.180 -38.556 1.00 46.72 393 ALA A C 1
ATOM 3038 O O . ALA A 1 393 ? -26.095 -23.198 -38.022 1.00 46.72 393 ALA A O 1
ATOM 3039 N N . ARG A 1 394 ? -27.582 -24.101 -39.469 1.00 38.97 394 ARG A N 1
ATOM 3040 C CA . ARG A 1 394 ? -28.462 -22.950 -39.688 1.00 38.97 394 ARG A CA 1
ATOM 3041 C C . ARG A 1 394 ? -29.276 -22.708 -38.416 1.00 38.97 394 ARG A C 1
ATOM 3043 O O . ARG A 1 394 ? -29.958 -23.619 -37.957 1.00 38.97 394 ARG A O 1
ATOM 3050 N N . GLY A 1 395 ? -29.232 -21.486 -37.899 1.00 41.38 395 GLY A N 1
ATOM 3051 C CA . GLY A 1 395 ? -30.177 -20.976 -36.913 1.00 41.38 395 GLY A CA 1
ATOM 3052 C C . GLY A 1 395 ? -30.850 -19.732 -37.478 1.00 41.38 395 GLY A C 1
ATOM 3053 O O . GLY A 1 395 ? -30.204 -18.698 -37.625 1.00 41.38 395 GLY A O 1
ATOM 3054 N N . ASP A 1 396 ? -32.124 -19.872 -37.835 1.00 44.31 396 ASP A N 1
ATOM 3055 C CA . ASP A 1 396 ? -33.012 -18.798 -38.271 1.00 44.31 396 ASP A CA 1
ATOM 3056 C C . ASP A 1 396 ? -33.208 -17.763 -37.153 1.00 44.31 396 ASP A C 1
ATOM 3058 O O . ASP A 1 396 ? -33.613 -18.103 -36.040 1.00 44.31 396 ASP A O 1
ATOM 3062 N N . ALA A 1 397 ? -32.967 -16.487 -37.460 1.00 44.41 397 ALA A N 1
ATOM 3063 C CA . ALA A 1 397 ? -33.325 -15.364 -36.600 1.00 44.41 397 ALA A CA 1
ATOM 3064 C C . ALA A 1 397 ? -34.307 -14.442 -37.337 1.00 44.41 397 ALA A C 1
ATOM 3066 O O . ALA A 1 397 ? -33.965 -13.744 -38.291 1.00 44.41 397 ALA A O 1
ATOM 3067 N N . THR A 1 398 ? -35.551 -14.470 -36.870 1.00 48.62 398 THR A N 1
ATOM 3068 C CA . THR A 1 398 ? -36.665 -13.586 -37.231 1.00 48.62 398 THR A CA 1
ATOM 3069 C C . THR A 1 398 ? -36.356 -12.098 -36.991 1.00 48.62 398 THR A C 1
ATOM 3071 O O . THR A 1 398 ? -35.722 -11.763 -35.988 1.00 48.62 398 THR A O 1
ATOM 3074 N N . PRO A 1 399 ? -36.856 -11.179 -37.841 1.00 54.84 399 PRO A N 1
ATOM 3075 C CA . PRO A 1 399 ? -36.630 -9.744 -37.691 1.00 54.84 399 PRO A CA 1
ATOM 3076 C C . PRO A 1 399 ? -37.516 -9.122 -36.599 1.00 54.84 399 PRO A C 1
ATOM 3078 O O . PRO A 1 399 ? -38.733 -9.307 -36.568 1.00 54.84 399 PRO A O 1
ATOM 3081 N N . ILE A 1 400 ? -36.894 -8.331 -35.722 1.00 54.16 400 ILE A N 1
ATOM 3082 C CA . ILE A 1 400 ? -37.563 -7.541 -34.682 1.00 54.16 400 ILE A CA 1
ATOM 3083 C C . ILE A 1 400 ? -38.161 -6.270 -35.300 1.00 54.16 400 ILE A C 1
ATOM 3085 O O . ILE A 1 400 ? -37.478 -5.470 -35.941 1.00 54.16 400 ILE A O 1
ATOM 3089 N N . SER A 1 401 ? -39.460 -6.092 -35.064 1.00 48.62 401 SER A N 1
ATOM 3090 C CA . SER A 1 401 ? -40.276 -4.946 -35.466 1.00 48.62 401 SER A CA 1
ATOM 3091 C C . SER A 1 401 ? -39.813 -3.642 -34.797 1.00 48.62 401 SER A C 1
ATOM 3093 O O . SER A 1 401 ? -39.747 -3.547 -33.570 1.00 48.62 401 SER A O 1
ATOM 3095 N N . ARG A 1 402 ? -39.534 -2.609 -35.605 1.00 44.88 402 ARG A N 1
ATOM 3096 C CA . ARG A 1 402 ? -39.267 -1.232 -35.154 1.00 44.88 402 ARG A CA 1
ATOM 3097 C C . ARG A 1 402 ? -40.542 -0.614 -34.577 1.00 44.88 402 ARG A C 1
ATOM 3099 O O . ARG A 1 402 ? -41.505 -0.396 -35.307 1.00 44.88 402 ARG A O 1
ATOM 3106 N N . ARG A 1 403 ? -40.525 -0.267 -33.288 1.00 51.84 403 ARG A N 1
ATOM 3107 C CA . ARG A 1 403 ? -41.562 0.552 -32.646 1.00 51.84 403 ARG A CA 1
ATOM 3108 C C . ARG A 1 403 ? -41.098 2.009 -32.599 1.00 51.84 403 ARG A C 1
ATOM 3110 O O . ARG A 1 403 ? -40.063 2.318 -32.018 1.00 51.84 403 ARG A O 1
ATOM 3117 N N . SER A 1 404 ? -41.858 2.877 -33.252 1.00 53.94 404 SER A N 1
ATOM 3118 C CA . SER A 1 404 ? -41.655 4.324 -33.338 1.00 53.94 404 SER A CA 1
ATOM 3119 C C . SER A 1 404 ? -41.860 5.006 -31.978 1.00 53.94 404 SER A C 1
ATOM 3121 O O . SER A 1 404 ? -42.853 4.737 -31.303 1.00 53.94 404 SER A O 1
ATOM 3123 N N . LEU A 1 405 ? -40.955 5.913 -31.599 1.00 57.50 405 LEU A N 1
ATOM 3124 C CA . LEU A 1 405 ? -41.121 6.841 -30.470 1.00 57.50 405 LEU A CA 1
ATOM 3125 C C . LEU A 1 405 ? -41.776 8.157 -30.944 1.00 57.50 405 LEU A C 1
ATOM 3127 O O . LEU A 1 405 ? -41.520 8.580 -32.076 1.00 57.50 405 LEU A O 1
ATOM 3131 N N . PRO A 1 406 ? -42.601 8.823 -30.113 1.00 62.91 406 PRO A N 1
ATOM 3132 C CA . PRO A 1 406 ? -43.233 10.093 -30.460 1.00 62.91 406 PRO A CA 1
ATOM 3133 C C . PRO A 1 406 ? -42.278 11.282 -30.257 1.00 62.91 406 PRO A C 1
ATOM 3135 O O . PRO A 1 406 ? -41.482 11.311 -29.320 1.00 62.91 406 PRO A O 1
ATOM 3138 N N . ARG A 1 407 ? -42.381 12.280 -31.144 1.00 50.31 407 ARG A N 1
ATOM 3139 C CA . ARG A 1 407 ? -41.686 13.575 -31.035 1.00 50.31 407 ARG A CA 1
ATOM 3140 C C . ARG A 1 407 ? -42.263 14.416 -29.883 1.00 50.31 407 ARG A C 1
ATOM 3142 O O . ARG A 1 407 ? -43.488 14.457 -29.753 1.00 50.31 407 ARG A O 1
ATOM 3149 N N . PRO A 1 408 ? -41.430 15.142 -29.119 1.00 65.19 408 PRO A N 1
ATOM 3150 C CA . PRO A 1 408 ? -41.904 16.179 -28.210 1.00 65.19 408 PRO A CA 1
ATOM 3151 C C . PRO A 1 408 ? -42.277 17.463 -28.975 1.00 65.19 408 PRO A C 1
ATOM 3153 O O . PRO A 1 408 ? -41.755 17.717 -30.065 1.00 65.19 408 PRO A O 1
ATOM 3156 N N . ARG A 1 409 ? -43.220 18.218 -28.402 1.00 65.69 409 ARG A N 1
ATOM 3157 C CA . ARG A 1 409 ? -43.637 19.563 -28.827 1.00 65.69 409 ARG A CA 1
ATOM 3158 C C . ARG A 1 409 ? -42.709 20.630 -28.277 1.00 65.69 409 ARG A C 1
ATOM 3160 O O . ARG A 1 409 ? -42.229 20.424 -27.140 1.00 65.69 409 ARG A O 1
#

Sequence (409 aa):
MERRGSYLIIVLMAALAFAPGCRTLNLNSPNRLDRPGADQRRLSPAATQIVEKWSDNAAKVRTLKAQPTVKLTSVDGRRRFSGGVSGRMAMERPRNFKLDLSTNFGQVADIGSNDEMIWFWVKDGTEGVYLARYTEDGQPSAPLNIDPQWVMEAMGLQVMTPEQIAKLDIRRDPATRHMVFSERRDGPAGERWIKETEMDAAGDVVAHRLFEDHTPRKLLASAEIEGWQTIALPREAGSAVPPPGSNDDSAAAEIVLLPEKIKLFWALDQLTIEVRLHNPQVNQPFNDEFRLAQFQPQEKRGQKFIDISDPRLLASKRSRPSATAGSGNAPSDNLAKVSDPPPLARLKEPEPLKAPEIPSVLPGDPTPEGVAPRRVGPVNPSLNVAPSSASTARGDATPISRRSLPRPR

Secondary structure (DSSP, 8-state):
-----S-SSSSTTSS--------------TT-------------HHHHHHHHHHHHHHHH-SEEEE--EEEEEEEETTEEEEEEEEEEEEEETTTEEEEEEEETTEEEEEEEE-SSEEEEEETTT-SSEEEEEBPTTS-BSS--SS-HHHHHHHTT-----HHHHHT-EEEE-TTT--EEEEEEEE-TTS-EEEEEEEE-TTS-EEEEEEEESSSSPPEEEEEEEEEEEEEEPPPPTTS-PPPTT---TT-PPPEEEEEEEEEEEETTTTEEEEEE--S-EESPPPPHHHHHHHSSPPPPTT--EEETT-HHHHHHHHT------------------PPPPPPPP-PPPPPPPPPPPPP--PPPPPP----PPPPPPPPP---PPPP----------PPPPPPPPPPP-

Foldseek 3Di:
DDDDDDPDPPVVPPPPPDDPDDPDDPPDPPPPPVPPPPPLPQQDPVNLVLVVVLLVLLVQFAKKWFWKWKWKWFDDPPDIDIDIWIWIWIDGPDAWIWIFTADPVGTAKIWTADQFWTWIDGVVPDLFIEIFTADPVRATLDDDLDDPVVVCVLQSNDRDDPVQSSQWRWDQDPPQRWIWTWDWDAHNVRWIKIWIWTAHPVSHTAKIWIWGPDPVTDTFKMKGFDDKDKDFDDDPPPPDDPPPPPPPPVPPGDIHITTQWMWMAGPVRRMIMIIGTHPMDGPDDDDPVRCVVGRDDDGDVPHDYDHPSPVVVVVVVVPPPPPPDDDDDDDDDDDDDDDDDDDDDDDDDDDDDDDDDDDDDDDDDDDDDDDDDDDDDDDDDDDDDDDDDDDDDDDDDDDDDDDDDDDDD

Radius of gyration: 32.9 Å; chains: 1; bounding box: 85×66×114 Å

pLDDT: mean 76.39, std 23.46, range [32.66, 98.5]